Protein AF-A0A9D8RCG8-F1 (afdb_monomer)

Solvent-accessible surface area (backbone atoms only — not comparable to full-atom values): 20655 Å² total; per-residue (Å²): 135,90,80,89,81,90,75,88,80,82,80,80,81,81,79,78,79,80,82,71,80,77,78,66,37,70,49,38,40,58,39,26,41,32,54,79,56,78,91,51,49,81,43,24,84,42,78,61,48,33,46,49,72,78,44,52,81,87,59,43,69,47,73,40,45,25,66,42,74,89,75,51,66,63,62,44,39,48,34,66,44,56,35,73,70,34,47,52,42,65,54,75,44,49,64,43,61,54,85,90,42,67,46,70,34,39,24,28,8,42,63,65,80,39,73,36,68,35,36,40,37,76,42,57,56,70,73,73,64,54,66,46,44,54,73,43,67,44,82,45,82,52,59,66,71,20,34,32,49,47,48,37,45,68,31,98,85,68,51,79,41,73,49,46,26,45,55,46,81,61,50,42,73,50,47,68,68,35,52,29,80,72,38,29,31,21,75,35,79,78,29,89,62,70,24,7,40,37,17,29,14,33,71,26,51,73,58,16,45,75,71,68,37,42,39,39,40,3,31,46,29,27,25,40,58,40,73,87,26,54,88,80,39,60,44,65,15,42,39,48,33,42,51,34,63,66,58,69,41,36,41,37,29,33,31,31,28,42,56,16,91,57,21,23,41,55,83,69,46,75,45,87,96,51,76,41,42,53,36,47,38,33,37,34,27,44,33,41,48,102,84,70,48,82,46,80,35,27,68,83,32,60,92,70,44,89,48,55,38,28,38,20,55,50,90,75,68,72,72,35,95,55,83,39,80,50,64,26,53,48,49,68,64,85,78,61,63,72,43,24,64,66,46,46,22,24,38,25,47,42,40,28,14,21,62,47,20,92,67,31,21,35,14,57,60,5,33,29,37,43,23,57,32,37,59,44,58,62,83,80,82,89,125

Sequence (383 aa):
MKHYPLFVLLSVLLISSCIKDEPLNSECDILSAWVEGDAYAENFYDNAHMRIENISSADKEITFSIRSLMSLPKSIPVHFALTPGATIQPENGSAQDFTAGPVTYTVTSEDGTWKRQYTVSFKEATMPTFKFGFEHFKTIDGTNNNSYHEFFEVDQMGAEHNIWASGNPGAIIIKMNTAPEDQPTFSTPNGYEGRGVCLNTQSAGTLGELFGKPIAAGNLFMGRFILENVLTDALKTTEFGRPIDRVPVRVTGYYKYHPGETFTDKNMNVVPGRTDEASIYAVFYRNKDNNGKDVYLYGDDVLTSPYIVKKAVVASLPPTDEWTRFEMFFEGGEADQELVLAHGYNMTIVFSSSKDGASFEGAVGSVLYVDEVEVSFEDIDEN

Nearest PDB structures (foldseek):
  3hbz-assembly1_A  TM=7.361E-01  e=1.336E-38  Bacteroides thetaiotaomicron VPI-5482
  4jrl-assembly1_A-2  TM=7.462E-01  e=1.730E-34  Bacteroides ovatus ATCC 8483
  4het-assembly1_A  TM=7.405E-01  e=8.081E-34  Bacteroides thetaiotaomicron VPI-5482
  3s30-assembly1_A  TM=9.155E-01  e=2.718E-27  Phocaeicola vulgatus ATCC 8482
  4het-assembly2_B  TM=7.394E-01  e=3.606E-32  Bacteroides thetaiotaomicron VPI-5482

Structure (mmCIF, N/CA/C/O backbone):
data_AF-A0A9D8RCG8-F1
#
_entry.id   AF-A0A9D8RCG8-F1
#
loop_
_atom_site.group_PDB
_atom_site.id
_atom_site.type_symbol
_atom_site.label_atom_id
_atom_site.label_alt_id
_atom_site.label_comp_id
_atom_site.label_asym_id
_atom_site.label_entity_id
_atom_site.label_seq_id
_atom_site.pdbx_PDB_ins_code
_atom_site.Cartn_x
_atom_site.Cartn_y
_atom_site.Cartn_z
_atom_site.occupancy
_atom_site.B_iso_or_equiv
_atom_site.auth_seq_id
_atom_site.auth_comp_id
_atom_site.auth_asym_id
_atom_site.auth_atom_id
_atom_site.pdbx_PDB_model_num
ATOM 1 N N . MET A 1 1 ? 47.862 78.032 -54.025 1.00 45.91 1 MET A N 1
ATOM 2 C CA . MET A 1 1 ? 46.446 77.896 -54.443 1.00 45.91 1 MET A CA 1
ATOM 3 C C . MET A 1 1 ? 46.232 76.493 -54.979 1.00 45.91 1 MET A C 1
ATOM 5 O O . MET A 1 1 ? 47.114 76.022 -55.685 1.00 45.91 1 MET A O 1
ATOM 9 N N . LYS A 1 2 ? 45.034 75.938 -54.735 1.00 32.91 2 LYS A N 1
ATOM 10 C CA . LYS A 1 2 ? 44.483 74.659 -55.234 1.00 32.91 2 LYS A CA 1
ATOM 11 C C . LYS A 1 2 ? 44.895 73.418 -54.438 1.00 32.91 2 LYS A C 1
ATOM 13 O O . LYS A 1 2 ? 46.068 73.272 -54.142 1.00 32.91 2 LYS A O 1
ATOM 18 N N . HIS A 1 3 ? 44.048 72.440 -54.141 1.00 36.91 3 HIS A N 1
ATOM 19 C CA . HIS A 1 3 ? 42.601 72.285 -53.915 1.00 36.91 3 HIS A CA 1
ATOM 20 C C . HIS A 1 3 ? 42.525 70.875 -53.290 1.00 36.91 3 HIS A C 1
ATOM 22 O O . HIS A 1 3 ? 43.095 69.951 -53.864 1.00 36.91 3 HIS A O 1
ATOM 28 N N . TYR A 1 4 ? 41.894 70.694 -52.127 1.00 41.00 4 TYR A N 1
ATOM 29 C CA . TYR A 1 4 ? 41.615 69.354 -51.587 1.00 41.00 4 TYR A CA 1
ATOM 30 C C . TYR A 1 4 ? 40.399 68.752 -52.301 1.00 41.00 4 TY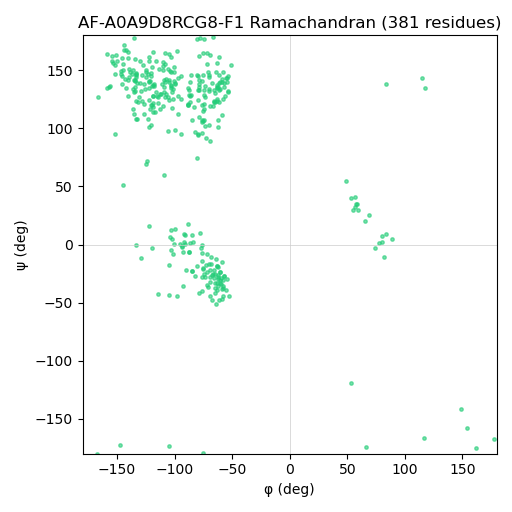R A C 1
ATOM 32 O O . TYR A 1 4 ? 39.385 69.447 -52.404 1.00 41.00 4 TYR A O 1
ATOM 40 N N . PRO A 1 5 ? 40.430 67.471 -52.703 1.00 48.56 5 PRO A N 1
ATOM 41 C CA . PRO A 1 5 ? 39.226 66.687 -52.876 1.00 48.56 5 PRO A CA 1
ATOM 42 C C . PRO A 1 5 ? 39.023 65.757 -51.674 1.00 48.56 5 PRO A C 1
ATOM 44 O O . PRO A 1 5 ? 39.882 64.965 -51.293 1.00 48.56 5 PRO A O 1
ATOM 47 N N . LEU A 1 6 ? 37.838 65.896 -51.095 1.00 48.19 6 LEU A N 1
ATOM 48 C CA . LEU A 1 6 ? 37.193 64.981 -50.171 1.00 48.19 6 LEU A CA 1
ATOM 49 C C . LEU A 1 6 ? 36.967 63.631 -50.877 1.00 48.19 6 LEU A C 1
ATOM 51 O O . LEU A 1 6 ? 36.278 63.588 -51.894 1.00 48.19 6 LEU A O 1
ATOM 55 N N . PHE A 1 7 ? 37.502 62.539 -50.333 1.00 46.28 7 PHE A N 1
ATOM 56 C CA . PHE A 1 7 ? 37.059 61.182 -50.660 1.00 46.28 7 PHE A CA 1
ATOM 57 C C . PHE A 1 7 ? 36.576 60.522 -49.369 1.00 46.28 7 PHE A C 1
ATOM 59 O O . PHE A 1 7 ? 37.367 60.143 -48.509 1.00 46.28 7 PHE A O 1
ATOM 66 N N . VAL A 1 8 ? 35.254 60.442 -49.218 1.00 49.50 8 VAL A N 1
ATOM 67 C CA . VAL A 1 8 ? 34.599 59.626 -48.194 1.00 49.50 8 VAL A CA 1
ATOM 68 C C . VAL A 1 8 ? 34.709 58.176 -48.657 1.00 49.50 8 VAL A C 1
ATOM 70 O O . VAL A 1 8 ? 34.061 57.783 -49.625 1.00 49.50 8 VAL A O 1
ATOM 73 N N . LEU A 1 9 ? 35.566 57.393 -48.002 1.00 47.06 9 LEU A N 1
ATOM 74 C CA . LEU A 1 9 ? 35.650 55.953 -48.214 1.00 47.06 9 LEU A CA 1
ATOM 75 C C . LEU A 1 9 ? 34.591 55.279 -47.329 1.00 47.06 9 LEU A C 1
ATOM 77 O O . LEU A 1 9 ? 34.718 55.246 -46.107 1.00 47.06 9 LEU A O 1
ATOM 81 N N . LEU A 1 10 ? 33.524 54.780 -47.948 1.00 51.34 10 LEU A N 1
ATOM 82 C CA . LEU A 1 10 ? 32.498 53.970 -47.298 1.00 51.34 10 LEU A CA 1
ATOM 83 C C . LEU A 1 10 ? 33.056 52.550 -47.090 1.00 51.34 10 LEU A C 1
ATOM 85 O O . LEU A 1 10 ? 33.035 51.728 -48.003 1.00 51.34 10 LEU A O 1
ATOM 89 N N . SER A 1 11 ? 33.596 52.263 -45.907 1.00 49.91 11 SER A N 1
ATOM 90 C CA . SER A 1 11 ? 34.029 50.917 -45.519 1.00 49.91 11 SER A CA 1
ATOM 91 C C . SER A 1 11 ? 32.830 50.100 -45.027 1.00 49.91 11 SER A C 1
ATOM 93 O O . SER A 1 11 ? 32.432 50.200 -43.867 1.00 49.91 11 SER A O 1
ATOM 95 N N . VAL A 1 12 ? 32.246 49.291 -45.911 1.00 52.66 12 VAL A N 1
ATOM 96 C CA . VAL A 1 12 ? 31.285 48.243 -45.542 1.00 52.66 12 VAL A CA 1
ATOM 97 C C . VAL A 1 12 ? 32.067 47.077 -44.925 1.00 52.66 12 VAL A C 1
ATOM 99 O O . VAL A 1 12 ? 32.767 46.350 -45.626 1.00 52.66 12 VAL A O 1
ATOM 102 N N . LEU A 1 13 ? 31.979 46.919 -43.603 1.00 49.88 13 LEU A N 1
ATOM 103 C CA . LEU A 1 13 ? 32.451 45.737 -42.876 1.00 49.88 13 LEU A CA 1
ATOM 104 C C . LEU A 1 13 ? 31.483 44.573 -43.138 1.00 49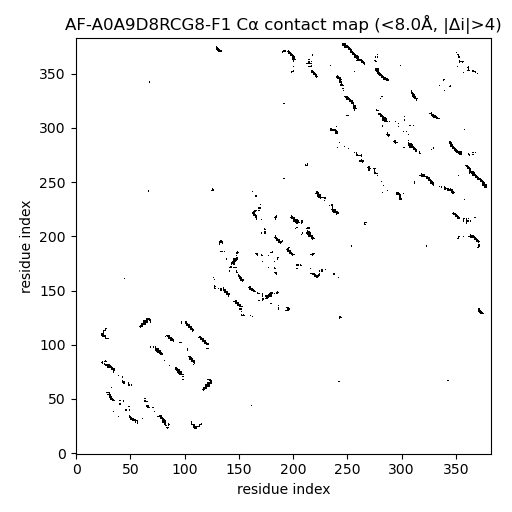.88 13 LEU A C 1
ATOM 106 O O . LEU A 1 13 ? 30.407 44.504 -42.549 1.00 49.88 13 LEU A O 1
ATOM 110 N N . LEU A 1 14 ? 31.867 43.657 -44.028 1.00 50.84 14 LEU A N 1
ATOM 111 C CA . LEU A 1 14 ? 31.244 42.340 -44.148 1.00 50.84 14 LEU A CA 1
ATOM 112 C C . LEU A 1 14 ? 31.811 41.438 -43.045 1.00 50.84 14 LEU A C 1
ATOM 114 O O . LEU A 1 14 ? 32.869 40.836 -43.201 1.00 50.84 14 LEU A O 1
ATOM 118 N N . ILE A 1 15 ? 31.114 41.359 -41.916 1.00 53.31 15 ILE A N 1
ATOM 119 C CA . ILE A 1 15 ? 31.302 40.286 -40.935 1.00 53.31 15 ILE A CA 1
ATOM 120 C C . ILE A 1 15 ? 30.550 39.058 -41.457 1.00 53.31 15 ILE A C 1
ATOM 122 O O . ILE A 1 15 ? 29.344 38.936 -41.260 1.00 53.31 15 ILE A O 1
ATOM 126 N N . SER A 1 16 ? 31.245 38.155 -42.159 1.00 53.69 16 SER A N 1
ATOM 127 C CA . SER A 1 16 ? 30.722 36.803 -42.371 1.00 53.69 16 SER A CA 1
ATOM 128 C C . SER A 1 16 ? 30.901 36.026 -41.070 1.00 53.69 16 SER A C 1
ATOM 130 O O . SER A 1 16 ? 32.016 35.651 -40.707 1.00 53.69 16 SER A O 1
ATOM 132 N N . SER A 1 17 ? 29.807 35.813 -40.347 1.00 48.09 17 SER A N 1
ATOM 133 C CA . SER A 1 17 ? 29.763 34.817 -39.281 1.00 48.09 17 SER A CA 1
ATOM 134 C C . SER A 1 17 ? 30.009 33.442 -39.911 1.00 48.09 17 SER A C 1
ATOM 136 O O . SER A 1 17 ? 29.155 32.934 -40.635 1.00 48.09 17 SER A O 1
ATOM 138 N N . CYS A 1 18 ? 31.190 32.861 -39.698 1.00 55.00 18 CYS A N 1
ATOM 139 C CA . CYS A 1 18 ? 31.411 31.443 -39.956 1.00 55.00 18 CYS A CA 1
ATOM 140 C C . CYS A 1 18 ? 30.688 30.664 -38.854 1.00 55.00 18 CYS A C 1
ATOM 142 O O . CYS A 1 18 ? 31.263 30.418 -37.795 1.00 55.00 18 CYS A O 1
ATOM 144 N N . ILE A 1 19 ? 29.430 30.294 -39.089 1.00 61.59 19 ILE A N 1
ATOM 145 C CA . ILE A 1 19 ? 28.787 29.231 -38.316 1.00 61.59 19 ILE A CA 1
ATOM 146 C C . ILE A 1 19 ? 29.485 27.943 -38.758 1.00 61.59 19 ILE A C 1
ATOM 148 O O . ILE A 1 19 ? 29.307 27.493 -39.886 1.00 61.59 19 ILE A O 1
ATOM 152 N N . LYS A 1 20 ? 30.388 27.428 -37.922 1.00 59.53 20 LYS A N 1
ATOM 153 C CA . LYS A 1 20 ? 30.924 26.077 -38.083 1.00 59.53 20 LYS A CA 1
ATOM 154 C C . LYS A 1 20 ? 29.868 25.141 -37.512 1.00 59.53 20 LYS A C 1
ATOM 156 O O . LYS A 1 20 ? 29.492 25.337 -36.359 1.00 59.53 20 LYS A O 1
ATOM 161 N N . ASP A 1 21 ? 29.406 24.181 -38.308 1.00 71.94 21 ASP A N 1
ATOM 162 C CA . ASP A 1 21 ? 28.474 23.161 -37.827 1.00 71.94 21 ASP A CA 1
ATOM 163 C C . ASP A 1 21 ? 29.064 22.491 -36.581 1.00 71.94 21 ASP A C 1
ATOM 165 O O . ASP A 1 21 ? 30.261 22.164 -36.540 1.00 71.94 21 ASP A O 1
ATOM 169 N N . GLU A 1 22 ? 28.246 22.366 -35.537 1.00 72.56 22 GLU A N 1
ATOM 170 C CA . GLU A 1 22 ? 28.642 21.652 -34.329 1.00 72.56 22 GLU A CA 1
ATOM 171 C C . GLU A 1 22 ? 28.992 20.199 -34.693 1.00 72.56 22 GLU A C 1
ATOM 173 O O . GLU A 1 22 ? 28.353 19.608 -35.568 1.00 72.56 22 GLU A O 1
ATOM 178 N N . PRO A 1 23 ? 30.053 19.624 -34.096 1.00 81.81 23 PRO A N 1
ATOM 179 C CA . PRO A 1 23 ? 30.393 18.230 -34.340 1.00 81.81 23 PRO A CA 1
ATOM 180 C C . PRO A 1 23 ? 29.238 17.328 -33.891 1.00 81.81 23 PRO A C 1
ATOM 182 O O . PRO A 1 23 ? 28.659 17.561 -32.833 1.00 81.81 23 PRO A O 1
ATOM 185 N N . LEU A 1 24 ? 28.945 16.297 -34.690 1.00 87.00 24 LEU A N 1
ATOM 186 C CA . LEU A 1 24 ? 27.936 15.290 -34.352 1.00 87.00 24 LEU A CA 1
ATOM 187 C C . LEU A 1 24 ? 28.253 14.654 -32.993 1.00 87.00 24 LEU A C 1
ATOM 189 O O . LEU A 1 24 ? 29.420 14.424 -32.658 1.00 87.00 24 LEU A O 1
ATOM 193 N N . ASN A 1 25 ? 27.210 14.365 -32.225 1.00 88.75 25 ASN A N 1
ATOM 194 C CA . ASN A 1 25 ? 27.316 13.823 -30.883 1.00 88.75 25 ASN A CA 1
ATOM 195 C C . ASN A 1 25 ? 27.928 12.407 -30.889 1.00 88.75 25 ASN A C 1
ATOM 197 O O . ASN A 1 25 ? 27.513 11.529 -31.648 1.00 88.75 25 ASN A O 1
ATOM 201 N N . SER A 1 26 ? 28.905 12.166 -30.011 1.00 92.31 26 SER A N 1
ATOM 202 C CA . SER A 1 26 ? 29.537 10.852 -29.835 1.00 92.31 26 SER A CA 1
ATOM 203 C C . SER A 1 26 ? 28.885 9.993 -28.744 1.00 92.31 26 SER A C 1
ATOM 205 O O . SER A 1 26 ? 29.266 8.837 -28.566 1.00 92.31 26 SER A O 1
ATOM 207 N N . GLU A 1 27 ? 27.932 10.536 -27.985 1.00 92.94 27 GLU A N 1
ATOM 208 C CA . GLU A 1 27 ? 27.209 9.802 -26.945 1.00 92.94 27 GLU A CA 1
ATOM 209 C C . GLU A 1 27 ? 26.162 8.849 -27.542 1.00 92.94 27 GLU A C 1
ATOM 211 O O . GLU A 1 27 ? 25.547 9.121 -28.576 1.00 92.94 27 GLU A O 1
ATOM 216 N N . CYS A 1 28 ? 25.956 7.708 -26.886 1.00 94.12 28 CYS A N 1
ATOM 217 C CA . CYS A 1 28 ? 25.055 6.641 -27.334 1.00 94.12 28 CYS A CA 1
ATOM 218 C C . CYS A 1 28 ? 24.385 5.964 -26.133 1.00 94.12 28 CYS A C 1
ATOM 220 O O . CYS A 1 28 ? 24.432 4.741 -25.981 1.00 94.12 28 CYS A O 1
ATOM 222 N N . ASP A 1 29 ? 23.804 6.778 -25.254 1.00 96.44 29 ASP A N 1
ATOM 223 C CA . ASP A 1 29 ? 23.206 6.330 -23.999 1.00 96.44 29 ASP A CA 1
ATOM 224 C C . ASP A 1 29 ? 21.675 6.293 -24.086 1.00 96.44 29 ASP A C 1
ATOM 226 O O . ASP A 1 29 ? 21.051 7.097 -24.785 1.00 96.44 29 ASP A O 1
ATOM 230 N N . ILE A 1 30 ? 21.069 5.357 -23.352 1.00 97.69 30 ILE A N 1
ATOM 231 C CA . ILE A 1 30 ? 19.641 5.391 -23.020 1.00 97.69 30 ILE A CA 1
ATOM 232 C C . ILE A 1 30 ? 19.498 6.222 -21.744 1.00 97.69 30 ILE A C 1
ATOM 234 O O . ILE A 1 30 ? 20.110 5.894 -20.735 1.00 97.69 30 ILE A O 1
ATOM 238 N N . LEU A 1 31 ? 18.696 7.284 -21.798 1.00 93.62 31 LEU A N 1
ATOM 239 C CA . LEU A 1 31 ? 18.440 8.205 -20.685 1.00 93.62 31 LEU A CA 1
ATOM 240 C C . LEU A 1 31 ? 17.205 7.790 -19.877 1.00 93.62 31 LEU A C 1
ATOM 242 O O . LEU A 1 31 ? 17.168 7.940 -18.656 1.00 93.62 31 LEU A O 1
ATOM 246 N N . SER A 1 32 ? 16.197 7.256 -20.564 1.00 94.69 32 SER A N 1
ATOM 247 C CA . SER A 1 32 ? 15.014 6.659 -19.951 1.00 94.69 32 SER A CA 1
ATOM 248 C C . SER A 1 32 ? 14.371 5.629 -20.866 1.00 94.69 32 SER A C 1
ATOM 250 O O . SER A 1 32 ? 14.586 5.638 -22.081 1.00 94.69 32 SER A O 1
ATOM 252 N N . ALA A 1 33 ? 13.596 4.726 -20.273 1.00 96.12 33 ALA A N 1
ATOM 253 C CA . ALA A 1 33 ? 12.869 3.674 -20.970 1.00 96.12 33 ALA A CA 1
ATOM 254 C C . ALA A 1 33 ? 11.436 3.587 -20.438 1.00 96.12 33 ALA A C 1
ATOM 256 O O . ALA A 1 33 ? 11.220 3.737 -19.238 1.00 96.12 33 ALA A O 1
ATOM 257 N N . TRP A 1 34 ? 10.448 3.342 -21.296 1.00 94.88 34 TRP A N 1
ATOM 258 C CA . TRP A 1 34 ? 9.067 3.143 -20.859 1.00 94.88 34 TRP A CA 1
ATOM 259 C C . TRP A 1 34 ? 8.278 2.210 -21.770 1.00 94.88 34 TRP A C 1
ATOM 261 O O . TRP A 1 34 ? 8.605 2.034 -22.941 1.00 94.88 34 TRP A O 1
ATOM 271 N N . VAL A 1 35 ? 7.213 1.634 -21.226 1.00 93.19 35 VAL A N 1
ATOM 272 C CA . VAL A 1 35 ? 6.148 0.978 -21.987 1.00 93.19 35 VAL A CA 1
ATOM 273 C C . VAL A 1 35 ? 4.959 1.934 -22.023 1.00 93.19 35 VAL A C 1
ATOM 275 O O . VAL A 1 35 ? 4.648 2.565 -21.017 1.00 93.19 35 VAL A O 1
ATOM 278 N N . GLU A 1 36 ? 4.317 2.092 -23.179 1.00 81.56 36 GLU A N 1
ATOM 279 C CA . GLU A 1 36 ? 3.187 3.011 -23.356 1.00 81.56 36 GLU A CA 1
ATOM 280 C C . GLU A 1 36 ? 1.934 2.263 -23.820 1.00 81.56 36 GLU A C 1
ATOM 282 O O . GLU A 1 36 ? 2.006 1.367 -24.662 1.00 81.56 36 GLU A O 1
ATOM 287 N N . GLY A 1 37 ? 0.780 2.662 -23.280 1.00 73.62 37 GLY A N 1
ATOM 288 C CA . GLY A 1 37 ? -0.539 2.175 -23.675 1.00 73.62 37 GLY A CA 1
ATOM 289 C C . GLY A 1 37 ? -1.284 1.457 -22.552 1.00 73.62 37 GLY A C 1
ATOM 290 O O . GLY A 1 37 ? -0.736 0.577 -21.888 1.00 73.62 37 GLY A O 1
ATOM 291 N N . ASP A 1 38 ? -2.567 1.793 -22.400 1.00 67.94 38 ASP A N 1
ATOM 292 C CA . ASP A 1 38 ? -3.462 1.251 -21.363 1.00 67.94 38 ASP A CA 1
ATOM 293 C C . ASP A 1 38 ? -3.522 -0.283 -21.371 1.00 67.94 38 ASP A C 1
ATOM 295 O O . ASP A 1 38 ? -3.670 -0.911 -20.327 1.00 67.94 38 ASP A O 1
ATOM 299 N N . ALA A 1 39 ? -3.325 -0.895 -22.544 1.00 74.56 39 ALA A N 1
ATOM 300 C CA . ALA A 1 39 ? -3.287 -2.345 -22.724 1.00 74.56 39 ALA A CA 1
ATOM 301 C C . ALA A 1 39 ? -2.152 -3.047 -21.955 1.00 74.56 39 ALA A C 1
ATOM 303 O O . ALA A 1 39 ? -2.228 -4.253 -21.755 1.00 74.56 39 ALA A O 1
ATOM 304 N N . TYR A 1 40 ? -1.106 -2.322 -21.547 1.00 80.56 40 TYR A N 1
ATOM 305 C CA . TYR A 1 40 ? 0.000 -2.878 -20.765 1.00 80.56 40 TYR A CA 1
ATOM 306 C C . TYR A 1 40 ? -0.064 -2.464 -19.297 1.00 80.56 40 TYR A C 1
ATOM 308 O O . TYR A 1 40 ? 0.562 -3.111 -18.465 1.00 80.56 40 TYR A O 1
ATOM 316 N N . ALA A 1 41 ? -0.819 -1.417 -18.949 1.00 69.31 41 ALA A N 1
ATOM 317 C CA . ALA A 1 41 ? -0.864 -0.870 -17.591 1.00 69.31 41 ALA A CA 1
ATOM 318 C C . ALA A 1 41 ? -1.301 -1.905 -16.541 1.00 69.31 41 ALA A C 1
ATOM 320 O O . ALA A 1 41 ? -0.835 -1.884 -15.401 1.00 69.31 41 ALA A O 1
ATOM 321 N N . GLU A 1 42 ? -2.132 -2.873 -16.931 1.00 67.00 42 GLU A N 1
ATOM 322 C CA . GLU A 1 42 ? -2.548 -3.978 -16.066 1.00 67.00 42 GLU A CA 1
ATOM 323 C C . GLU A 1 42 ? -1.395 -4.921 -15.673 1.00 67.00 42 GLU A C 1
ATOM 325 O O . GLU A 1 42 ? -1.402 -5.473 -14.564 1.00 67.00 42 GLU A O 1
ATOM 330 N N . ASN A 1 43 ? -0.365 -5.043 -16.521 1.00 75.56 43 ASN A N 1
ATOM 331 C CA . ASN A 1 43 ? 0.821 -5.862 -16.266 1.00 75.56 43 ASN A CA 1
ATOM 332 C C . ASN A 1 43 ? 1.788 -5.223 -15.262 1.00 75.56 43 ASN A C 1
ATOM 334 O O . ASN A 1 43 ? 2.589 -5.935 -14.659 1.00 75.56 43 ASN A O 1
ATOM 338 N N . PHE A 1 44 ? 1.717 -3.909 -15.054 1.00 71.19 44 PHE A N 1
ATOM 339 C CA . PHE A 1 44 ? 2.617 -3.151 -14.181 1.00 71.19 44 PHE A CA 1
ATOM 340 C C . PHE A 1 44 ? 1.922 -2.688 -12.915 1.00 71.19 44 PHE A C 1
ATOM 342 O O . PHE A 1 44 ? 0.705 -2.539 -12.916 1.00 71.19 44 PHE A O 1
ATOM 349 N N . TYR A 1 45 ? 2.686 -2.458 -11.839 1.00 59.69 45 TYR A N 1
ATOM 350 C CA . TYR A 1 45 ? 2.194 -2.065 -10.505 1.00 59.69 45 TYR A CA 1
ATOM 351 C C . TYR A 1 45 ? 1.472 -0.720 -10.432 1.00 59.69 45 TYR A C 1
ATOM 353 O O . TYR A 1 45 ? 0.514 -0.577 -9.671 1.00 59.69 45 TYR A O 1
ATOM 361 N N . ASP A 1 46 ? 1.909 0.214 -11.259 1.00 56.62 46 ASP A N 1
ATOM 362 C CA . ASP A 1 46 ? 1.342 1.531 -11.502 1.00 56.62 46 ASP A CA 1
ATOM 363 C C . ASP A 1 46 ? 2.018 2.101 -12.769 1.00 56.62 46 ASP A C 1
ATOM 365 O O . ASP A 1 46 ? 2.898 1.465 -13.363 1.00 56.62 46 ASP A O 1
ATOM 369 N N . ASN A 1 47 ? 1.635 3.315 -13.168 1.00 62.44 47 ASN A N 1
ATOM 370 C CA . ASN A 1 47 ? 2.240 3.995 -14.315 1.00 62.44 47 ASN A CA 1
ATOM 371 C C . ASN A 1 47 ? 3.718 4.361 -14.089 1.00 62.44 47 ASN A C 1
ATOM 373 O O . ASN A 1 47 ? 4.450 4.538 -15.061 1.00 62.44 47 ASN A O 1
ATOM 377 N N . ALA A 1 48 ? 4.178 4.470 -12.839 1.00 62.22 48 ALA A N 1
ATOM 378 C CA . ALA A 1 48 ? 5.585 4.717 -12.542 1.00 62.22 48 ALA A CA 1
ATOM 379 C C . ALA A 1 48 ? 6.434 3.473 -12.846 1.00 62.22 48 ALA A C 1
ATOM 381 O O . ALA A 1 48 ? 7.508 3.602 -13.411 1.00 62.22 48 ALA A O 1
ATOM 382 N N . HIS A 1 49 ? 5.931 2.260 -12.603 1.00 68.94 49 HIS A N 1
ATOM 383 C CA . HIS A 1 49 ? 6.636 1.019 -12.957 1.00 68.94 49 HIS A CA 1
ATOM 384 C C . HIS A 1 49 ? 6.703 0.774 -14.471 1.00 68.94 49 HIS A C 1
ATOM 386 O O . HIS A 1 49 ? 7.533 -0.009 -14.933 1.00 68.94 49 HIS A O 1
ATOM 392 N N . MET A 1 50 ? 5.868 1.462 -15.254 1.00 81.19 50 MET A N 1
ATOM 393 C CA . MET A 1 50 ? 5.957 1.458 -16.715 1.00 81.19 50 MET A CA 1
ATOM 394 C C . MET A 1 50 ? 7.102 2.327 -17.239 1.00 81.19 50 MET A C 1
ATOM 396 O O . MET A 1 50 ? 7.354 2.301 -18.441 1.00 81.19 50 MET A O 1
ATOM 400 N N . ARG A 1 51 ? 7.794 3.099 -16.387 1.00 87.62 51 ARG A N 1
ATOM 401 C CA . ARG A 1 51 ? 8.793 4.087 -16.803 1.00 87.62 51 ARG A CA 1
ATOM 402 C C . ARG A 1 51 ? 10.009 4.117 -15.875 1.00 87.62 51 ARG A C 1
ATOM 404 O O . ARG A 1 51 ? 9.899 4.311 -14.675 1.00 87.62 51 ARG A O 1
ATOM 411 N N . ILE A 1 52 ? 11.193 4.005 -16.460 1.00 83.75 52 ILE A N 1
ATOM 412 C CA . ILE A 1 52 ? 12.481 4.084 -15.770 1.00 83.75 52 ILE A CA 1
ATOM 413 C C . ILE A 1 52 ? 13.178 5.357 -16.244 1.00 83.75 52 ILE A C 1
ATOM 415 O O . ILE A 1 52 ? 13.486 5.489 -17.429 1.00 83.75 52 ILE A O 1
ATOM 419 N N . GLU A 1 53 ? 13.408 6.293 -15.328 1.00 86.00 53 GLU A N 1
ATOM 420 C CA . GLU A 1 53 ? 14.069 7.578 -15.589 1.00 86.00 53 GLU A CA 1
ATOM 421 C C . GLU A 1 53 ? 15.517 7.577 -15.094 1.00 86.00 53 GLU A C 1
ATOM 423 O O . GLU A 1 53 ? 15.881 6.796 -14.218 1.00 86.00 53 GLU A O 1
ATOM 428 N N . ASN A 1 54 ? 16.319 8.517 -15.603 1.00 82.56 54 ASN A N 1
ATOM 429 C CA . ASN A 1 54 ? 17.690 8.776 -15.147 1.00 82.56 54 ASN A CA 1
ATOM 430 C C . ASN A 1 54 ? 18.609 7.543 -15.208 1.00 82.56 54 ASN A C 1
ATOM 432 O O . ASN A 1 54 ? 19.408 7.312 -14.299 1.00 82.56 54 ASN A O 1
ATOM 436 N N . ILE A 1 55 ? 18.504 6.758 -16.283 1.00 87.94 55 ILE A N 1
ATOM 437 C CA . ILE A 1 55 ? 19.349 5.579 -16.493 1.00 87.94 55 ILE A CA 1
ATOM 438 C 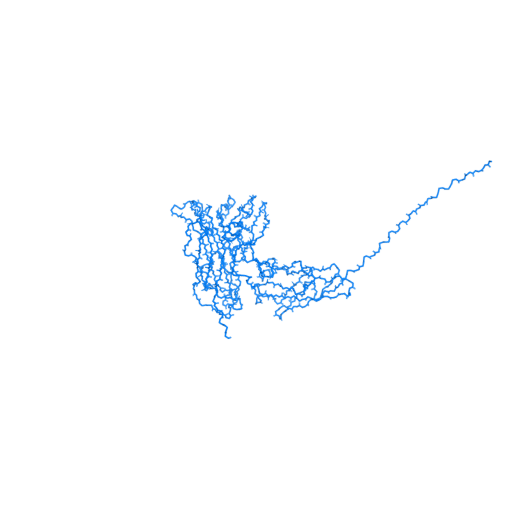C . ILE A 1 55 ? 20.808 6.034 -16.613 1.00 87.94 55 ILE A C 1
ATOM 440 O O . ILE A 1 55 ? 21.142 6.903 -17.424 1.00 87.94 55 ILE A O 1
ATOM 444 N N . SER A 1 56 ? 21.684 5.465 -15.782 1.00 83.38 56 SER A N 1
ATOM 445 C CA . SER A 1 56 ? 23.101 5.819 -15.786 1.00 83.38 56 SER A CA 1
ATOM 446 C C . SER A 1 56 ? 23.774 5.298 -17.050 1.00 83.38 56 SER A C 1
ATOM 448 O O . SER A 1 56 ? 23.503 4.193 -17.516 1.00 83.38 56 SER A O 1
ATOM 450 N N . SER A 1 57 ? 24.753 6.038 -17.568 1.00 82.12 57 SER A N 1
ATOM 451 C CA . SER A 1 57 ? 25.598 5.553 -18.664 1.00 82.12 57 SER A CA 1
ATOM 452 C C . SER A 1 57 ? 26.381 4.283 -18.278 1.00 82.12 57 SER A C 1
ATOM 454 O O . SER A 1 57 ? 26.740 3.479 -19.138 1.00 82.12 57 SER A O 1
ATOM 456 N N . ALA A 1 58 ? 26.617 4.037 -16.987 1.00 82.44 58 ALA A N 1
ATOM 457 C CA . ALA A 1 58 ? 27.245 2.798 -16.531 1.00 82.44 58 ALA A CA 1
ATOM 458 C C . ALA A 1 58 ? 26.324 1.567 -16.644 1.00 82.44 58 ALA A C 1
ATOM 460 O O . ALA A 1 58 ? 26.832 0.444 -16.744 1.00 82.44 58 ALA A O 1
ATOM 461 N N . ASP A 1 59 ? 25.004 1.767 -16.662 1.00 86.25 59 ASP A N 1
ATOM 462 C CA . ASP A 1 59 ? 24.025 0.687 -16.657 1.00 86.25 59 ASP A CA 1
ATOM 463 C C . ASP A 1 59 ? 23.883 0.094 -18.057 1.00 86.25 59 ASP A C 1
ATOM 465 O O . ASP A 1 59 ? 23.774 0.799 -19.059 1.00 86.25 59 ASP A O 1
ATOM 469 N N . LYS A 1 60 ? 23.902 -1.236 -18.137 1.00 90.50 60 LYS A N 1
ATOM 470 C CA . LYS A 1 60 ? 23.690 -1.986 -19.387 1.00 90.50 60 LYS A CA 1
ATOM 471 C C . LYS A 1 60 ? 22.491 -2.918 -19.310 1.00 90.50 60 LYS A C 1
ATOM 473 O O . LYS A 1 60 ? 22.164 -3.564 -20.299 1.00 90.50 60 LYS A O 1
ATOM 478 N N . GLU A 1 61 ? 21.846 -2.996 -18.154 1.00 93.00 61 GLU A N 1
ATOM 479 C CA . GLU A 1 61 ? 20.649 -3.794 -17.932 1.00 93.00 61 GLU A CA 1
ATOM 480 C C . GLU A 1 61 ? 19.508 -2.867 -17.534 1.00 93.00 61 GLU A C 1
ATOM 482 O O . GLU A 1 61 ? 19.640 -2.065 -16.616 1.00 93.00 61 GLU A O 1
ATOM 487 N N . ILE A 1 62 ? 18.389 -2.981 -18.239 1.00 92.75 62 ILE A N 1
ATOM 488 C CA . ILE A 1 62 ? 17.164 -2.231 -17.983 1.00 92.75 62 ILE A CA 1
ATOM 489 C C . ILE A 1 62 ? 16.097 -3.272 -17.671 1.00 92.75 62 ILE A C 1
ATOM 491 O O . ILE A 1 62 ? 15.758 -4.095 -18.520 1.00 92.75 62 ILE A O 1
ATOM 495 N N . THR A 1 63 ? 15.595 -3.281 -16.440 1.00 89.50 63 THR A N 1
ATOM 496 C CA . THR A 1 63 ? 14.636 -4.296 -15.993 1.00 89.50 63 THR A CA 1
ATOM 497 C C . THR A 1 63 ? 13.342 -3.637 -15.554 1.00 89.50 63 THR A C 1
ATOM 499 O O . THR A 1 63 ? 13.339 -2.842 -14.621 1.00 89.50 63 THR A O 1
ATOM 502 N N . PHE A 1 64 ? 12.246 -3.999 -16.213 1.00 87.50 64 PHE A N 1
ATOM 503 C CA . PHE A 1 64 ? 10.898 -3.601 -15.838 1.00 87.50 64 PHE A CA 1
ATOM 504 C C . PHE A 1 64 ? 10.311 -4.583 -14.822 1.00 87.50 64 PHE A C 1
ATOM 506 O O . PHE A 1 64 ? 10.289 -5.793 -15.060 1.00 87.50 64 PHE A O 1
ATOM 513 N N . SER A 1 65 ? 9.802 -4.057 -13.712 1.00 79.50 65 SER A N 1
ATOM 514 C CA . SER A 1 65 ? 9.128 -4.845 -12.679 1.00 79.50 65 SER A CA 1
ATOM 515 C C . SER A 1 65 ? 7.634 -4.969 -12.985 1.00 79.50 65 SER A C 1
ATOM 517 O O . SER A 1 65 ? 6.922 -3.967 -13.064 1.00 79.50 65 SER A O 1
ATOM 519 N N . ILE A 1 66 ? 7.147 -6.199 -13.144 1.00 78.56 66 ILE A N 1
ATOM 520 C CA . ILE A 1 66 ? 5.764 -6.514 -13.538 1.00 78.56 66 ILE A CA 1
ATOM 521 C C . ILE A 1 66 ? 5.057 -7.394 -12.512 1.00 78.56 66 ILE A C 1
ATOM 523 O O . ILE A 1 66 ? 5.696 -8.060 -11.703 1.00 78.56 66 ILE A O 1
ATOM 527 N N . ARG A 1 67 ? 3.721 -7.420 -12.568 1.00 67.38 67 ARG A N 1
ATOM 528 C CA . ARG A 1 67 ? 2.886 -8.263 -11.704 1.00 67.38 67 ARG A CA 1
ATOM 529 C C . ARG A 1 67 ? 3.161 -9.750 -11.888 1.00 67.38 67 ARG A C 1
ATOM 531 O O . ARG A 1 67 ? 3.227 -10.479 -10.909 1.00 67.38 67 ARG A O 1
ATOM 538 N N . SER A 1 68 ? 3.214 -10.195 -13.141 1.00 68.81 68 SER A N 1
ATOM 539 C CA . SER A 1 68 ? 3.448 -11.594 -13.474 1.00 68.81 68 SER A CA 1
ATOM 540 C C . SER A 1 68 ? 4.002 -11.741 -14.883 1.00 68.81 68 SER A C 1
ATOM 542 O O . SER A 1 68 ? 3.480 -11.153 -15.831 1.00 68.81 68 SER A O 1
ATOM 544 N N . LEU A 1 69 ? 5.019 -12.585 -15.031 1.00 73.00 69 LEU A N 1
ATOM 545 C CA . LEU A 1 69 ? 5.553 -13.002 -16.324 1.00 73.00 69 LEU A CA 1
ATOM 546 C C . LEU A 1 69 ? 4.546 -13.857 -17.104 1.00 73.00 69 LEU A C 1
ATOM 548 O O . LEU A 1 69 ? 4.578 -13.855 -18.331 1.00 73.00 69 LEU A O 1
ATOM 552 N N . MET A 1 70 ? 3.621 -14.549 -16.426 1.00 68.88 70 MET A N 1
ATOM 553 C CA . MET A 1 70 ? 2.615 -15.388 -17.090 1.00 68.88 70 MET A CA 1
ATOM 554 C C . MET A 1 70 ? 1.567 -14.585 -17.865 1.00 68.88 70 MET A C 1
ATOM 556 O O . MET A 1 70 ? 1.041 -15.078 -18.861 1.00 68.88 70 MET A O 1
ATOM 560 N N . SER A 1 71 ? 1.227 -13.377 -17.404 1.00 69.00 71 SER A N 1
ATOM 561 C CA . SER A 1 71 ? 0.271 -12.494 -18.087 1.00 69.00 71 SER A CA 1
ATOM 562 C C . SER A 1 71 ? 0.944 -11.494 -19.023 1.00 69.00 71 SER A C 1
ATOM 564 O O . SER A 1 71 ? 0.251 -10.715 -19.678 1.00 69.00 71 SER A O 1
ATOM 566 N N . LEU A 1 72 ? 2.278 -11.510 -19.105 1.00 79.44 72 LEU A N 1
ATOM 567 C CA . LEU A 1 72 ? 3.034 -10.590 -19.937 1.00 79.44 72 LEU A CA 1
ATOM 568 C C . LEU A 1 72 ? 2.679 -10.805 -21.422 1.00 79.44 72 LEU A C 1
ATOM 570 O O . LEU A 1 72 ? 2.832 -11.921 -21.933 1.00 79.44 72 LEU A O 1
ATOM 574 N N . PRO A 1 73 ? 2.221 -9.767 -22.147 1.00 84.12 73 PRO A N 1
ATOM 575 C CA . PRO A 1 73 ? 1.925 -9.897 -23.561 1.00 84.12 73 PRO A CA 1
ATOM 576 C C . PRO A 1 73 ? 3.159 -10.340 -24.340 1.00 84.12 73 PRO A C 1
ATOM 578 O O . PRO A 1 73 ? 4.275 -9.884 -24.104 1.00 84.12 73 PRO A O 1
ATOM 581 N N . LYS A 1 74 ? 2.947 -11.198 -25.340 1.00 86.62 74 LYS A N 1
ATOM 582 C CA . LYS A 1 74 ? 4.032 -11.709 -26.186 1.00 86.62 74 LYS A CA 1
ATOM 583 C C . LYS A 1 74 ? 4.734 -10.615 -27.003 1.00 86.62 74 LYS A C 1
ATOM 585 O O . LYS A 1 74 ? 5.808 -10.842 -27.534 1.00 86.62 74 LYS A O 1
ATOM 590 N N . SER A 1 75 ? 4.113 -9.456 -27.182 1.00 89.81 75 SER A N 1
ATOM 591 C CA . SER A 1 75 ? 4.648 -8.381 -28.012 1.00 89.81 75 SER A CA 1
ATOM 592 C C . SER A 1 75 ? 4.486 -7.067 -27.271 1.00 89.81 75 SER A C 1
ATOM 594 O O . SER A 1 75 ? 3.358 -6.636 -27.044 1.00 89.81 75 SER A O 1
ATOM 596 N N . ILE A 1 76 ? 5.606 -6.471 -26.861 1.00 93.00 76 ILE A N 1
ATOM 597 C CA . ILE A 1 76 ? 5.621 -5.262 -26.032 1.00 93.00 76 ILE A CA 1
ATOM 598 C C . ILE A 1 76 ? 6.495 -4.205 -26.703 1.00 93.00 76 ILE A C 1
ATOM 600 O O . ILE A 1 76 ? 7.682 -4.466 -26.932 1.00 93.00 76 ILE A O 1
ATOM 604 N N . PRO A 1 77 ? 5.945 -3.025 -27.032 1.00 94.62 77 PRO A N 1
ATOM 605 C CA . PRO A 1 77 ? 6.729 -1.888 -27.479 1.00 94.62 77 PRO A CA 1
ATOM 606 C C . PRO A 1 77 ? 7.426 -1.251 -26.275 1.00 94.62 77 PRO A C 1
ATOM 608 O O . PRO A 1 77 ? 6.780 -0.804 -25.328 1.00 94.62 77 PRO A O 1
ATOM 611 N N . VAL A 1 78 ? 8.758 -1.210 -26.318 1.00 96.00 78 VAL A N 1
ATOM 612 C CA . VAL A 1 78 ? 9.556 -0.446 -25.355 1.00 96.00 78 VAL A CA 1
ATOM 613 C C . VAL A 1 78 ? 10.086 0.793 -26.056 1.00 96.00 78 VAL A C 1
ATOM 615 O O . VAL A 1 78 ? 10.689 0.717 -27.130 1.00 96.00 78 VAL A O 1
ATOM 618 N N . HIS A 1 79 ? 9.832 1.936 -25.441 1.00 96.94 79 HIS A N 1
ATOM 619 C CA . HIS A 1 79 ? 10.237 3.244 -25.907 1.00 96.94 79 HIS A CA 1
ATOM 620 C C . HIS A 1 79 ? 11.427 3.750 -25.100 1.00 96.94 79 HIS A C 1
ATOM 622 O O . HIS A 1 79 ? 11.566 3.441 -23.918 1.00 96.94 79 HIS A O 1
ATOM 628 N N . PHE A 1 80 ? 12.276 4.547 -25.741 1.00 97.56 80 PHE A N 1
ATOM 629 C CA . PHE A 1 80 ? 13.509 5.054 -25.153 1.00 97.56 80 PHE A CA 1
ATOM 630 C C . PHE A 1 80 ? 13.693 6.540 -25.440 1.00 97.56 80 PHE A C 1
ATOM 632 O O . PHE A 1 80 ? 13.455 7.001 -26.560 1.00 97.56 80 PHE A O 1
ATOM 639 N N . ALA A 1 81 ? 14.197 7.273 -24.452 1.00 97.44 81 ALA A N 1
ATOM 640 C CA . ALA A 1 81 ? 14.837 8.560 -24.667 1.00 97.44 81 ALA A CA 1
ATOM 641 C C . ALA A 1 81 ? 16.338 8.302 -24.792 1.00 97.44 81 ALA A C 1
ATOM 643 O O . ALA A 1 81 ? 16.932 7.674 -23.917 1.00 97.44 81 ALA A O 1
ATOM 644 N N . LEU A 1 82 ? 16.942 8.751 -25.888 1.00 97.44 82 LEU A N 1
ATOM 645 C CA . LEU A 1 82 ? 18.363 8.556 -26.172 1.00 97.44 82 LEU A CA 1
ATOM 646 C C . LEU A 1 82 ? 19.117 9.875 -26.031 1.00 97.44 82 LEU A C 1
ATOM 648 O O . LEU A 1 82 ? 18.515 10.953 -26.059 1.00 97.44 82 LEU A O 1
ATOM 652 N N . THR A 1 83 ? 20.440 9.796 -25.957 1.00 96.00 83 THR A N 1
ATOM 653 C CA . THR A 1 83 ? 21.297 10.966 -26.173 1.00 96.00 83 THR A CA 1
ATOM 654 C C . THR A 1 83 ? 20.994 11.620 -27.532 1.00 96.00 83 THR A C 1
ATOM 656 O O . THR A 1 83 ? 20.687 10.912 -28.499 1.00 96.00 83 THR A O 1
ATOM 659 N N . PRO A 1 84 ? 21.042 12.965 -27.646 1.00 94.94 84 PRO A N 1
ATOM 660 C CA . PRO A 1 84 ? 20.661 13.661 -28.876 1.00 94.94 84 PRO A CA 1
ATOM 661 C C . PRO A 1 84 ? 21.409 13.135 -30.106 1.00 94.94 84 PRO A C 1
ATOM 663 O O . PRO A 1 84 ? 22.630 12.997 -30.067 1.00 94.94 84 PRO A O 1
ATOM 666 N N . GLY A 1 85 ? 20.664 12.838 -31.174 1.00 93.94 85 GLY A N 1
ATOM 667 C CA . GLY A 1 85 ? 21.196 12.349 -32.452 1.00 93.94 85 GLY A CA 1
ATOM 668 C C . GLY A 1 85 ? 21.502 10.844 -32.509 1.00 93.94 85 GLY A C 1
ATOM 669 O O . GLY A 1 85 ? 21.720 10.312 -33.596 1.00 93.94 85 GLY A O 1
ATOM 670 N N . ALA A 1 86 ? 21.475 10.132 -31.379 1.00 97.38 86 ALA A N 1
ATOM 671 C CA . ALA A 1 86 ? 21.688 8.689 -31.361 1.00 97.38 86 ALA A CA 1
ATOM 672 C C . ALA A 1 86 ? 20.495 7.910 -31.948 1.00 97.38 86 ALA A C 1
ATOM 674 O O . ALA A 1 86 ? 19.346 8.354 -31.942 1.00 97.38 86 ALA A O 1
ATOM 675 N N . THR A 1 87 ? 20.775 6.702 -32.431 1.00 97.94 87 THR A N 1
ATOM 676 C CA . THR A 1 87 ? 19.786 5.754 -32.973 1.00 97.94 87 THR A CA 1
ATOM 677 C C . THR A 1 87 ? 19.839 4.436 -32.209 1.00 97.94 87 THR A C 1
ATOM 679 O O . THR A 1 87 ? 20.854 4.131 -31.590 1.00 97.94 87 THR A O 1
ATOM 682 N N . ILE A 1 88 ? 18.772 3.633 -32.239 1.00 98.38 88 ILE A N 1
ATOM 683 C CA . ILE A 1 88 ? 18.694 2.354 -31.514 1.00 98.38 88 ILE A CA 1
ATOM 684 C C . ILE A 1 88 ? 18.140 1.233 -32.401 1.00 98.38 88 ILE A C 1
ATOM 686 O O . ILE A 1 88 ? 17.269 1.473 -33.237 1.00 98.38 88 ILE A O 1
ATOM 690 N N . GLN A 1 89 ? 18.664 0.017 -32.220 1.00 97.75 89 GLN A N 1
ATOM 691 C CA . GLN A 1 89 ? 18.195 -1.213 -32.867 1.00 97.75 89 GLN A CA 1
ATOM 692 C C . GLN A 1 89 ? 18.011 -2.332 -31.821 1.00 97.75 89 GLN A C 1
ATOM 694 O O . GLN A 1 89 ? 19.001 -2.641 -31.158 1.00 97.75 89 GLN A O 1
ATOM 699 N N . PRO A 1 90 ? 16.856 -3.020 -31.700 1.00 97.50 90 PRO A N 1
ATOM 700 C CA . PRO A 1 90 ? 15.597 -2.830 -32.431 1.00 97.50 90 PRO A CA 1
ATOM 701 C C . PRO A 1 90 ? 15.062 -1.395 -32.438 1.00 97.50 90 PRO A C 1
ATOM 703 O O . PRO A 1 90 ? 15.420 -0.605 -31.568 1.00 97.50 90 PRO A O 1
ATOM 706 N N . GLU A 1 91 ? 14.266 -1.060 -33.459 1.00 97.62 91 GLU A N 1
ATOM 707 C CA . GLU A 1 91 ? 13.725 0.292 -33.649 1.00 97.62 91 GLU A CA 1
ATOM 708 C C . GLU A 1 91 ? 12.975 0.746 -32.389 1.00 97.62 91 GLU A C 1
ATOM 710 O O . GLU A 1 91 ? 12.275 -0.044 -31.751 1.00 97.62 91 GLU A O 1
ATOM 715 N N . ASN A 1 92 ? 13.138 2.014 -32.015 1.00 97.31 92 ASN A N 1
ATOM 716 C CA . ASN A 1 92 ? 12.514 2.583 -30.823 1.00 97.31 92 ASN A CA 1
ATOM 717 C C . ASN A 1 92 ? 10.981 2.443 -30.888 1.00 97.31 92 ASN A C 1
ATOM 719 O O . ASN A 1 92 ? 10.368 2.873 -31.863 1.00 97.31 92 ASN A O 1
ATOM 723 N N . GLY A 1 93 ? 10.364 1.833 -29.872 1.00 95.06 93 GLY A N 1
ATOM 724 C CA . GLY A 1 93 ? 8.927 1.547 -29.856 1.00 95.06 93 GLY A CA 1
ATOM 725 C C . GLY A 1 93 ? 8.501 0.339 -30.699 1.00 95.06 93 GLY A C 1
ATOM 726 O O . GLY A 1 93 ? 7.313 0.026 -30.754 1.00 95.06 93 GLY A O 1
ATOM 727 N N . SER A 1 94 ? 9.428 -0.373 -31.350 1.00 95.19 94 SER A N 1
ATOM 728 C CA . SER A 1 94 ? 9.092 -1.630 -32.024 1.00 95.19 94 SER A CA 1
ATOM 729 C C . SER A 1 94 ? 8.778 -2.722 -31.003 1.00 95.19 94 SER A C 1
ATOM 731 O O . SER A 1 94 ? 9.503 -2.912 -30.026 1.00 95.19 94 SER A O 1
ATOM 733 N N . ALA A 1 95 ? 7.691 -3.457 -31.231 1.00 94.00 95 ALA A N 1
ATOM 734 C CA . ALA A 1 95 ? 7.243 -4.472 -30.293 1.00 94.00 95 ALA A CA 1
ATOM 735 C C . ALA A 1 95 ? 8.144 -5.716 -30.335 1.00 94.00 95 ALA A C 1
ATOM 737 O O . ALA A 1 95 ? 8.360 -6.298 -31.400 1.00 94.00 95 ALA A O 1
ATOM 738 N N . GLN A 1 96 ? 8.650 -6.127 -29.172 1.00 95.56 96 GLN A N 1
ATOM 739 C CA . GLN A 1 96 ? 9.538 -7.282 -29.021 1.00 95.56 96 GLN A CA 1
ATOM 740 C C . GLN A 1 96 ? 8.893 -8.374 -28.166 1.00 95.56 96 GLN A C 1
ATOM 742 O O . GLN A 1 96 ? 7.983 -8.104 -27.381 1.00 95.56 96 GLN A O 1
ATOM 747 N N . ASP A 1 97 ? 9.374 -9.606 -28.333 1.00 93.31 97 ASP A N 1
ATOM 748 C CA . ASP A 1 97 ? 8.956 -10.760 -27.535 1.00 93.31 97 ASP A CA 1
ATOM 749 C C . ASP A 1 97 ? 9.943 -11.014 -26.398 1.00 93.31 97 ASP A C 1
ATOM 751 O O . ASP A 1 97 ? 11.091 -11.391 -26.631 1.00 93.31 97 ASP A O 1
ATOM 755 N N . PHE A 1 98 ? 9.473 -10.801 -25.170 1.00 92.06 98 PHE A N 1
ATOM 756 C CA . PHE A 1 98 ? 10.245 -10.980 -23.940 1.00 92.06 98 PHE A CA 1
ATOM 757 C C . PHE A 1 98 ? 9.944 -12.308 -23.229 1.00 92.06 98 PHE A C 1
ATOM 759 O O . PHE A 1 98 ? 10.542 -12.606 -22.197 1.00 92.06 98 PHE A O 1
ATOM 766 N N . THR A 1 99 ? 9.048 -13.142 -23.773 1.00 83.94 99 THR A N 1
ATOM 767 C CA . THR A 1 99 ? 8.659 -14.421 -23.149 1.00 83.94 99 THR A CA 1
ATOM 768 C C . THR A 1 99 ? 9.784 -15.457 -23.177 1.00 83.94 99 THR A C 1
ATOM 770 O O . THR A 1 99 ? 9.813 -16.371 -22.358 1.00 83.94 99 THR A O 1
ATOM 773 N N . ALA A 1 100 ? 10.745 -15.296 -24.091 1.00 85.19 100 ALA A N 1
ATOM 774 C CA . ALA A 1 100 ? 11.940 -16.131 -24.195 1.00 85.19 100 ALA A CA 1
ATOM 775 C C . ALA A 1 100 ? 13.147 -15.582 -23.405 1.00 85.19 100 ALA A C 1
ATOM 777 O O . ALA A 1 100 ? 14.228 -16.172 -23.459 1.00 85.19 100 ALA A O 1
ATOM 778 N N . GLY A 1 101 ? 12.978 -14.466 -22.687 1.00 88.19 101 GLY A N 1
ATOM 779 C CA . GLY A 1 101 ? 14.029 -13.805 -21.920 1.00 88.19 101 GLY A CA 1
ATOM 780 C C . GLY A 1 101 ? 14.360 -12.390 -22.413 1.00 88.19 101 GLY A C 1
ATOM 781 O O . GLY A 1 101 ? 13.599 -11.794 -23.177 1.00 88.19 101 GLY A O 1
ATOM 782 N N . PRO A 1 102 ? 15.487 -11.823 -21.948 1.00 94.81 102 PRO A N 1
ATOM 783 C CA . PRO A 1 102 ? 15.865 -10.449 -22.256 1.00 94.81 102 PRO A CA 1
ATOM 784 C C . PRO A 1 102 ? 16.143 -10.192 -23.743 1.00 94.81 102 PRO A C 1
ATOM 786 O O . PRO A 1 102 ? 16.694 -11.043 -24.441 1.00 94.81 102 PRO A O 1
ATOM 789 N N . VAL A 1 103 ? 15.854 -8.974 -24.202 1.00 97.25 103 VAL A N 1
ATOM 790 C CA . VAL A 1 103 ? 16.119 -8.514 -25.572 1.00 97.25 103 VAL A CA 1
ATOM 791 C C . VAL A 1 103 ? 17.257 -7.499 -25.569 1.00 97.25 103 VAL A C 1
ATOM 793 O O . VAL A 1 103 ? 17.252 -6.539 -24.799 1.00 97.25 103 VAL A O 1
ATOM 796 N N . THR A 1 104 ? 18.240 -7.692 -26.447 1.00 98.00 104 THR A N 1
ATOM 797 C CA . THR A 1 104 ? 19.372 -6.769 -26.590 1.00 98.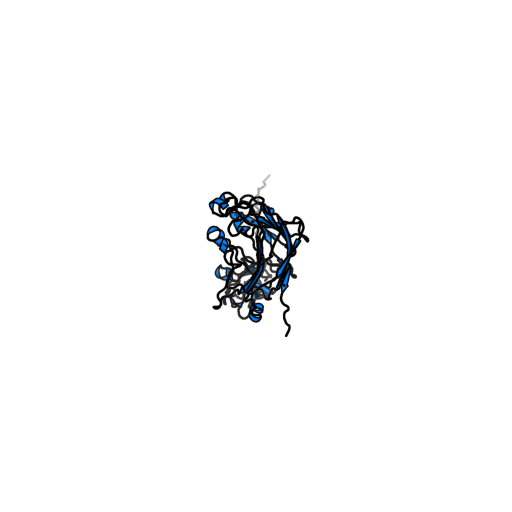00 104 THR A CA 1
ATOM 798 C C . THR A 1 104 ? 19.047 -5.639 -27.562 1.00 98.00 104 THR A C 1
ATOM 800 O O . THR A 1 104 ? 18.702 -5.883 -28.717 1.00 98.00 104 THR A O 1
ATOM 803 N N . TYR A 1 105 ? 19.255 -4.405 -27.113 1.00 98.19 105 TYR A N 1
ATOM 804 C CA . TYR A 1 105 ? 19.201 -3.190 -27.911 1.00 98.19 105 TYR A CA 1
ATOM 805 C C . TYR A 1 105 ? 20.608 -2.618 -28.095 1.00 98.19 105 TYR A C 1
ATOM 807 O O . TYR A 1 105 ? 21.432 -2.646 -27.185 1.00 98.19 105 TYR A O 1
ATOM 815 N N . THR A 1 106 ? 20.902 -2.090 -29.278 1.00 98.25 106 THR A N 1
ATOM 816 C CA . THR A 1 106 ? 22.170 -1.437 -29.611 1.00 98.25 106 THR A CA 1
ATOM 817 C C . THR A 1 106 ? 21.912 0.021 -29.947 1.00 98.25 106 THR A C 1
ATOM 819 O O . THR A 1 106 ? 21.291 0.307 -30.969 1.00 98.25 106 THR A O 1
ATOM 822 N N . VAL A 1 107 ? 22.417 0.929 -29.118 1.00 98.12 107 VAL A N 1
ATOM 823 C CA . VAL A 1 107 ? 22.421 2.368 -29.387 1.00 98.12 107 VAL A CA 1
ATOM 824 C C . VAL A 1 107 ? 23.677 2.711 -30.180 1.00 98.12 107 VAL A C 1
ATOM 826 O O . VAL A 1 107 ? 24.768 2.258 -29.837 1.00 98.12 107 VAL A O 1
ATOM 829 N N . THR A 1 108 ? 23.533 3.481 -31.251 1.00 98.00 108 THR A N 1
ATOM 830 C CA . THR A 1 108 ? 24.626 3.996 -32.082 1.00 98.00 108 THR A CA 1
ATOM 831 C C . THR A 1 108 ? 24.631 5.519 -31.987 1.00 98.00 108 THR A C 1
ATOM 833 O O . THR A 1 108 ? 23.571 6.128 -32.126 1.00 98.00 108 THR A O 1
ATOM 836 N N . SER A 1 109 ? 25.793 6.122 -31.734 1.00 96.94 109 SER A N 1
ATOM 837 C CA . SER A 1 109 ? 25.957 7.579 -31.639 1.00 96.94 109 SER A CA 1
ATOM 838 C C . SER A 1 109 ? 25.606 8.281 -32.951 1.00 96.94 109 SER A C 1
ATOM 840 O O . SER A 1 109 ? 25.589 7.655 -34.014 1.00 96.94 109 SER A O 1
ATOM 842 N N . GLU A 1 110 ? 25.345 9.586 -32.887 1.00 96.44 110 GLU A N 1
ATOM 843 C CA . GLU A 1 110 ? 24.998 10.396 -34.063 1.00 96.44 110 GLU A CA 1
ATOM 844 C C . GLU A 1 110 ? 26.099 10.359 -35.132 1.00 96.44 110 GLU A C 1
ATOM 846 O O . GLU A 1 110 ? 25.824 10.258 -36.327 1.00 96.44 110 GLU A O 1
ATOM 851 N N . ASP A 1 111 ? 27.363 10.369 -34.699 1.00 92.94 111 ASP A N 1
ATOM 852 C CA . ASP A 1 111 ? 28.525 10.249 -35.582 1.00 92.94 111 ASP A CA 1
ATOM 853 C C . ASP A 1 111 ? 28.727 8.831 -36.169 1.00 92.94 111 ASP A C 1
ATOM 855 O O . ASP A 1 111 ? 29.582 8.630 -37.033 1.00 92.94 111 ASP A O 1
ATOM 859 N N . GLY A 1 112 ? 27.955 7.838 -35.709 1.00 93.88 112 GLY A N 1
ATOM 860 C CA . GLY A 1 112 ? 28.026 6.441 -36.138 1.00 93.88 112 GLY A CA 1
ATOM 861 C C . GLY A 1 112 ? 29.232 5.652 -35.613 1.00 93.88 112 GLY A C 1
ATOM 862 O O . GLY A 1 112 ? 29.342 4.453 -35.893 1.00 93.88 112 GLY A O 1
ATOM 863 N N . THR A 1 113 ? 30.138 6.293 -34.871 1.00 95.31 113 THR A N 1
ATOM 864 C CA . THR A 1 113 ? 31.414 5.707 -34.435 1.00 95.31 113 THR A CA 1
ATOM 865 C C . THR A 1 113 ? 31.231 4.779 -33.242 1.00 95.31 113 THR A C 1
ATOM 867 O O . THR A 1 113 ? 31.843 3.709 -33.176 1.00 95.31 113 THR A O 1
ATOM 870 N N . TRP A 1 114 ? 30.393 5.181 -32.289 1.00 95.25 114 TRP A N 1
ATOM 871 C CA . TRP A 1 114 ? 30.247 4.513 -31.006 1.00 95.25 114 TRP A CA 1
ATOM 872 C C . TRP A 1 114 ? 28.963 3.710 -30.954 1.00 95.25 114 TRP A C 1
ATOM 874 O O . TRP A 1 114 ? 27.912 4.120 -31.445 1.00 95.25 114 TRP A O 1
ATOM 884 N N . LYS A 1 115 ? 29.065 2.528 -30.349 1.00 96.44 115 LYS A N 1
ATOM 885 C CA . LYS A 1 115 ? 27.934 1.635 -30.134 1.00 96.44 115 LYS A CA 1
ATOM 886 C C . LYS A 1 115 ? 27.930 1.137 -28.707 1.00 96.44 115 LYS A C 1
ATOM 888 O O . LYS A 1 115 ? 28.975 0.747 -28.182 1.00 96.44 115 LYS A O 1
ATOM 893 N N . ARG A 1 116 ? 26.744 1.081 -28.116 1.00 95.62 116 ARG A N 1
ATOM 894 C CA . ARG A 1 116 ? 26.518 0.518 -26.789 1.00 95.62 116 ARG A CA 1
ATOM 895 C C . ARG A 1 116 ? 25.376 -0.470 -26.825 1.00 95.62 116 ARG A C 1
ATOM 897 O O . ARG A 1 116 ? 24.370 -0.233 -27.482 1.00 95.62 116 ARG A O 1
ATOM 904 N N . GLN A 1 117 ? 25.551 -1.578 -26.118 1.00 97.38 117 GLN A N 1
ATOM 905 C CA . GLN A 1 117 ? 24.515 -2.587 -25.967 1.00 97.38 117 GLN A CA 1
ATOM 906 C C . GLN A 1 117 ? 23.876 -2.486 -24.590 1.00 97.38 117 GLN A C 1
ATOM 908 O O . GLN A 1 117 ? 24.582 -2.388 -23.586 1.00 97.38 117 GLN A O 1
ATOM 913 N N . TYR A 1 118 ? 22.552 -2.549 -24.595 1.00 97.62 118 TYR A N 1
ATOM 914 C CA . TYR A 1 118 ? 21.687 -2.634 -23.434 1.00 97.62 118 TYR A CA 1
ATOM 915 C C . TYR A 1 118 ? 20.871 -3.916 -23.528 1.00 97.62 118 TYR A C 1
ATOM 917 O O . TYR A 1 118 ? 20.460 -4.322 -24.614 1.00 97.62 118 TYR A O 1
ATOM 925 N N . THR A 1 119 ? 20.605 -4.539 -22.395 1.00 97.44 119 THR A N 1
ATOM 926 C CA . THR A 1 119 ? 19.724 -5.694 -22.284 1.00 97.44 119 THR A CA 1
ATOM 927 C C . THR A 1 119 ? 18.468 -5.259 -21.551 1.00 97.44 119 THR A C 1
ATOM 929 O O . THR A 1 119 ? 18.544 -4.816 -20.409 1.00 97.44 119 THR A O 1
ATOM 932 N N . VAL A 1 120 ? 17.317 -5.370 -22.209 1.00 97.00 120 VAL A N 1
ATOM 933 C CA . VAL A 1 120 ? 16.014 -5.024 -21.638 1.00 97.00 120 VAL A CA 1
ATOM 934 C C . VAL A 1 120 ? 15.302 -6.305 -21.233 1.00 97.00 120 VAL A C 1
ATOM 936 O O . VAL A 1 120 ? 15.229 -7.249 -22.021 1.00 97.00 120 VAL A O 1
ATOM 939 N N . SER A 1 121 ? 14.780 -6.359 -20.014 1.00 93.94 121 SER A N 1
ATOM 940 C CA . SER A 1 121 ? 14.068 -7.528 -19.502 1.00 93.94 121 SER A CA 1
ATOM 941 C C . SER A 1 121 ? 12.876 -7.144 -18.638 1.00 93.94 121 SER A C 1
ATOM 943 O O . SER A 1 121 ? 12.731 -5.993 -18.229 1.00 93.94 121 SER A O 1
ATOM 945 N N . PHE A 1 122 ? 12.042 -8.137 -18.356 1.00 88.94 122 PHE A N 1
ATOM 946 C CA . PHE A 1 122 ? 10.941 -8.041 -17.415 1.00 88.94 122 PHE A CA 1
ATOM 947 C C . PHE A 1 122 ? 11.179 -9.041 -16.293 1.00 88.94 122 PHE A C 1
ATOM 949 O O . PHE A 1 122 ? 11.604 -10.170 -16.553 1.00 88.94 122 PHE A O 1
ATOM 956 N N . LYS A 1 123 ? 10.917 -8.635 -15.055 1.00 81.06 123 LYS A N 1
ATOM 957 C CA . LYS A 1 123 ? 10.959 -9.518 -13.888 1.00 81.06 123 LYS A CA 1
ATOM 958 C C . LYS A 1 123 ? 9.717 -9.299 -13.046 1.00 81.06 123 LYS A C 1
ATOM 960 O O . LYS A 1 123 ? 9.204 -8.185 -12.970 1.00 81.06 123 LYS A O 1
ATOM 965 N N . GLU A 1 124 ? 9.230 -10.365 -12.426 1.00 75.50 124 GLU A N 1
ATOM 966 C CA . GLU A 1 124 ? 8.174 -10.237 -11.424 1.00 75.50 124 GLU A CA 1
ATOM 967 C C . GLU A 1 124 ? 8.717 -9.419 -10.251 1.00 75.50 124 GLU A C 1
ATOM 969 O O . GLU A 1 124 ? 9.863 -9.623 -9.838 1.00 75.50 124 GLU A O 1
ATOM 974 N N . ALA A 1 125 ? 7.943 -8.453 -9.747 1.00 66.50 125 ALA A N 1
ATOM 975 C CA . ALA A 1 125 ? 8.403 -7.714 -8.579 1.00 66.50 125 ALA A CA 1
ATOM 976 C C . ALA A 1 125 ? 8.390 -8.640 -7.365 1.00 66.50 125 ALA A C 1
ATOM 978 O O . ALA A 1 125 ? 7.347 -9.138 -6.939 1.00 66.50 125 ALA A O 1
ATOM 979 N N . THR A 1 126 ? 9.563 -8.833 -6.783 1.00 67.44 126 THR A N 1
ATOM 980 C CA . THR A 1 126 ? 9.700 -9.387 -5.444 1.00 67.44 126 THR A CA 1
ATOM 981 C C . THR A 1 126 ? 9.405 -8.293 -4.431 1.00 67.44 126 THR A C 1
ATOM 983 O O . THR A 1 126 ? 9.867 -7.163 -4.593 1.00 67.44 126 THR A O 1
ATOM 986 N N . MET A 1 127 ? 8.675 -8.622 -3.368 1.00 76.94 127 MET A N 1
ATOM 987 C CA . MET A 1 127 ? 8.487 -7.697 -2.251 1.00 76.94 127 MET A CA 1
ATOM 988 C C . MET A 1 127 ? 9.862 -7.270 -1.702 1.00 76.94 127 MET A C 1
ATOM 990 O O . MET A 1 127 ? 10.684 -8.141 -1.401 1.00 76.94 127 MET A O 1
ATOM 994 N N . PRO A 1 128 ? 10.137 -5.959 -1.572 1.00 74.25 128 PRO A N 1
ATOM 995 C CA . PRO A 1 128 ? 11.470 -5.455 -1.222 1.00 74.25 128 PRO A CA 1
ATOM 996 C C . PRO A 1 128 ? 11.864 -5.791 0.220 1.00 74.25 128 PRO A C 1
ATOM 998 O O . PRO A 1 128 ? 13.040 -5.921 0.552 1.00 74.25 128 PRO A O 1
ATOM 1001 N N . THR A 1 129 ? 10.863 -5.924 1.087 1.00 87.00 129 THR A N 1
ATOM 1002 C CA . THR A 1 129 ? 10.993 -6.223 2.507 1.00 87.00 129 THR A CA 1
ATOM 1003 C C . THR A 1 129 ? 9.673 -6.794 3.022 1.00 87.00 129 THR A C 1
ATOM 1005 O O . THR A 1 129 ? 8.623 -6.661 2.391 1.00 87.00 129 THR A O 1
ATOM 1008 N N . PHE A 1 130 ? 9.741 -7.408 4.198 1.00 91.88 130 PHE A N 1
ATOM 1009 C CA . PHE A 1 130 ? 8.587 -7.814 5.000 1.00 91.88 130 PHE A CA 1
ATOM 1010 C C . PHE A 1 130 ? 8.608 -7.197 6.398 1.00 91.88 130 PHE A C 1
ATOM 1012 O O . PHE A 1 130 ? 7.914 -7.668 7.294 1.00 91.88 130 PHE A O 1
ATOM 1019 N N . LYS A 1 131 ? 9.435 -6.163 6.562 1.00 95.75 131 LYS A N 1
ATOM 1020 C CA . LYS A 1 131 ? 9.555 -5.297 7.730 1.00 95.75 131 LYS A CA 1
ATOM 1021 C C . LYS A 1 131 ? 9.284 -3.877 7.261 1.00 95.75 131 LYS A C 1
ATOM 1023 O O . LYS A 1 131 ? 10.018 -3.381 6.407 1.00 95.75 131 LYS A O 1
ATOM 1028 N N . PHE A 1 132 ? 8.227 -3.280 7.781 1.00 97.50 132 PHE A N 1
ATOM 1029 C CA . PHE A 1 132 ? 7.659 -2.021 7.329 1.00 97.50 132 PHE A CA 1
ATOM 1030 C C . PHE A 1 132 ? 7.647 -1.037 8.504 1.00 97.50 132 PHE A C 1
ATOM 1032 O O . PHE A 1 132 ? 6.785 -1.128 9.378 1.00 97.50 132 PHE A O 1
ATOM 1039 N N . GLY A 1 133 ? 8.619 -0.123 8.518 1.00 97.50 133 GLY A N 1
ATOM 1040 C CA . GLY A 1 133 ? 8.710 0.981 9.491 1.00 97.50 133 GLY A CA 1
ATOM 1041 C C . GLY A 1 133 ? 8.096 2.294 8.985 1.00 97.50 133 GLY A C 1
ATOM 1042 O O . GLY A 1 133 ? 8.127 3.307 9.658 1.00 97.50 133 GLY A O 1
ATOM 1043 N N . PHE A 1 134 ? 7.548 2.323 7.762 1.00 98.12 134 PHE A N 1
ATOM 1044 C CA . PHE A 1 134 ? 6.845 3.496 7.204 1.00 98.12 134 PHE A CA 1
ATOM 1045 C C . PHE A 1 134 ? 7.667 4.803 7.165 1.00 98.12 134 PHE A C 1
ATOM 1047 O O . PHE A 1 134 ? 7.126 5.910 7.245 1.00 98.12 134 PHE A O 1
ATOM 1054 N N . GLU A 1 135 ? 8.980 4.674 6.986 1.00 97.88 135 GLU A N 1
ATOM 1055 C CA . GLU A 1 135 ? 9.925 5.796 6.994 1.00 97.88 135 GLU A CA 1
ATOM 1056 C C . GLU A 1 135 ? 9.898 6.636 5.715 1.00 97.88 135 GLU A C 1
ATOM 1058 O O . GLU A 1 135 ? 10.192 7.836 5.729 1.00 97.88 135 GLU A O 1
ATOM 1063 N N . HIS A 1 136 ? 9.530 6.013 4.597 1.00 96.75 136 HIS A N 1
ATOM 1064 C CA . HIS A 1 136 ? 9.643 6.611 3.277 1.00 96.75 136 HIS A CA 1
ATOM 1065 C C . HIS A 1 136 ? 8.267 6.972 2.719 1.00 96.75 136 HIS A C 1
ATOM 1067 O O . HIS A 1 136 ? 7.346 6.155 2.648 1.00 96.75 136 HIS A O 1
ATOM 1073 N N . PHE A 1 137 ? 8.129 8.231 2.315 1.00 97.19 137 PHE A N 1
ATOM 1074 C CA . PHE A 1 137 ? 6.927 8.747 1.681 1.00 97.19 137 PHE A CA 1
ATOM 1075 C C . PHE A 1 137 ? 7.274 9.909 0.750 1.00 97.19 137 PHE A C 1
ATOM 1077 O O . PHE A 1 137 ? 8.280 10.599 0.933 1.00 97.19 137 PHE A O 1
ATOM 1084 N N . LYS A 1 138 ? 6.428 10.134 -0.252 1.00 94.69 138 LYS A N 1
ATOM 1085 C CA . LYS A 1 138 ? 6.455 11.318 -1.113 1.00 94.69 138 LYS A CA 1
ATOM 1086 C C . LYS A 1 138 ? 5.254 12.193 -0.814 1.00 94.69 138 LYS A C 1
ATOM 1088 O O . LYS A 1 138 ? 4.187 11.696 -0.458 1.00 94.69 138 LYS A O 1
ATOM 1093 N N . THR A 1 139 ? 5.416 13.495 -1.001 1.00 95.81 139 THR A N 1
ATOM 1094 C CA . THR A 1 139 ? 4.284 14.416 -1.091 1.00 95.81 139 THR A CA 1
ATOM 1095 C C . THR A 1 139 ? 3.842 14.483 -2.545 1.00 95.81 139 THR A C 1
ATOM 1097 O O . THR A 1 139 ? 4.634 14.837 -3.416 1.00 95.81 139 THR A O 1
ATOM 1100 N N . ILE A 1 140 ? 2.587 14.127 -2.797 1.00 89.19 140 ILE A N 1
ATOM 1101 C CA . ILE A 1 140 ? 1.964 14.177 -4.115 1.00 89.19 140 ILE A CA 1
ATOM 1102 C C . ILE A 1 140 ? 1.024 15.375 -4.161 1.00 89.19 140 ILE A C 1
ATOM 1104 O O . ILE A 1 140 ? 0.120 15.500 -3.329 1.00 89.19 140 ILE A O 1
ATOM 1108 N N . ASP A 1 141 ? 1.234 16.250 -5.139 1.00 89.31 141 ASP A N 1
ATOM 1109 C CA . ASP A 1 141 ? 0.350 17.382 -5.387 1.00 89.31 141 ASP A CA 1
ATOM 1110 C C . ASP A 1 141 ? -0.948 16.909 -6.050 1.00 89.31 141 ASP A C 1
ATOM 1112 O O . ASP A 1 141 ? -0.951 16.188 -7.049 1.00 89.31 141 ASP A O 1
ATOM 1116 N N . GLY A 1 142 ? -2.069 17.326 -5.474 1.00 81.06 142 GLY A N 1
ATOM 1117 C CA . GLY A 1 142 ? -3.413 17.050 -5.952 1.00 81.06 142 GLY A CA 1
ATOM 1118 C C . GLY A 1 142 ? -4.071 18.260 -6.614 1.00 81.06 142 GLY A C 1
ATOM 1119 O O . GLY A 1 142 ? -3.487 19.326 -6.811 1.00 81.06 142 GLY A O 1
ATOM 1120 N N . THR A 1 143 ? -5.353 18.117 -6.943 1.00 76.56 143 THR A N 1
ATOM 1121 C CA . THR A 1 143 ? -6.182 19.233 -7.419 1.00 76.56 143 THR A CA 1
ATOM 1122 C C . THR A 1 143 ? -6.591 20.165 -6.272 1.00 76.56 143 THR A C 1
ATOM 1124 O O . THR A 1 143 ? -6.549 19.778 -5.109 1.00 76.56 143 THR A O 1
ATOM 1127 N N . ASN A 1 144 ? -7.069 21.375 -6.586 1.00 79.50 144 ASN A N 1
ATOM 1128 C CA . ASN A 1 144 ? -7.644 22.319 -5.608 1.00 79.50 144 ASN A CA 1
ATOM 1129 C C . ASN A 1 144 ? -6.699 22.725 -4.462 1.00 79.50 144 ASN A C 1
ATOM 1131 O O . ASN A 1 144 ? -7.155 22.948 -3.339 1.00 79.50 144 ASN A O 1
ATOM 1135 N N . ASN A 1 145 ? -5.399 22.846 -4.758 1.00 83.62 145 ASN A N 1
ATOM 1136 C CA . ASN A 1 145 ? -4.368 23.206 -3.779 1.00 83.62 145 ASN A CA 1
ATOM 1137 C C . ASN A 1 145 ? -4.320 22.232 -2.584 1.00 83.62 145 ASN A C 1
ATOM 1139 O O . ASN A 1 145 ? -4.088 22.639 -1.447 1.00 83.62 145 ASN A O 1
ATOM 1143 N N . ASN A 1 146 ? -4.591 20.954 -2.858 1.00 88.38 146 ASN A N 1
ATOM 1144 C CA . ASN A 1 146 ? -4.406 19.854 -1.924 1.00 88.38 146 ASN A CA 1
ATOM 1145 C C . ASN A 1 146 ? -3.105 19.125 -2.249 1.00 88.38 146 ASN A C 1
ATOM 1147 O O . ASN A 1 146 ? -2.713 19.052 -3.410 1.00 88.38 146 ASN A O 1
ATOM 1151 N N . SER A 1 147 ? -2.505 18.497 -1.251 1.00 92.50 147 SER A N 1
ATOM 1152 C CA . SER A 1 147 ? -1.481 17.472 -1.444 1.00 92.50 147 SER A CA 1
ATOM 1153 C C . SER A 1 147 ? -1.673 16.352 -0.425 1.00 92.50 147 SER A C 1
ATOM 1155 O O . SER A 1 147 ? -2.463 16.485 0.515 1.00 92.50 147 SER A O 1
ATOM 1157 N N . TYR A 1 148 ? -1.022 15.212 -0.647 1.00 94.62 148 TYR A N 1
ATOM 1158 C CA . TYR A 1 148 ? -1.124 14.045 0.227 1.00 94.62 148 TYR A CA 1
ATOM 1159 C C . TYR A 1 148 ? 0.188 13.267 0.308 1.00 94.62 148 TYR A C 1
ATOM 1161 O O . TYR A 1 148 ? 1.055 13.405 -0.551 1.00 94.62 148 TYR A O 1
ATOM 1169 N N . HIS A 1 149 ? 0.332 12.444 1.347 1.00 97.19 149 HIS A N 1
ATOM 1170 C CA . HIS A 1 149 ? 1.463 11.529 1.473 1.00 97.19 149 HIS A CA 1
ATOM 1171 C C . HIS A 1 149 ? 1.180 10.189 0.786 1.00 97.19 149 HIS A C 1
ATOM 1173 O O . HIS A 1 149 ? 0.115 9.597 0.981 1.00 97.19 149 HIS A O 1
ATOM 1179 N N . GLU A 1 150 ? 2.154 9.708 0.021 1.00 95.25 150 GLU A N 1
ATOM 1180 C CA . GLU A 1 150 ? 2.181 8.378 -0.587 1.00 95.25 150 GLU A CA 1
ATOM 1181 C C . GLU A 1 150 ? 3.393 7.610 -0.056 1.00 95.25 150 GLU A C 1
ATOM 1183 O O . GLU A 1 150 ? 4.526 8.062 -0.208 1.00 95.25 150 GLU A O 1
ATOM 1188 N N . PHE A 1 151 ? 3.148 6.486 0.618 1.00 96.94 151 PHE A N 1
ATOM 1189 C CA . PHE A 1 151 ? 4.192 5.674 1.244 1.00 96.94 151 PHE A CA 1
ATOM 1190 C C . PHE A 1 151 ? 4.797 4.687 0.249 1.00 96.94 151 PHE A C 1
ATOM 1192 O O . PHE A 1 151 ? 4.093 4.126 -0.591 1.00 96.94 151 PHE A O 1
ATOM 1199 N N . PHE A 1 152 ? 6.090 4.426 0.394 1.00 91.94 152 PHE A N 1
ATOM 1200 C CA . PHE A 1 152 ? 6.818 3.448 -0.406 1.00 91.94 152 PHE A CA 1
ATOM 1201 C C . PHE A 1 152 ? 7.873 2.747 0.450 1.00 91.94 152 PHE A C 1
ATOM 1203 O O . PHE A 1 152 ? 8.162 3.174 1.563 1.00 91.94 152 PHE A O 1
ATOM 1210 N N . GLU A 1 153 ? 8.441 1.664 -0.067 1.00 90.25 153 GLU A N 1
ATOM 1211 C CA . GLU A 1 153 ? 9.584 0.992 0.551 1.00 90.25 153 GLU A CA 1
ATOM 1212 C C . GLU A 1 153 ? 10.840 1.188 -0.288 1.00 90.25 153 GLU A C 1
ATOM 1214 O O . GLU A 1 153 ? 10.761 1.369 -1.502 1.00 90.25 153 GLU A O 1
ATOM 1219 N N . VAL A 1 154 ? 12.002 1.127 0.355 1.00 81.62 154 VAL A N 1
ATOM 1220 C CA . VAL A 1 154 ? 13.302 1.195 -0.317 1.00 81.62 154 VAL A CA 1
ATOM 1221 C C . VAL A 1 154 ? 14.021 -0.130 -0.117 1.00 81.62 154 VAL A C 1
ATOM 1223 O O . VAL A 1 154 ? 14.143 -0.605 1.013 1.00 81.62 154 VAL A O 1
ATOM 1226 N N . ASP A 1 155 ? 14.479 -0.748 -1.203 1.00 76.25 155 ASP A N 1
ATOM 1227 C CA . ASP A 1 155 ? 15.240 -1.994 -1.117 1.00 76.25 155 ASP A CA 1
ATOM 1228 C C . ASP A 1 155 ? 16.720 -1.765 -0.758 1.00 76.25 155 ASP A C 1
ATOM 1230 O O . ASP A 1 155 ? 17.210 -0.642 -0.632 1.00 76.25 155 ASP A O 1
ATOM 1234 N N . GLN A 1 156 ? 17.472 -2.857 -0.602 1.00 72.19 156 GLN A N 1
ATOM 1235 C CA . GLN A 1 156 ? 18.896 -2.806 -0.245 1.00 72.19 156 GLN A CA 1
ATOM 1236 C C . GLN A 1 156 ? 19.777 -2.118 -1.302 1.00 72.19 156 GLN A C 1
ATOM 1238 O O . GLN A 1 156 ? 20.907 -1.735 -0.999 1.00 72.19 156 GLN A O 1
ATOM 1243 N N . MET A 1 157 ? 19.285 -1.985 -2.536 1.00 69.50 157 MET A N 1
ATOM 1244 C CA . MET A 1 157 ? 19.964 -1.307 -3.639 1.00 69.50 157 MET A CA 1
ATOM 1245 C C . MET A 1 157 ? 19.553 0.168 -3.751 1.00 69.50 157 MET A C 1
ATOM 1247 O O . MET A 1 157 ? 20.104 0.887 -4.584 1.00 69.50 157 MET A O 1
ATOM 1251 N N . GLY A 1 158 ? 18.635 0.636 -2.900 1.00 69.62 158 GLY A N 1
ATOM 1252 C CA . GLY A 1 158 ? 18.132 2.004 -2.905 1.00 69.62 158 GLY A CA 1
ATOM 1253 C C . GLY A 1 158 ? 16.998 2.245 -3.901 1.00 69.62 158 GLY A C 1
ATOM 1254 O O . GLY A 1 158 ? 16.642 3.403 -4.112 1.00 69.62 158 GLY A O 1
ATOM 1255 N N . ALA A 1 159 ? 16.441 1.201 -4.524 1.00 70.56 159 ALA A N 1
ATOM 1256 C CA . ALA A 1 159 ? 15.304 1.362 -5.422 1.00 70.56 159 ALA A CA 1
ATOM 1257 C C . ALA A 1 159 ? 14.005 1.520 -4.624 1.00 70.56 159 ALA A C 1
ATOM 1259 O O . ALA A 1 159 ? 13.810 0.872 -3.596 1.00 70.56 159 ALA A O 1
ATOM 1260 N N . GLU A 1 160 ? 13.123 2.390 -5.109 1.00 81.19 160 GLU A N 1
ATOM 1261 C CA . GLU A 1 160 ? 11.821 2.658 -4.503 1.00 81.19 160 GLU A CA 1
ATOM 1262 C C . GLU A 1 160 ? 10.765 1.669 -5.013 1.00 81.19 160 GLU A C 1
ATOM 1264 O O . GLU A 1 160 ? 10.703 1.359 -6.203 1.00 81.19 160 GLU A O 1
ATOM 1269 N N . HIS A 1 161 ? 9.894 1.218 -4.115 1.00 78.44 161 HIS A N 1
ATOM 1270 C CA . HIS A 1 161 ? 8.843 0.241 -4.380 1.00 78.44 161 HIS A CA 1
ATOM 1271 C C . HIS A 1 161 ? 7.513 0.731 -3.800 1.00 78.44 161 HIS A C 1
ATOM 1273 O O . HIS A 1 161 ? 7.296 0.709 -2.585 1.00 78.44 161 HIS A O 1
ATOM 1279 N N . ASN A 1 162 ? 6.585 1.138 -4.669 1.00 81.81 162 ASN A N 1
ATOM 1280 C CA . ASN A 1 162 ? 5.257 1.615 -4.264 1.00 81.81 162 ASN A CA 1
ATOM 1281 C C . ASN A 1 162 ? 4.322 0.434 -3.972 1.00 81.81 162 ASN A C 1
ATOM 1283 O O . ASN A 1 162 ? 3.448 0.080 -4.767 1.00 81.81 162 ASN A O 1
ATOM 1287 N N . ILE A 1 163 ? 4.512 -0.237 -2.840 1.00 87.62 163 ILE A N 1
ATOM 1288 C CA . ILE A 1 163 ? 3.657 -1.372 -2.458 1.00 87.62 163 ILE A CA 1
ATOM 1289 C C . ILE A 1 163 ? 2.376 -0.935 -1.738 1.00 87.62 163 ILE A C 1
ATOM 1291 O O . ILE A 1 163 ? 1.396 -1.684 -1.759 1.00 87.62 163 ILE A O 1
ATOM 1295 N N . TRP A 1 164 ? 2.387 0.261 -1.145 1.00 94.94 164 TRP A N 1
ATOM 1296 C CA . TRP A 1 164 ? 1.308 0.817 -0.338 1.00 94.94 164 TRP A CA 1
ATOM 1297 C C . TRP A 1 164 ? 0.379 1.715 -1.154 1.00 94.94 164 TRP A C 1
ATOM 1299 O O . TRP A 1 164 ? 0.804 2.464 -2.027 1.00 94.94 164 TRP A O 1
ATOM 1309 N N . ALA A 1 165 ? -0.902 1.675 -0.812 1.00 94.00 165 ALA A N 1
ATOM 1310 C CA . ALA A 1 165 ? -1.935 2.569 -1.301 1.00 94.00 165 ALA A CA 1
ATOM 1311 C C . ALA A 1 165 ? -2.806 3.049 -0.131 1.00 94.00 165 ALA A C 1
ATOM 1313 O O . ALA A 1 165 ? -2.847 2.438 0.938 1.00 94.00 165 ALA A O 1
ATOM 1314 N N . SER A 1 166 ? -3.508 4.159 -0.341 1.00 95.69 166 SER A N 1
ATOM 1315 C CA . SER A 1 166 ? -4.466 4.735 0.607 1.00 95.69 166 SER A CA 1
ATOM 1316 C C . SER A 1 166 ? -5.650 5.339 -0.143 1.00 95.69 166 SER A C 1
ATOM 1318 O O . SER A 1 166 ? -5.630 5.472 -1.366 1.00 95.69 166 SER A O 1
ATOM 1320 N N . GLY A 1 167 ? -6.680 5.747 0.594 1.00 91.75 167 GLY A N 1
ATOM 1321 C CA . GLY A 1 167 ? -7.824 6.497 0.083 1.00 91.75 167 GLY A CA 1
ATOM 1322 C C . GLY A 1 167 ? -7.544 7.978 -0.187 1.00 91.75 167 GLY A C 1
ATOM 1323 O O . GLY A 1 167 ? -8.448 8.687 -0.635 1.00 91.75 167 GLY A O 1
ATOM 1324 N N . ASN A 1 168 ? -6.322 8.464 0.065 1.00 93.06 168 ASN A N 1
ATOM 1325 C CA . ASN A 1 168 ? -5.960 9.872 -0.115 1.00 93.06 168 ASN A CA 1
ATOM 1326 C C . ASN A 1 168 ? -6.288 10.424 -1.513 1.00 93.06 168 ASN A C 1
ATOM 1328 O O . ASN A 1 168 ? -6.886 11.502 -1.568 1.00 93.06 168 ASN A O 1
ATOM 1332 N N . PRO A 1 169 ? -6.003 9.718 -2.631 1.00 88.75 169 PRO A N 1
ATOM 1333 C CA . PRO A 1 169 ? -6.324 10.235 -3.960 1.00 88.75 169 PRO A CA 1
ATOM 1334 C C . PRO A 1 169 ? -7.830 10.485 -4.155 1.00 88.75 169 PRO A C 1
ATOM 1336 O O . PRO A 1 169 ? -8.219 11.411 -4.860 1.00 88.75 169 PRO A O 1
ATOM 1339 N N . GLY A 1 170 ? -8.693 9.705 -3.493 1.00 84.88 170 GLY A N 1
ATOM 1340 C CA . GLY A 1 170 ? -10.137 9.947 -3.470 1.00 84.88 170 GLY A CA 1
ATOM 1341 C C . GLY A 1 170 ? -10.540 11.096 -2.540 1.00 84.88 170 GLY A C 1
ATOM 1342 O O . GLY A 1 170 ? -11.395 11.910 -2.891 1.00 84.88 170 GLY A O 1
ATOM 1343 N N . ALA A 1 171 ? -9.909 11.202 -1.367 1.00 85.81 171 ALA A N 1
ATOM 1344 C CA . ALA A 1 171 ? -10.217 12.234 -0.376 1.00 85.81 171 ALA A CA 1
ATOM 1345 C C . ALA A 1 171 ? -9.936 13.656 -0.892 1.00 85.81 171 ALA A C 1
ATOM 1347 O O . ALA A 1 171 ? -10.733 14.567 -0.660 1.00 85.81 171 ALA A O 1
ATOM 1348 N N . ILE A 1 172 ? -8.852 13.852 -1.649 1.00 85.31 172 ILE A N 1
ATOM 1349 C CA . ILE A 1 172 ? -8.490 15.172 -2.188 1.00 85.31 172 ILE A CA 1
ATOM 1350 C C . ILE A 1 172 ? -9.452 15.689 -3.270 1.00 85.31 172 ILE A C 1
ATOM 1352 O O . ILE A 1 172 ? -9.442 16.884 -3.559 1.00 85.31 172 ILE A O 1
ATOM 1356 N N . ILE A 1 173 ? -10.289 14.831 -3.867 1.00 80.94 173 ILE A N 1
ATOM 1357 C CA . ILE A 1 173 ? -11.291 15.243 -4.868 1.00 80.94 173 ILE A CA 1
ATOM 1358 C C . ILE A 1 173 ? -12.437 16.008 -4.195 1.00 80.94 173 ILE A C 1
ATOM 1360 O O . ILE A 1 173 ? -12.990 16.946 -4.768 1.00 80.94 173 ILE A O 1
ATOM 1364 N N . ILE A 1 174 ? -12.790 15.613 -2.970 1.00 76.06 174 ILE A N 1
ATOM 1365 C CA . ILE A 1 174 ? -13.941 16.148 -2.227 1.00 76.06 174 ILE A CA 1
ATOM 1366 C C . ILE A 1 174 ? -13.548 17.180 -1.159 1.00 76.06 174 ILE A C 1
ATOM 1368 O O . ILE A 1 174 ? -14.422 17.845 -0.601 1.00 76.06 174 ILE A O 1
ATOM 1372 N N . LYS A 1 175 ? -12.245 17.357 -0.910 1.00 77.00 175 LYS A N 1
ATOM 1373 C CA . LYS A 1 175 ? -11.669 18.358 0.004 1.00 77.00 175 LYS A CA 1
ATOM 1374 C C . LYS A 1 175 ? -11.028 19.527 -0.751 1.00 77.00 175 LYS A C 1
ATOM 1376 O O . LYS A 1 175 ? -10.762 19.440 -1.946 1.00 77.00 175 LYS A O 1
ATOM 1381 N N . MET A 1 176 ? -10.774 20.641 -0.063 1.00 74.94 176 MET A N 1
ATOM 1382 C CA . MET A 1 176 ? -10.144 21.838 -0.641 1.00 74.94 176 MET A CA 1
ATOM 1383 C C . MET A 1 176 ? -9.152 22.472 0.339 1.00 74.94 176 MET A C 1
ATOM 1385 O O . MET A 1 176 ? -9.472 22.592 1.520 1.00 74.94 176 MET A O 1
ATOM 1389 N N . ASN A 1 177 ? -8.019 22.967 -0.175 1.00 79.56 177 ASN A N 1
ATOM 1390 C CA . ASN A 1 177 ? -6.965 23.664 0.574 1.00 79.56 177 ASN A CA 1
ATOM 1391 C C . ASN A 1 177 ? -6.430 22.903 1.801 1.00 79.56 177 ASN A C 1
ATOM 1393 O O . ASN A 1 177 ? -6.206 23.503 2.851 1.00 79.56 177 ASN A O 1
ATOM 1397 N N . THR A 1 178 ? -6.254 21.590 1.684 1.00 83.38 178 THR A N 1
ATOM 1398 C CA . THR A 1 178 ? -5.756 20.733 2.773 1.00 83.38 178 THR A CA 1
ATOM 1399 C C . THR A 1 178 ? -4.282 20.388 2.590 1.00 83.38 178 THR A C 1
ATOM 1401 O O . THR A 1 178 ? -3.888 19.971 1.497 1.00 83.38 178 THR A O 1
ATOM 1404 N N . ALA A 1 179 ? -3.497 20.516 3.663 1.00 91.00 179 ALA A N 1
ATOM 1405 C CA . ALA A 1 179 ? -2.106 20.071 3.716 1.00 91.00 179 ALA A CA 1
ATOM 1406 C C . ALA A 1 179 ? -2.024 18.527 3.697 1.00 91.00 179 ALA A C 1
ATOM 1408 O O . ALA A 1 179 ? -3.033 17.861 3.966 1.00 91.00 179 ALA A O 1
ATOM 1409 N N . PRO A 1 180 ? -0.861 17.920 3.397 1.00 92.44 180 PRO A N 1
ATOM 1410 C CA . PRO A 1 180 ? -0.753 16.465 3.344 1.00 92.44 180 PRO A CA 1
ATOM 1411 C C . PRO A 1 180 ? -0.945 15.800 4.716 1.00 92.44 180 PRO A C 1
ATOM 1413 O O . PRO A 1 180 ? -1.403 14.662 4.774 1.00 92.44 180 PRO A O 1
ATOM 1416 N N . GLU A 1 181 ? -0.682 16.507 5.818 1.00 94.06 181 GLU A N 1
ATOM 1417 C CA . GLU A 1 181 ? -0.953 16.066 7.194 1.00 94.06 181 GLU A CA 1
ATOM 1418 C C . GLU A 1 181 ? -2.437 16.158 7.591 1.00 94.06 181 GLU A C 1
ATOM 1420 O O . GLU A 1 181 ? -2.847 15.556 8.581 1.00 94.06 181 GLU A O 1
ATOM 1425 N N . ASP A 1 182 ? -3.254 16.874 6.814 1.00 91.38 182 ASP A N 1
ATOM 1426 C CA . ASP A 1 182 ? -4.702 16.983 7.028 1.00 91.38 182 ASP A CA 1
ATOM 1427 C C . ASP A 1 182 ? -5.488 15.900 6.267 1.00 91.38 182 ASP A C 1
ATOM 1429 O O . ASP A 1 182 ? -6.724 15.858 6.320 1.00 91.38 182 ASP A O 1
ATOM 1433 N N . GLN A 1 183 ? -4.798 15.021 5.536 1.00 94.00 183 GLN A N 1
ATOM 1434 C CA . GLN A 1 183 ? -5.421 13.912 4.815 1.00 94.00 183 GLN A CA 1
ATOM 1435 C C . GLN A 1 183 ? -5.755 12.741 5.744 1.00 94.00 183 GLN A C 1
ATOM 1437 O O . GLN A 1 183 ? -5.206 12.651 6.842 1.00 94.00 183 GLN A O 1
ATOM 1442 N N . PRO A 1 184 ? -6.636 11.813 5.325 1.00 95.88 184 PRO A N 1
ATOM 1443 C CA . PRO A 1 184 ? -6.965 10.652 6.146 1.00 95.88 184 PRO A CA 1
ATOM 1444 C C . PRO A 1 184 ? -5.758 9.760 6.444 1.00 95.88 184 PRO A C 1
ATOM 1446 O O . PRO A 1 184 ? -5.779 9.005 7.409 1.00 95.88 184 PRO A O 1
ATOM 1449 N N . THR A 1 185 ? -4.713 9.786 5.616 1.00 98.25 185 THR A N 1
ATOM 1450 C CA . THR A 1 185 ? -3.505 8.970 5.794 1.00 98.25 185 THR A CA 1
ATOM 1451 C C . THR A 1 185 ? -2.261 9.817 5.606 1.00 98.25 185 THR A C 1
ATOM 1453 O O . THR A 1 185 ? -2.083 10.440 4.563 1.00 98.25 185 THR A O 1
ATOM 1456 N N . PHE A 1 186 ? -1.386 9.857 6.604 1.00 98.38 186 PHE A N 1
ATOM 1457 C CA . PHE A 1 186 ? -0.198 10.702 6.548 1.00 98.38 186 PHE A CA 1
ATOM 1458 C C . PHE A 1 186 ? 0.945 10.158 7.398 1.00 98.38 186 PHE A C 1
ATOM 1460 O O . PHE A 1 186 ? 0.738 9.414 8.355 1.00 98.38 186 PHE A O 1
ATOM 1467 N N . SER A 1 187 ? 2.173 10.538 7.043 1.00 98.44 187 SER A N 1
ATOM 1468 C CA . SER A 1 187 ? 3.356 10.216 7.837 1.00 98.44 187 SER A CA 1
ATOM 1469 C C . SER A 1 187 ? 3.413 11.060 9.108 1.00 98.44 187 SER A C 1
ATOM 1471 O O . SER A 1 187 ? 3.209 12.273 9.069 1.00 98.44 187 SER A O 1
ATOM 1473 N N . THR A 1 188 ? 3.740 10.426 10.232 1.00 97.50 188 THR A N 1
ATOM 1474 C CA . THR A 1 188 ? 4.003 11.090 11.513 1.00 97.50 188 THR A CA 1
ATOM 1475 C C . THR A 1 188 ? 5.485 10.968 11.873 1.00 97.50 188 THR A C 1
ATOM 1477 O O . THR A 1 188 ? 6.052 9.893 11.709 1.00 97.50 188 THR A O 1
ATOM 1480 N N . PRO A 1 189 ? 6.141 12.025 12.390 1.00 97.75 189 PRO A N 1
ATOM 1481 C CA . PRO A 1 189 ? 7.517 11.937 12.885 1.00 97.75 189 PRO A CA 1
ATOM 1482 C C . PRO A 1 189 ? 7.633 11.273 14.266 1.00 97.75 189 PRO A C 1
ATOM 1484 O O . PRO A 1 189 ? 8.732 11.173 14.794 1.00 97.75 189 PRO A O 1
ATOM 1487 N N . ASN A 1 190 ? 6.508 10.903 14.883 1.00 96.44 190 ASN A N 1
ATOM 1488 C CA . ASN A 1 190 ? 6.454 10.332 16.226 1.00 96.44 190 ASN A CA 1
ATOM 1489 C C . ASN A 1 190 ? 6.084 8.844 16.148 1.00 96.44 190 ASN A C 1
ATOM 1491 O O . ASN A 1 190 ? 5.033 8.455 16.664 1.00 96.44 190 ASN A O 1
ATOM 1495 N N . GLY A 1 191 ? 6.906 8.052 15.453 1.00 98.06 191 GLY A N 1
ATOM 1496 C CA . GLY A 1 191 ? 6.786 6.594 15.389 1.00 98.06 191 GLY A CA 1
ATOM 1497 C C . GLY A 1 191 ? 7.058 5.911 16.734 1.00 98.06 191 GLY A C 1
ATOM 1498 O O . GLY A 1 191 ? 7.334 6.557 17.754 1.00 98.06 191 GLY A O 1
ATOM 1499 N N . TYR A 1 192 ? 6.936 4.590 16.752 1.00 98.44 192 TYR A N 1
ATOM 1500 C CA . TYR A 1 192 ? 7.545 3.739 17.768 1.00 98.44 192 TYR A CA 1
ATOM 1501 C C . TYR A 1 192 ? 9.069 3.779 17.615 1.00 98.44 192 TYR A C 1
ATOM 1503 O O . TYR A 1 192 ? 9.771 4.063 18.589 1.00 98.44 192 TYR A O 1
ATOM 1511 N N . GLU A 1 193 ? 9.554 3.615 16.384 1.00 98.00 193 GLU A N 1
ATOM 1512 C CA . GLU A 1 193 ? 10.915 3.940 15.964 1.00 98.00 193 GLU A CA 1
ATOM 1513 C C . GLU A 1 193 ? 10.830 4.944 14.811 1.00 98.00 193 GLU A C 1
ATOM 1515 O O . GLU A 1 193 ? 9.993 4.803 13.941 1.00 98.00 193 GLU A O 1
ATOM 1520 N N . GLY A 1 194 ? 11.633 6.013 14.833 1.00 98.31 194 GLY A N 1
ATOM 1521 C CA . GLY A 1 194 ? 11.628 7.000 13.746 1.00 98.31 194 GLY A CA 1
ATOM 1522 C C . GLY A 1 194 ? 10.239 7.569 13.416 1.00 98.31 194 GLY A C 1
ATOM 1523 O O . GLY A 1 194 ? 9.620 8.252 14.245 1.00 98.31 194 GLY A O 1
ATOM 1524 N N . ARG A 1 195 ? 9.792 7.364 12.177 1.00 98.31 195 ARG A N 1
ATOM 1525 C CA . ARG A 1 195 ? 8.483 7.799 11.678 1.00 98.31 195 ARG A CA 1
ATOM 1526 C C . ARG A 1 195 ? 7.488 6.644 11.728 1.00 98.31 195 ARG A C 1
ATOM 1528 O O . ARG A 1 195 ? 7.839 5.501 11.895 1.00 98.31 195 ARG A O 1
ATOM 1535 N N . GLY A 1 196 ? 6.212 6.961 11.565 1.00 98.44 196 GLY A N 1
ATOM 1536 C CA . GLY A 1 196 ? 5.173 5.950 11.400 1.00 98.44 196 GLY A CA 1
ATOM 1537 C C . GLY A 1 196 ? 4.062 6.454 10.494 1.00 98.44 196 GLY A C 1
ATOM 1538 O O . GLY A 1 196 ? 4.132 7.563 9.942 1.00 98.44 196 GLY A O 1
ATOM 1539 N N . VAL A 1 197 ? 2.985 5.679 10.392 1.00 98.75 197 VAL A N 1
ATOM 1540 C CA . VAL A 1 197 ? 1.763 6.111 9.708 1.00 98.75 197 VAL A CA 1
ATOM 1541 C C . VAL A 1 197 ? 0.682 6.505 10.712 1.00 98.75 197 VAL A C 1
ATOM 1543 O O . VAL A 1 197 ? 0.463 5.841 11.724 1.00 98.75 197 VAL A O 1
ATOM 1546 N N . CYS A 1 198 ? -0.004 7.607 10.419 1.00 98.75 198 CYS A N 1
ATOM 1547 C CA . CYS A 1 198 ? -1.212 8.049 11.097 1.00 98.75 198 CYS A CA 1
ATOM 1548 C C . CYS A 1 198 ? -2.406 7.930 10.147 1.00 98.75 198 CYS A C 1
ATOM 1550 O O . CYS A 1 198 ? -2.367 8.419 9.014 1.00 98.75 198 CYS A O 1
ATOM 1552 N N . LEU A 1 199 ? -3.467 7.293 10.629 1.00 98.81 199 LEU A N 1
ATOM 1553 C CA . LEU A 1 199 ? -4.724 7.076 9.932 1.00 98.81 199 LEU A CA 1
ATOM 1554 C C . LEU A 1 199 ? -5.827 7.763 10.725 1.00 98.81 199 LEU A C 1
ATOM 1556 O O . LEU A 1 199 ? -6.025 7.450 11.894 1.00 98.81 199 LEU A O 1
ATOM 1560 N N . ASN A 1 200 ? -6.538 8.696 10.106 1.00 98.12 200 ASN A N 1
ATOM 1561 C CA . ASN A 1 200 ? -7.549 9.509 10.765 1.00 98.12 200 ASN A CA 1
ATOM 1562 C C . ASN A 1 200 ? -8.864 9.462 9.986 1.00 98.12 200 ASN A C 1
ATOM 1564 O O . ASN A 1 200 ? -8.912 9.814 8.806 1.00 98.12 200 ASN A O 1
ATOM 1568 N N . THR A 1 201 ? -9.940 9.064 10.657 1.00 97.56 201 THR A N 1
ATOM 1569 C CA . THR A 1 201 ? -11.289 9.129 10.101 1.00 97.56 201 THR A CA 1
ATOM 1570 C C . THR A 1 201 ? -11.773 10.566 10.099 1.00 97.56 201 THR A C 1
ATOM 1572 O O . THR A 1 201 ? -11.964 11.192 11.138 1.00 97.56 201 THR A O 1
ATOM 1575 N N . GLN A 1 202 ? -12.014 11.100 8.912 1.00 94.19 202 GLN A N 1
ATOM 1576 C CA . GLN A 1 202 ? -12.316 12.511 8.723 1.00 94.19 202 GLN A CA 1
ATOM 1577 C C . GLN A 1 202 ? -13.688 12.699 8.089 1.00 94.19 202 GLN A C 1
ATOM 1579 O O . GLN A 1 202 ? -14.163 11.859 7.326 1.00 94.19 202 GLN A O 1
ATOM 1584 N N . SER A 1 203 ? -14.314 13.845 8.360 1.00 89.88 203 SER A N 1
ATOM 1585 C CA . SER A 1 203 ? -15.472 14.269 7.575 1.00 89.88 203 SER A CA 1
ATOM 1586 C C . SER A 1 203 ? -15.047 14.497 6.123 1.00 89.88 203 SER A C 1
ATOM 1588 O O . SER A 1 203 ? -14.004 15.097 5.842 1.00 89.88 203 SER A O 1
ATOM 1590 N N . ALA A 1 204 ? -15.880 14.034 5.201 1.00 83.38 204 ALA A N 1
ATOM 1591 C CA . ALA A 1 204 ? -15.733 14.280 3.775 1.00 83.38 204 ALA A CA 1
ATOM 1592 C C . ALA A 1 204 ? -16.346 15.629 3.334 1.00 83.38 204 ALA A C 1
ATOM 1594 O O . ALA A 1 204 ? -16.339 15.967 2.149 1.00 83.38 204 ALA A O 1
ATOM 1595 N N . GLY A 1 205 ? -16.881 16.402 4.287 1.00 81.12 205 GLY A N 1
ATOM 1596 C CA . GLY A 1 205 ? -17.519 17.692 4.057 1.00 81.12 205 GLY A CA 1
ATOM 1597 C C . GLY A 1 205 ? -18.816 17.607 3.249 1.00 81.12 205 GLY A C 1
ATOM 1598 O O . GLY A 1 205 ? -19.310 16.536 2.899 1.00 81.12 205 GLY A O 1
ATOM 1599 N N . THR A 1 206 ? -19.365 18.776 2.915 1.00 77.25 206 THR A N 1
ATOM 1600 C CA . THR A 1 206 ? -20.664 18.901 2.231 1.00 77.25 206 THR A CA 1
ATOM 1601 C C . THR A 1 206 ? -20.690 18.217 0.862 1.00 77.25 206 THR A C 1
ATOM 1603 O O . THR A 1 206 ? -21.726 17.696 0.456 1.00 77.25 206 THR A O 1
ATOM 1606 N N . LEU A 1 207 ? -19.561 18.196 0.142 1.00 75.94 207 LEU A N 1
ATOM 1607 C CA . LEU A 1 207 ? -19.465 17.486 -1.136 1.00 75.94 207 LEU A CA 1
ATOM 1608 C C . LEU A 1 207 ? -19.524 15.970 -0.934 1.00 75.94 207 LEU A C 1
ATOM 1610 O O . LEU A 1 207 ? -20.269 15.302 -1.645 1.00 75.94 207 LEU A O 1
ATOM 1614 N N . GLY A 1 208 ? -18.804 15.429 0.053 1.00 77.88 208 GLY A N 1
ATOM 1615 C CA . GLY A 1 208 ? -18.874 14.008 0.391 1.00 77.88 208 GLY A CA 1
ATOM 1616 C C . GLY A 1 208 ? -20.286 13.568 0.773 1.00 77.88 208 GLY A C 1
ATOM 1617 O O . GLY A 1 208 ? -20.797 12.596 0.219 1.00 77.88 208 GLY A O 1
ATOM 1618 N N . GLU A 1 209 ? -20.959 14.327 1.640 1.00 79.81 209 GLU A N 1
ATOM 1619 C CA . GLU A 1 209 ? -22.359 14.077 2.014 1.00 79.81 209 GLU A CA 1
ATOM 1620 C C . GLU A 1 209 ? -23.297 14.082 0.799 1.00 79.81 209 GLU A C 1
ATOM 1622 O O . GLU A 1 209 ? -24.118 13.175 0.652 1.00 79.81 209 GLU A O 1
ATOM 1627 N N . LEU A 1 210 ? -23.138 15.047 -0.116 1.00 76.06 210 LEU A N 1
ATOM 1628 C CA . LEU A 1 210 ? -23.935 15.131 -1.344 1.00 76.06 210 LEU A CA 1
ATOM 1629 C C . LEU A 1 210 ? -23.777 13.888 -2.237 1.00 76.06 210 LEU A C 1
ATOM 1631 O O . LEU A 1 210 ? -24.737 13.476 -2.888 1.00 76.06 210 LEU A O 1
ATOM 1635 N N . PHE A 1 211 ? -22.590 13.278 -2.250 1.00 76.00 211 PHE A N 1
ATOM 1636 C CA . PHE A 1 211 ? -22.299 12.047 -2.993 1.00 76.00 211 PHE A CA 1
ATOM 1637 C C . PHE A 1 211 ? -22.514 10.761 -2.172 1.00 76.00 211 PHE A C 1
ATOM 1639 O O . PHE A 1 211 ? -22.151 9.676 -2.631 1.00 76.00 211 PHE A O 1
ATOM 1646 N N . GLY A 1 212 ? -23.101 10.854 -0.972 1.00 79.94 212 GLY A N 1
ATOM 1647 C CA . GLY A 1 212 ? -23.363 9.701 -0.104 1.00 79.94 212 GLY A CA 1
ATOM 1648 C C . GLY A 1 212 ? -22.100 9.051 0.474 1.00 79.94 212 GLY A C 1
ATOM 1649 O O . GLY A 1 212 ? -22.109 7.859 0.767 1.00 79.94 212 GLY A O 1
ATOM 1650 N N . LYS A 1 213 ? -21.011 9.817 0.605 1.00 83.75 213 LYS A N 1
ATOM 1651 C CA . LYS A 1 213 ? -19.720 9.416 1.188 1.00 83.75 213 LYS A CA 1
ATOM 1652 C C . LYS A 1 213 ? -19.353 10.390 2.314 1.00 83.75 213 LYS A C 1
ATOM 1654 O O . LYS A 1 213 ? -18.474 11.224 2.123 1.00 83.75 213 LYS A O 1
ATOM 1659 N N . PRO A 1 214 ? -20.069 10.379 3.448 1.00 87.44 214 PRO A N 1
ATOM 1660 C CA . PRO A 1 214 ? -19.998 11.463 4.430 1.00 87.44 214 PRO A CA 1
ATOM 1661 C C . PRO A 1 214 ? -18.721 11.467 5.288 1.00 87.44 214 PRO A C 1
ATOM 1663 O O . PRO A 1 214 ? -18.330 12.511 5.818 1.00 87.44 214 PRO A O 1
ATOM 1666 N N . ILE A 1 215 ? -18.043 10.324 5.396 1.00 91.44 215 ILE A N 1
ATOM 1667 C CA . ILE A 1 215 ? -16.759 10.183 6.085 1.00 91.44 215 ILE A CA 1
ATOM 1668 C C . ILE A 1 215 ? -15.733 9.507 5.175 1.00 91.44 215 ILE A C 1
ATOM 1670 O O . ILE A 1 215 ? -16.087 8.745 4.275 1.00 91.44 215 ILE A O 1
ATOM 1674 N N . ALA A 1 216 ? -14.459 9.773 5.438 1.00 91.81 216 ALA A N 1
ATOM 1675 C CA . ALA A 1 216 ? -13.321 9.090 4.845 1.00 91.81 216 ALA A CA 1
ATOM 1676 C C . ALA A 1 216 ? -12.472 8.506 5.977 1.00 91.81 216 ALA A C 1
ATOM 1678 O O . ALA A 1 216 ? -11.828 9.254 6.713 1.00 91.81 216 ALA A O 1
ATOM 1679 N N . ALA A 1 217 ? -12.497 7.183 6.138 1.00 95.31 217 ALA A N 1
ATOM 1680 C CA . ALA A 1 217 ? -11.610 6.504 7.074 1.00 95.31 217 ALA A CA 1
ATOM 1681 C C . ALA A 1 217 ? -10.159 6.611 6.590 1.00 95.31 217 ALA A C 1
ATOM 1683 O O . ALA A 1 217 ? -9.886 6.439 5.400 1.00 95.31 217 ALA A O 1
ATOM 1684 N N . GLY A 1 218 ? -9.230 6.857 7.512 1.00 97.62 218 GLY A N 1
ATOM 1685 C CA . GLY A 1 218 ? -7.813 6.700 7.229 1.00 97.62 218 GLY A CA 1
ATOM 1686 C C . GLY A 1 218 ? -7.517 5.233 6.964 1.00 97.62 218 GLY A C 1
ATOM 1687 O O . GLY A 1 218 ? -7.951 4.365 7.729 1.00 97.62 218 GLY A O 1
ATOM 1688 N N . ASN A 1 219 ? -6.814 4.939 5.874 1.00 97.81 219 ASN A N 1
ATOM 1689 C CA . ASN A 1 219 ? -6.415 3.583 5.546 1.00 97.81 219 ASN A CA 1
ATOM 1690 C C . ASN A 1 219 ? -5.062 3.529 4.838 1.00 97.81 219 ASN A C 1
ATOM 1692 O O . ASN A 1 219 ? -4.706 4.386 4.037 1.00 97.81 219 ASN A O 1
ATOM 1696 N N . LEU A 1 220 ? -4.322 2.464 5.109 1.00 98.69 220 LEU A N 1
ATOM 1697 C CA . LEU A 1 220 ? -3.128 2.116 4.357 1.00 98.69 220 LEU A CA 1
ATOM 1698 C C . LEU A 1 220 ? -3.200 0.626 4.058 1.00 98.69 220 LEU A C 1
ATOM 1700 O O . LEU A 1 220 ? -3.523 -0.173 4.940 1.00 98.69 220 LEU A O 1
ATOM 1704 N N . PHE A 1 221 ? -2.963 0.251 2.808 1.00 98.12 221 PHE A N 1
ATOM 1705 C CA . PHE A 1 221 ? -3.069 -1.136 2.387 1.00 98.12 221 PHE A CA 1
ATOM 1706 C C . PHE A 1 221 ? -2.073 -1.493 1.297 1.00 98.12 221 PHE A C 1
ATOM 1708 O O . PHE A 1 221 ? -1.731 -0.661 0.461 1.00 98.12 221 PHE A O 1
ATOM 1715 N N . MET A 1 222 ? -1.632 -2.749 1.274 1.00 95.81 222 MET A N 1
ATOM 1716 C CA . MET A 1 222 ? -0.847 -3.252 0.149 1.00 95.81 222 MET A CA 1
ATOM 1717 C C . MET A 1 222 ? -1.762 -3.489 -1.052 1.00 95.81 222 MET A C 1
ATOM 1719 O O . MET A 1 222 ? -2.705 -4.284 -0.981 1.00 95.81 222 MET A O 1
ATOM 1723 N N . GLY A 1 223 ? -1.493 -2.822 -2.169 1.00 91.56 223 GLY A N 1
ATOM 1724 C CA . GLY A 1 223 ? -2.363 -2.897 -3.340 1.00 91.56 223 GLY A CA 1
ATOM 1725 C C . GLY A 1 223 ? -2.368 -1.609 -4.146 1.00 91.56 223 GLY A C 1
ATOM 1726 O O . GLY A 1 223 ? -1.320 -1.002 -4.344 1.00 91.56 223 GLY A O 1
ATOM 1727 N N . ARG A 1 224 ? -3.537 -1.219 -4.659 1.00 86.56 224 ARG A N 1
ATOM 1728 C CA . ARG A 1 224 ? -3.716 -0.025 -5.493 1.00 86.56 224 ARG A CA 1
ATOM 1729 C C . ARG A 1 224 ? -4.983 0.726 -5.158 1.00 86.56 224 ARG A C 1
ATOM 1731 O O . ARG A 1 224 ? -6.006 0.138 -4.812 1.00 86.56 224 ARG A O 1
ATOM 1738 N N . PHE A 1 225 ? -4.923 2.027 -5.398 1.00 84.50 225 PHE A N 1
ATOM 1739 C CA . PHE A 1 225 ? -6.101 2.869 -5.445 1.00 84.50 225 PHE A CA 1
ATOM 1740 C C . PHE A 1 225 ? -6.483 3.172 -6.903 1.00 84.50 225 PHE A C 1
ATOM 1742 O O . PHE A 1 225 ? -5.710 3.779 -7.640 1.00 84.50 225 PHE A O 1
ATOM 1749 N N . ILE A 1 226 ? -7.670 2.741 -7.329 1.00 79.62 226 ILE A N 1
ATOM 1750 C CA . ILE A 1 226 ? -8.202 2.911 -8.686 1.00 79.62 226 ILE A CA 1
ATOM 1751 C C . ILE A 1 226 ? -9.071 4.171 -8.721 1.00 79.62 226 ILE A C 1
ATOM 1753 O O . ILE A 1 226 ? -10.260 4.143 -8.396 1.00 79.62 226 ILE A O 1
ATOM 1757 N N . LEU A 1 227 ? -8.466 5.287 -9.131 1.00 74.31 227 LEU A N 1
ATOM 1758 C CA . LEU A 1 227 ? -9.114 6.603 -9.190 1.00 74.31 227 LEU A CA 1
ATOM 1759 C C . LEU A 1 227 ? -10.368 6.634 -10.078 1.00 74.31 227 LEU A C 1
ATOM 1761 O O . LEU A 1 227 ? -11.344 7.303 -9.740 1.00 74.31 227 LEU A O 1
ATOM 1765 N N . GLU A 1 228 ? -10.370 5.888 -11.183 1.00 73.44 228 GLU A N 1
ATOM 1766 C CA . GLU A 1 228 ? -11.477 5.854 -12.150 1.00 73.44 228 GLU A CA 1
ATOM 1767 C C . GLU A 1 228 ? -12.803 5.392 -11.527 1.00 73.44 228 GLU A C 1
ATOM 1769 O O . GLU A 1 228 ? -13.877 5.833 -11.940 1.00 73.44 228 GLU A O 1
ATOM 1774 N N . ASN A 1 229 ? -12.731 4.565 -10.480 1.00 70.56 229 ASN A N 1
ATOM 1775 C CA . ASN A 1 229 ? -13.901 3.998 -9.816 1.00 70.56 229 ASN A CA 1
ATOM 1776 C C . ASN A 1 229 ? -14.466 4.893 -8.699 1.00 70.56 229 ASN A C 1
ATOM 1778 O O . ASN A 1 229 ? -15.535 4.604 -8.167 1.00 70.56 229 ASN A O 1
ATOM 1782 N N . VAL A 1 230 ? -13.802 5.999 -8.335 1.00 73.06 230 VAL A N 1
ATOM 1783 C CA . VAL A 1 230 ? -14.166 6.813 -7.153 1.00 73.06 230 VAL A CA 1
ATOM 1784 C C . VAL A 1 230 ? -15.599 7.342 -7.207 1.00 73.06 230 VAL A C 1
ATOM 1786 O O . VAL A 1 230 ? -16.288 7.385 -6.181 1.00 73.06 230 VAL A O 1
ATOM 1789 N N . LEU A 1 231 ? -16.064 7.721 -8.398 1.00 68.75 231 LEU A N 1
ATOM 1790 C CA . LEU A 1 231 ? -17.400 8.285 -8.601 1.00 68.75 231 LEU A CA 1
ATOM 1791 C C . LEU A 1 231 ? -18.468 7.225 -8.909 1.00 68.75 231 LEU A C 1
ATOM 1793 O O . LEU A 1 231 ? -19.652 7.495 -8.717 1.00 68.75 231 LEU A O 1
ATOM 1797 N N . THR A 1 232 ? -18.073 6.044 -9.388 1.00 71.88 232 THR A N 1
ATOM 1798 C CA . THR A 1 232 ? -18.981 5.009 -9.907 1.00 71.88 232 THR A CA 1
ATOM 1799 C C . THR A 1 232 ? -19.166 3.843 -8.938 1.00 71.88 232 THR A C 1
ATOM 1801 O O . THR A 1 232 ? -20.301 3.422 -8.724 1.00 71.88 232 THR A O 1
ATOM 1804 N N . ASP A 1 233 ? -18.092 3.356 -8.312 1.00 79.00 233 ASP A N 1
ATOM 1805 C CA . ASP A 1 233 ? -18.109 2.258 -7.343 1.00 79.00 233 ASP A CA 1
ATOM 1806 C C . ASP A 1 233 ? -16.950 2.392 -6.338 1.00 79.00 233 ASP A C 1
ATOM 1808 O O . ASP A 1 233 ? -15.825 1.944 -6.567 1.00 79.00 233 ASP A O 1
ATOM 1812 N N . ALA A 1 234 ? -17.232 3.008 -5.185 1.00 76.38 234 ALA A N 1
ATOM 1813 C CA . ALA A 1 234 ? -16.205 3.274 -4.178 1.00 76.38 234 ALA A CA 1
ATOM 1814 C C . ALA A 1 234 ? -15.561 2.007 -3.603 1.00 76.38 234 ALA A C 1
ATOM 1816 O O . ALA A 1 234 ? -14.387 2.054 -3.249 1.00 76.38 234 ALA A O 1
ATOM 1817 N N . LEU A 1 235 ? -16.270 0.877 -3.529 1.00 81.56 235 LEU A N 1
ATOM 1818 C CA . LEU A 1 235 ? -15.687 -0.354 -2.985 1.00 81.56 235 LEU A CA 1
ATOM 1819 C C . LEU A 1 235 ? -14.698 -0.985 -3.975 1.00 81.56 235 LEU A C 1
ATOM 1821 O O . LEU A 1 235 ? -13.737 -1.623 -3.549 1.00 81.56 235 LEU A O 1
ATOM 1825 N N . LYS A 1 236 ? -14.853 -0.716 -5.278 1.00 83.81 236 LYS A N 1
ATOM 1826 C CA . LYS A 1 236 ? -13.895 -1.094 -6.331 1.00 83.81 236 LYS A CA 1
ATOM 1827 C C . LYS A 1 236 ? -12.751 -0.095 -6.528 1.00 83.81 236 LYS A C 1
ATOM 1829 O O . LYS A 1 236 ? -11.974 -0.244 -7.470 1.00 83.81 236 LYS A O 1
ATOM 1834 N N . THR A 1 237 ? -12.612 0.909 -5.659 1.00 83.00 237 THR A N 1
ATOM 1835 C CA . THR A 1 237 ? -11.447 1.813 -5.680 1.00 83.00 237 THR A CA 1
ATOM 1836 C C . THR A 1 237 ? -10.243 1.228 -4.961 1.00 83.00 237 THR A C 1
ATOM 1838 O O . THR A 1 237 ? -9.118 1.554 -5.308 1.00 83.00 237 THR A O 1
ATOM 1841 N N . THR A 1 238 ? -10.446 0.354 -3.978 1.00 86.62 238 THR A N 1
ATOM 1842 C CA . THR A 1 238 ? -9.354 -0.276 -3.229 1.00 86.62 238 THR A CA 1
ATOM 1843 C C . THR A 1 238 ? -9.117 -1.675 -3.775 1.00 86.62 238 THR A C 1
ATOM 1845 O O . THR A 1 238 ? -9.848 -2.591 -3.421 1.00 86.62 238 THR A O 1
ATOM 1848 N N . GLU A 1 239 ? -8.127 -1.843 -4.648 1.00 90.06 239 GLU A N 1
ATOM 1849 C CA . GLU A 1 239 ? -7.676 -3.162 -5.101 1.00 90.06 239 GLU A CA 1
ATOM 1850 C C . GLU A 1 239 ? -6.610 -3.672 -4.135 1.00 90.06 239 GLU A C 1
ATOM 1852 O O . GLU A 1 239 ? -5.566 -3.042 -3.962 1.00 90.06 239 GLU A O 1
ATOM 1857 N N . PHE A 1 240 ? -6.848 -4.815 -3.506 1.00 94.44 240 PHE A N 1
ATOM 1858 C CA . PHE A 1 240 ? -5.961 -5.355 -2.489 1.00 94.44 240 PHE A CA 1
ATOM 1859 C C . PHE A 1 240 ? -5.048 -6.445 -3.030 1.00 94.44 240 PHE A C 1
ATOM 1861 O O . PHE A 1 240 ? -5.487 -7.379 -3.701 1.00 94.44 240 PHE A O 1
ATOM 1868 N N . GLY A 1 241 ? -3.789 -6.397 -2.612 1.00 92.88 241 GLY A N 1
ATOM 1869 C CA . GLY A 1 241 ? -2.840 -7.485 -2.772 1.00 92.88 241 GLY A CA 1
ATOM 1870 C C . GLY A 1 241 ? -1.676 -7.164 -3.696 1.00 92.88 241 GLY A C 1
ATOM 1871 O O . GLY A 1 241 ? -1.817 -6.511 -4.733 1.00 92.88 241 GLY A O 1
ATOM 1872 N N . ARG A 1 242 ? -0.512 -7.685 -3.319 1.00 88.69 242 ARG A N 1
ATOM 1873 C CA . ARG A 1 242 ? 0.686 -7.774 -4.154 1.00 88.69 242 ARG A CA 1
ATOM 1874 C C . ARG A 1 242 ? 1.119 -9.247 -4.244 1.00 88.69 242 ARG A C 1
ATOM 1876 O O . ARG A 1 242 ? 0.896 -9.978 -3.275 1.00 88.69 242 ARG A O 1
ATOM 1883 N N . PRO A 1 243 ? 1.690 -9.696 -5.376 1.00 87.06 243 PRO A N 1
ATOM 1884 C CA . PRO A 1 243 ? 2.218 -11.050 -5.515 1.00 87.06 243 PRO A CA 1
ATOM 1885 C C . PRO A 1 243 ? 3.220 -11.397 -4.418 1.00 87.06 243 PRO A C 1
ATOM 1887 O O . PRO A 1 243 ? 3.986 -10.541 -3.974 1.00 87.06 243 PRO A O 1
ATOM 1890 N N . ILE A 1 244 ? 3.210 -12.656 -3.989 1.00 89.38 244 ILE A N 1
ATOM 1891 C CA . ILE A 1 244 ? 4.071 -13.162 -2.921 1.00 89.38 244 ILE A CA 1
ATOM 1892 C C . ILE A 1 244 ? 4.587 -14.560 -3.271 1.00 89.38 244 ILE A C 1
ATOM 1894 O O . ILE A 1 244 ? 3.864 -15.354 -3.867 1.00 89.38 244 ILE A O 1
ATOM 1898 N N . ASP A 1 245 ? 5.830 -14.841 -2.886 1.00 87.25 245 ASP A N 1
ATOM 1899 C CA . ASP A 1 245 ? 6.570 -16.078 -3.179 1.00 87.25 245 ASP A CA 1
ATOM 1900 C C . ASP A 1 245 ? 6.665 -17.031 -1.977 1.00 87.25 245 ASP A C 1
ATOM 1902 O O . ASP A 1 245 ? 7.378 -18.032 -2.022 1.00 87.25 245 ASP A O 1
ATOM 1906 N N . ARG A 1 246 ? 5.978 -16.706 -0.876 1.00 91.62 246 ARG A N 1
ATOM 1907 C CA . ARG A 1 246 ? 6.053 -17.403 0.413 1.00 91.62 246 ARG A CA 1
ATOM 1908 C C . ARG A 1 246 ? 4.703 -17.431 1.117 1.00 91.62 246 ARG A C 1
ATOM 1910 O O . ARG A 1 246 ? 3.902 -16.502 0.997 1.00 91.62 246 ARG A O 1
ATOM 1917 N N . VAL A 1 247 ? 4.471 -18.478 1.906 1.00 96.00 247 VAL A N 1
ATOM 1918 C CA . VAL A 1 247 ? 3.245 -18.629 2.700 1.00 96.00 247 VAL A CA 1
ATOM 1919 C C . VAL A 1 247 ? 3.375 -17.850 4.012 1.00 96.00 247 VAL A C 1
ATOM 1921 O O . VAL A 1 247 ? 4.271 -18.152 4.803 1.00 96.00 247 VAL A O 1
ATOM 1924 N N . PRO A 1 248 ? 2.523 -16.843 4.276 1.00 97.25 248 PRO A N 1
ATOM 1925 C CA . PRO A 1 248 ? 2.623 -16.052 5.493 1.00 97.25 248 PRO A CA 1
ATOM 1926 C C . PRO A 1 248 ? 2.006 -16.784 6.693 1.00 97.25 248 PRO A C 1
ATOM 1928 O O . PRO A 1 248 ? 0.987 -17.466 6.582 1.00 97.25 248 PRO A O 1
ATOM 1931 N N . VAL A 1 249 ? 2.615 -16.595 7.864 1.00 97.69 249 VAL A N 1
ATOM 1932 C CA . VAL A 1 249 ? 2.245 -17.262 9.125 1.00 97.69 249 VAL A CA 1
ATOM 1933 C C . VAL A 1 249 ? 1.725 -16.269 10.152 1.00 97.69 249 VAL A C 1
ATOM 1935 O O . VAL A 1 249 ? 0.736 -16.534 10.836 1.00 97.69 249 VAL A O 1
ATOM 1938 N N . ARG A 1 250 ? 2.376 -15.112 10.280 1.00 98.12 250 ARG A N 1
ATOM 1939 C CA . ARG A 1 250 ? 2.076 -14.144 11.339 1.00 98.12 250 ARG A CA 1
ATOM 1940 C C . ARG A 1 250 ? 2.403 -12.734 10.883 1.00 98.12 250 ARG A C 1
ATOM 1942 O O . ARG A 1 250 ? 3.384 -12.531 10.176 1.00 98.12 250 ARG A O 1
ATOM 1949 N N . VAL A 1 251 ? 1.612 -11.778 11.357 1.00 98.75 251 VAL A N 1
ATOM 1950 C CA . VAL A 1 251 ? 1.931 -10.350 11.299 1.00 98.75 251 VAL A CA 1
ATOM 1951 C C . VAL A 1 251 ? 2.030 -9.807 12.717 1.00 98.75 251 VAL A C 1
ATOM 1953 O O . VAL A 1 251 ? 1.194 -10.121 13.568 1.00 98.75 251 VAL A O 1
ATOM 1956 N N . THR A 1 252 ? 3.047 -8.996 12.975 1.00 98.81 252 THR A N 1
ATOM 1957 C CA . THR A 1 252 ? 3.243 -8.289 14.245 1.00 98.81 252 THR A CA 1
ATOM 1958 C C . THR A 1 252 ? 3.501 -6.818 13.983 1.00 98.81 252 THR A C 1
ATOM 1960 O O . THR A 1 252 ? 3.944 -6.480 12.895 1.00 98.81 252 THR A O 1
ATOM 1963 N N . GLY A 1 253 ? 3.268 -5.962 14.969 1.00 98.75 253 GLY A N 1
ATOM 1964 C CA . GLY A 1 253 ? 3.662 -4.555 14.909 1.00 98.75 253 GLY A CA 1
ATOM 1965 C C . GLY A 1 253 ? 3.209 -3.795 16.142 1.00 98.75 253 GLY A C 1
ATOM 1966 O O . GLY A 1 253 ? 2.791 -4.414 17.126 1.00 98.75 253 GLY A O 1
ATOM 1967 N N . TYR A 1 254 ? 3.268 -2.469 16.092 1.00 98.88 254 TYR A N 1
ATOM 1968 C CA . TYR A 1 254 ? 2.831 -1.594 17.176 1.00 98.88 254 TYR A CA 1
ATOM 1969 C C . TYR A 1 254 ? 1.718 -0.659 16.717 1.00 98.88 254 TYR A C 1
ATOM 1971 O O . TYR A 1 254 ? 1.668 -0.244 15.560 1.00 98.88 254 TYR A O 1
ATOM 1979 N N . TYR A 1 255 ? 0.812 -0.328 17.636 1.00 98.88 255 TYR A N 1
ATOM 1980 C CA . TYR A 1 255 ? -0.255 0.631 17.379 1.00 98.88 255 TYR A CA 1
ATOM 1981 C C . TYR A 1 255 ? -0.532 1.549 18.572 1.00 98.88 255 TYR A C 1
ATOM 1983 O O . TYR A 1 255 ? -0.218 1.223 19.720 1.00 98.88 255 TYR A O 1
ATOM 1991 N N . LYS A 1 256 ? -1.177 2.678 18.278 1.00 98.81 256 LYS A N 1
ATOM 1992 C CA . LYS A 1 256 ? -1.964 3.484 19.223 1.00 98.81 256 LYS A CA 1
ATOM 1993 C C . LYS A 1 256 ? -3.331 3.726 18.612 1.00 98.81 256 LYS A C 1
ATOM 1995 O O . LYS A 1 256 ? -3.421 3.872 17.394 1.00 98.81 256 LYS A O 1
ATOM 2000 N N . TYR A 1 257 ? -4.378 3.776 19.426 1.00 98.81 257 TYR A N 1
ATOM 2001 C CA . TYR A 1 257 ? -5.723 3.999 18.907 1.00 98.81 257 TYR A CA 1
ATOM 2002 C C . TYR A 1 257 ? -6.554 4.890 19.822 1.00 98.81 257 TYR A C 1
ATOM 2004 O O . TYR A 1 257 ? -6.620 4.673 21.033 1.00 98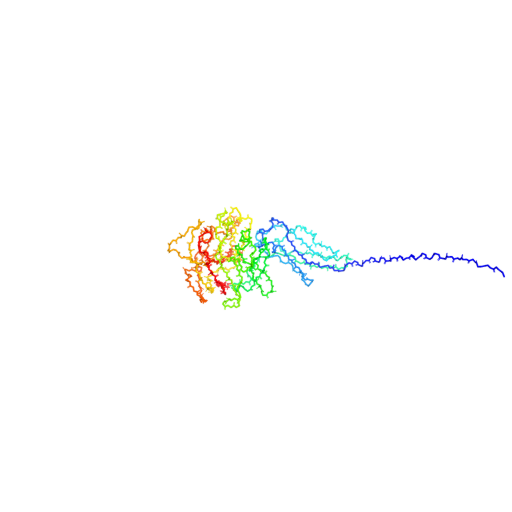.81 257 TYR A O 1
ATOM 2012 N N . HIS A 1 25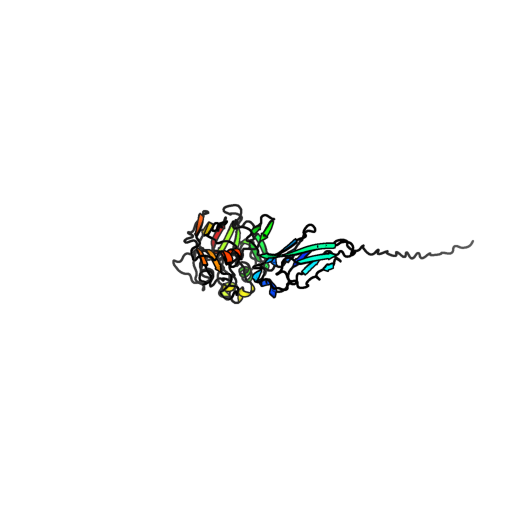8 ? -7.241 5.848 19.209 1.00 98.56 258 HIS A N 1
ATOM 2013 C CA . HIS A 1 258 ? -8.141 6.788 19.863 1.00 98.56 258 HIS A CA 1
ATOM 2014 C C . HIS A 1 258 ? -9.435 6.858 19.063 1.00 98.56 258 HIS A C 1
ATOM 2016 O O . HIS A 1 258 ? -9.420 7.420 17.972 1.00 98.56 258 HIS A O 1
ATOM 2022 N N . PRO A 1 259 ? -10.552 6.300 19.551 1.00 98.31 259 PRO A N 1
ATOM 2023 C CA . PRO A 1 259 ? -11.818 6.407 18.844 1.00 98.31 259 PRO A CA 1
ATOM 2024 C C . PRO A 1 259 ? -12.345 7.842 18.906 1.00 98.31 259 PRO A C 1
ATOM 2026 O O . PRO A 1 259 ? -12.230 8.516 19.933 1.00 98.31 259 PRO A O 1
ATOM 2029 N N . GLY A 1 260 ? -12.974 8.289 17.821 1.00 98.06 260 GLY A N 1
ATOM 2030 C CA . GLY A 1 260 ? -13.704 9.549 17.793 1.00 98.06 260 GLY A CA 1
ATOM 2031 C C . GLY A 1 260 ? -14.893 9.531 18.757 1.00 98.06 260 GLY A C 1
ATOM 2032 O O . GLY A 1 260 ? -15.429 8.477 19.108 1.00 98.06 260 GLY A O 1
ATOM 2033 N N . GLU A 1 261 ? -15.330 10.715 19.185 1.00 97.12 261 GLU A N 1
ATOM 2034 C CA . GLU A 1 261 ? -16.326 10.844 20.258 1.00 97.12 261 GLU A CA 1
ATOM 2035 C C . GLU A 1 261 ? -17.701 10.272 19.891 1.00 97.12 261 GLU A C 1
ATOM 2037 O O . GLU A 1 261 ? -18.395 9.717 20.742 1.00 97.12 261 GLU A O 1
ATOM 2042 N N . THR A 1 262 ? -18.124 10.446 18.635 1.00 97.62 262 THR A N 1
ATOM 2043 C CA . THR A 1 262 ? -19.490 10.142 18.194 1.00 97.62 262 THR A CA 1
ATOM 2044 C C . THR A 1 262 ? -19.476 9.217 16.991 1.00 97.62 262 THR A C 1
ATOM 2046 O O . THR A 1 262 ? -19.099 9.624 15.895 1.00 97.62 262 THR A O 1
ATOM 2049 N N . PHE A 1 263 ? -19.948 7.987 17.190 1.00 98.31 263 PHE A N 1
ATOM 2050 C CA . PHE A 1 263 ? -20.174 7.047 16.101 1.00 98.31 263 PHE A CA 1
ATOM 2051 C C . PHE A 1 263 ? -21.426 7.424 15.301 1.00 98.31 263 PHE A C 1
ATOM 2053 O O . PHE A 1 263 ? -22.502 7.628 15.880 1.00 98.31 263 PHE A O 1
ATOM 2060 N N . THR A 1 264 ? -21.311 7.434 13.973 1.00 97.31 264 THR A N 1
ATOM 2061 C CA . THR A 1 264 ? -22.421 7.667 13.045 1.00 97.31 264 THR A CA 1
ATOM 2062 C C . THR A 1 264 ? -22.590 6.545 12.026 1.00 97.31 264 THR A C 1
ATOM 2064 O O . THR A 1 264 ? -21.618 5.921 11.602 1.00 97.31 264 THR A O 1
ATOM 2067 N N . ASP A 1 265 ? -23.836 6.307 11.611 1.00 94.88 265 ASP A N 1
ATOM 2068 C CA . ASP A 1 265 ? -24.146 5.468 10.451 1.00 94.88 265 ASP A CA 1
ATOM 2069 C C . ASP A 1 265 ? -23.834 6.189 9.121 1.00 94.88 265 ASP A C 1
ATOM 2071 O O . ASP A 1 265 ? -23.504 7.377 9.093 1.00 94.88 265 ASP A O 1
ATOM 2075 N N . LYS A 1 266 ? -24.016 5.490 7.995 1.00 90.75 266 LYS A N 1
ATOM 2076 C CA . LYS A 1 266 ? -23.798 6.028 6.639 1.00 90.75 266 LYS A CA 1
ATOM 2077 C C . LYS A 1 266 ? -24.638 7.258 6.269 1.00 90.75 266 LYS A C 1
ATOM 2079 O O . LYS A 1 266 ? -24.381 7.885 5.246 1.00 90.75 266 LYS A O 1
ATOM 2084 N N . ASN A 1 267 ? -25.686 7.560 7.036 1.00 91.19 267 ASN A N 1
ATOM 2085 C CA . ASN A 1 267 ? -26.554 8.719 6.837 1.00 91.19 267 ASN A CA 1
ATOM 2086 C C . ASN A 1 267 ? -26.246 9.834 7.851 1.00 91.19 267 ASN A C 1
ATOM 2088 O O . ASN A 1 267 ? -27.045 10.759 7.985 1.00 91.19 267 ASN A O 1
ATOM 2092 N N . MET A 1 268 ? -25.123 9.739 8.571 1.00 91.56 268 MET A N 1
ATOM 2093 C CA . MET A 1 268 ? -24.705 10.664 9.627 1.00 91.56 268 MET A CA 1
ATOM 2094 C C . MET A 1 268 ? -25.622 10.683 10.859 1.00 91.56 268 MET A C 1
ATOM 2096 O O . MET A 1 268 ? -25.572 11.619 11.660 1.00 91.56 268 MET A O 1
ATOM 2100 N N . ASN A 1 269 ? -26.435 9.641 11.069 1.00 95.44 269 ASN A N 1
ATOM 2101 C CA . ASN A 1 269 ? -27.189 9.511 12.312 1.00 95.44 269 ASN A CA 1
ATOM 2102 C C . ASN A 1 269 ? -26.283 8.964 13.411 1.00 95.44 269 ASN A C 1
ATOM 2104 O O . ASN A 1 269 ? -25.618 7.946 13.224 1.00 95.44 269 ASN A O 1
ATOM 2108 N N . VAL A 1 270 ? -26.319 9.592 14.585 1.00 97.81 270 VAL A N 1
ATOM 2109 C CA . VAL A 1 270 ? -25.638 9.076 15.777 1.00 97.81 270 VAL A CA 1
ATOM 2110 C C . VAL A 1 270 ? -26.195 7.700 16.136 1.00 97.81 270 VAL A C 1
ATOM 2112 O O . VAL A 1 270 ? -27.413 7.527 16.200 1.00 97.81 270 VAL A O 1
ATOM 2115 N N . VAL A 1 271 ? -25.309 6.744 16.423 1.00 97.69 271 VAL A N 1
ATOM 2116 C CA . VAL A 1 271 ? -25.666 5.401 16.904 1.00 97.69 271 VAL A CA 1
ATOM 2117 C C . VAL A 1 271 ? -25.331 5.306 18.399 1.00 97.69 271 VAL A C 1
ATOM 2119 O O . VAL A 1 271 ? -24.173 5.077 18.755 1.00 97.69 271 VAL A O 1
ATOM 2122 N N . PRO A 1 272 ? -26.305 5.501 19.311 1.00 96.12 272 PRO A N 1
ATOM 2123 C CA . PRO A 1 272 ? -26.025 5.557 20.741 1.00 96.12 272 PRO A CA 1
ATOM 2124 C C . PRO A 1 272 ? -25.442 4.244 21.271 1.00 96.12 272 PRO A C 1
ATOM 2126 O O . PRO A 1 272 ? -25.958 3.165 20.984 1.00 96.12 272 PRO A O 1
ATOM 2129 N N . GLY A 1 273 ? -24.396 4.343 22.093 1.00 95.25 273 GLY A N 1
ATOM 2130 C CA . GLY A 1 273 ? -23.765 3.189 22.742 1.00 95.25 273 GLY A CA 1
ATOM 2131 C C . GLY A 1 273 ? -22.794 2.398 21.863 1.00 95.25 273 GLY A C 1
ATOM 2132 O O . GLY A 1 273 ? -22.246 1.407 22.340 1.00 95.25 273 GLY A O 1
ATOM 2133 N N . ARG A 1 274 ? -22.555 2.826 20.616 1.00 97.06 274 ARG A N 1
ATOM 2134 C CA . ARG A 1 274 ? -21.502 2.275 19.756 1.00 97.06 274 ARG A CA 1
ATOM 2135 C C . ARG A 1 274 ? -20.265 3.167 19.831 1.00 97.06 274 ARG A C 1
ATOM 2137 O O . ARG A 1 274 ? -20.361 4.376 19.643 1.00 97.06 274 ARG A O 1
ATOM 2144 N N . THR A 1 275 ? -19.120 2.559 20.110 1.00 97.31 275 THR A N 1
ATOM 2145 C CA . THR A 1 275 ? -17.798 3.191 20.024 1.00 97.31 275 THR A CA 1
ATOM 2146 C C . THR A 1 275 ? -17.116 2.674 18.769 1.00 97.31 275 THR A C 1
ATOM 2148 O O . THR A 1 275 ? -17.287 1.508 18.421 1.00 97.31 275 THR A O 1
ATOM 2151 N N . ASP A 1 276 ? -16.389 3.543 18.075 1.00 98.19 276 ASP A N 1
ATOM 2152 C CA . ASP A 1 276 ? -15.672 3.148 16.868 1.00 98.19 276 ASP A CA 1
ATOM 2153 C C . ASP A 1 276 ? -14.471 2.252 17.193 1.00 98.19 276 ASP A C 1
ATOM 2155 O O . ASP A 1 276 ? -13.815 2.408 18.225 1.00 98.19 276 ASP A O 1
ATOM 2159 N N . GLU A 1 277 ? -14.141 1.342 16.287 1.00 97.75 277 GLU A N 1
ATOM 2160 C CA . GLU A 1 277 ? -13.015 0.415 16.411 1.00 97.75 277 GLU A CA 1
ATOM 2161 C C . GLU A 1 277 ? -12.080 0.594 15.216 1.00 97.75 277 GLU A C 1
ATOM 2163 O O . GLU A 1 277 ? -12.542 0.698 14.084 1.00 97.75 277 GLU A O 1
ATOM 2168 N N . ALA A 1 278 ? -10.768 0.549 15.439 1.00 98.38 278 ALA A N 1
ATOM 2169 C CA . ALA A 1 278 ? -9.809 0.366 14.357 1.00 98.38 278 ALA A CA 1
ATOM 2170 C C . ALA A 1 278 ? -9.859 -1.072 13.818 1.00 98.38 278 ALA A C 1
ATOM 2172 O O . ALA A 1 278 ? -10.363 -1.994 14.465 1.00 98.38 278 ALA A O 1
ATOM 2173 N N . SER A 1 279 ? -9.279 -1.286 12.638 1.00 98.19 279 SER A N 1
ATOM 2174 C CA . SER A 1 279 ? -9.091 -2.622 12.077 1.00 98.19 279 SER A CA 1
ATOM 2175 C C . SER A 1 279 ? -7.688 -2.797 11.512 1.00 98.19 279 SER A C 1
ATOM 2177 O O . SER A 1 279 ? -7.180 -1.930 10.803 1.00 98.19 279 SER A O 1
ATOM 2179 N N . ILE A 1 280 ? -7.076 -3.941 11.824 1.00 98.75 280 ILE A N 1
ATOM 2180 C CA . ILE A 1 280 ? -5.819 -4.403 11.238 1.00 98.75 280 ILE 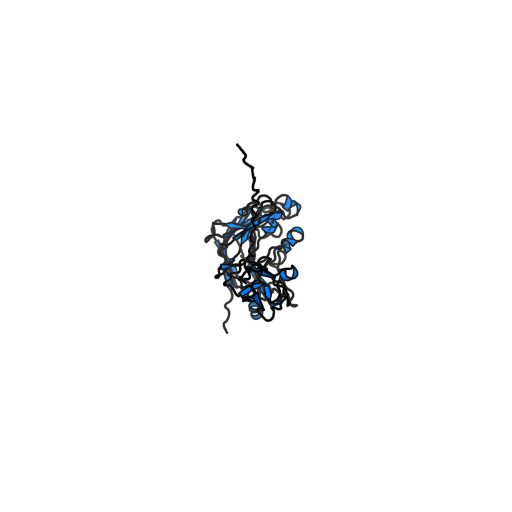A CA 1
ATOM 2181 C C . ILE A 1 280 ? -6.017 -5.859 10.828 1.00 98.75 280 ILE A C 1
ATOM 2183 O O . ILE A 1 280 ? -6.384 -6.700 11.655 1.00 98.75 280 ILE A O 1
ATOM 2187 N N . TYR A 1 281 ? -5.796 -6.154 9.552 1.00 98.69 281 TYR A N 1
ATOM 2188 C CA . TYR A 1 281 ? -5.931 -7.503 9.016 1.00 98.69 281 TYR A CA 1
ATOM 2189 C C . TYR A 1 281 ? -5.000 -7.745 7.833 1.00 98.69 281 TYR A C 1
ATOM 2191 O O . TYR A 1 281 ? -4.482 -6.817 7.219 1.00 98.69 281 TYR A O 1
ATOM 2199 N N . ALA A 1 282 ? -4.792 -9.014 7.508 1.00 98.69 282 ALA A N 1
ATOM 2200 C CA . ALA A 1 282 ? -4.052 -9.447 6.341 1.00 98.69 282 ALA A CA 1
ATOM 2201 C C . ALA A 1 282 ? -4.747 -10.635 5.675 1.00 98.69 282 ALA A C 1
ATOM 2203 O O . ALA A 1 282 ? -5.400 -11.450 6.331 1.00 98.69 282 ALA A O 1
ATOM 2204 N N . VAL A 1 283 ? -4.623 -10.724 4.354 1.00 98.62 283 VAL A N 1
ATOM 2205 C CA . VAL A 1 283 ? -5.292 -11.742 3.538 1.00 98.62 283 VAL A CA 1
ATOM 2206 C C . VAL A 1 283 ? -4.310 -12.290 2.522 1.00 98.62 283 VAL A C 1
ATOM 2208 O O . VAL A 1 283 ? -3.611 -11.533 1.855 1.00 98.62 283 VAL A O 1
ATOM 2211 N N . PHE A 1 284 ? -4.281 -13.613 2.412 1.00 98.50 284 PHE A N 1
ATOM 2212 C CA . PHE A 1 284 ? -3.478 -14.372 1.468 1.00 98.50 284 PHE A CA 1
ATOM 2213 C C . PHE A 1 284 ? -4.413 -15.193 0.578 1.00 98.50 284 PHE A C 1
ATOM 2215 O O . PHE A 1 284 ? -5.208 -16.001 1.075 1.00 98.50 284 PHE A O 1
ATOM 2222 N N . TYR A 1 285 ? -4.365 -14.955 -0.732 1.00 98.12 285 TYR A N 1
ATOM 2223 C CA . TYR A 1 285 ? -5.391 -15.427 -1.659 1.00 98.12 285 TYR A CA 1
ATOM 2224 C C . TYR A 1 285 ? -4.824 -15.816 -3.027 1.00 98.12 285 TYR A C 1
ATOM 2226 O O . TYR A 1 285 ? -3.775 -15.333 -3.450 1.00 98.12 285 TYR A O 1
ATOM 2234 N N . ARG A 1 286 ? -5.541 -16.702 -3.725 1.00 96.69 286 ARG A N 1
ATOM 2235 C CA . ARG A 1 286 ? -5.254 -17.096 -5.111 1.00 96.69 286 ARG A CA 1
ATOM 2236 C C . ARG A 1 286 ? -5.457 -15.912 -6.048 1.00 96.69 286 ARG A C 1
ATOM 2238 O O . ARG A 1 286 ? -6.567 -15.396 -6.130 1.00 96.69 286 ARG A O 1
ATOM 2245 N N . ASN A 1 287 ? -4.431 -15.530 -6.801 1.00 92.88 287 ASN A N 1
ATOM 2246 C CA . ASN A 1 287 ? -4.544 -14.415 -7.748 1.00 92.88 287 ASN A CA 1
ATOM 2247 C C . ASN A 1 287 ? -5.072 -14.824 -9.129 1.00 92.88 287 ASN A C 1
ATOM 2249 O O . ASN A 1 287 ? -5.225 -13.973 -10.002 1.00 92.88 287 ASN A O 1
ATOM 2253 N N . LYS A 1 288 ? -5.387 -16.108 -9.317 1.00 87.69 288 LYS A N 1
ATOM 2254 C CA . LYS A 1 288 ? -6.076 -16.636 -10.491 1.00 87.69 288 LYS A CA 1
ATOM 2255 C C . LYS A 1 288 ? -7.197 -17.586 -10.091 1.00 87.69 288 LYS A C 1
ATOM 2257 O O . LYS A 1 288 ? -7.083 -18.319 -9.107 1.00 87.69 288 LYS A O 1
ATOM 2262 N N . ASP A 1 289 ? -8.267 -17.587 -10.877 1.00 88.44 289 ASP A N 1
ATOM 2263 C CA . ASP A 1 289 ? -9.334 -18.573 -10.765 1.00 88.44 289 ASP A CA 1
ATOM 2264 C C . ASP A 1 289 ? -8.944 -19.914 -11.412 1.00 88.44 289 ASP A C 1
ATOM 2266 O O . ASP A 1 289 ? -7.878 -20.068 -12.013 1.00 88.44 289 ASP A O 1
ATOM 2270 N N . ASN A 1 290 ? -9.836 -20.904 -11.323 1.00 87.12 290 ASN A N 1
ATOM 2271 C CA . ASN A 1 290 ? -9.606 -22.240 -11.887 1.00 87.12 290 ASN A CA 1
ATOM 2272 C C . ASN A 1 290 ? -9.478 -22.260 -13.424 1.00 87.12 290 ASN A C 1
ATOM 2274 O O . ASN A 1 290 ? -9.085 -23.281 -13.982 1.00 87.12 290 ASN A O 1
ATOM 2278 N N . ASN A 1 291 ? -9.821 -21.167 -14.111 1.00 86.44 291 ASN A N 1
ATOM 2279 C CA . ASN A 1 291 ? -9.680 -21.011 -15.559 1.00 86.44 291 ASN A CA 1
ATOM 2280 C C . ASN A 1 291 ? -8.451 -20.161 -15.934 1.00 86.44 291 ASN A C 1
ATOM 2282 O O . ASN A 1 291 ? -8.259 -19.858 -17.111 1.00 86.44 291 ASN A O 1
ATOM 2286 N N . GLY A 1 292 ? -7.630 -19.763 -14.955 1.00 78.38 292 GLY A N 1
ATOM 2287 C CA . GLY A 1 292 ? -6.435 -18.944 -15.155 1.00 78.38 292 GLY A CA 1
ATOM 2288 C C . GLY A 1 292 ? -6.703 -17.443 -15.301 1.00 78.38 292 GLY A C 1
ATOM 2289 O O . GLY A 1 292 ? -5.767 -16.694 -15.604 1.00 78.38 292 GLY A O 1
ATOM 2290 N N . LYS A 1 293 ? -7.946 -16.989 -15.086 1.00 80.94 293 LYS A N 1
ATOM 2291 C CA . LYS A 1 293 ? -8.301 -15.567 -15.114 1.00 80.94 293 LYS A CA 1
ATOM 2292 C C . LYS A 1 293 ? -7.836 -14.891 -13.831 1.00 80.94 293 LYS A C 1
ATOM 2294 O O . LYS A 1 293 ? -7.988 -15.464 -12.757 1.00 80.94 293 LYS A O 1
ATOM 2299 N N . ASP A 1 294 ? -7.330 -13.668 -13.948 1.00 81.62 294 ASP A N 1
ATOM 2300 C CA . ASP A 1 294 ? -6.884 -12.888 -12.796 1.00 81.62 294 ASP A CA 1
ATOM 2301 C C . ASP A 1 294 ? -8.020 -12.616 -11.801 1.00 81.62 294 ASP A C 1
ATOM 2303 O O . ASP A 1 294 ? -9.169 -12.335 -12.166 1.00 81.62 294 ASP A O 1
ATOM 2307 N N . VAL A 1 295 ? -7.663 -12.717 -10.526 1.00 88.75 295 VAL A N 1
ATOM 2308 C CA . VAL A 1 295 ? -8.506 -12.472 -9.363 1.00 88.75 295 VAL A CA 1
ATOM 2309 C C . VAL A 1 295 ? -7.890 -11.326 -8.576 1.00 88.75 295 VAL A C 1
ATOM 2311 O O . VAL A 1 295 ? -6.723 -11.374 -8.186 1.00 88.75 295 VAL A O 1
ATOM 2314 N N . TYR A 1 296 ? -8.718 -10.328 -8.295 1.00 88.56 296 TYR A N 1
ATOM 2315 C CA . TYR A 1 296 ? -8.397 -9.198 -7.437 1.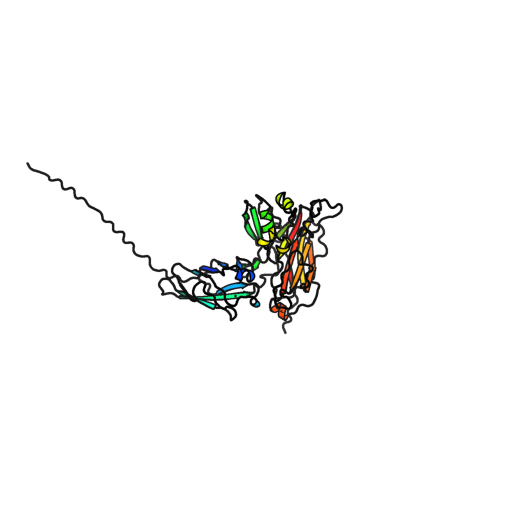00 88.56 296 TYR A CA 1
ATOM 2316 C C . TYR A 1 296 ? -9.449 -9.104 -6.341 1.00 88.56 296 TYR A C 1
ATOM 2318 O O . TYR A 1 296 ? -10.623 -9.389 -6.588 1.00 88.56 296 TYR A O 1
ATOM 2326 N N . LEU A 1 297 ? -9.021 -8.712 -5.144 1.00 94.25 297 LEU A N 1
ATOM 2327 C CA . LEU A 1 297 ? -9.921 -8.448 -4.027 1.00 94.25 297 LEU A CA 1
ATOM 2328 C C . LEU A 1 297 ? -10.145 -6.949 -3.875 1.00 94.25 297 LEU A C 1
ATOM 2330 O O . LEU A 1 297 ? -9.243 -6.152 -4.132 1.00 94.25 297 LEU A O 1
ATOM 2334 N N . TYR A 1 298 ? -11.333 -6.583 -3.418 1.00 91.62 298 TYR A N 1
ATOM 2335 C CA . TYR A 1 298 ? -11.798 -5.212 -3.286 1.00 91.62 298 TYR A CA 1
ATOM 2336 C C . TYR A 1 298 ? -12.487 -4.968 -1.938 1.00 91.62 298 TYR A C 1
ATOM 2338 O O . TYR A 1 298 ? -12.616 -5.872 -1.112 1.00 91.62 298 TYR A O 1
ATOM 2346 N N . GLY A 1 299 ? -12.917 -3.728 -1.679 1.00 87.94 299 GLY A N 1
ATOM 2347 C CA . GLY A 1 299 ? -13.512 -3.323 -0.398 1.00 87.94 299 GLY A CA 1
ATOM 2348 C C . GLY A 1 299 ? -14.741 -4.137 0.015 1.00 87.94 299 GLY A C 1
ATOM 2349 O O . GLY A 1 299 ? -15.013 -4.276 1.204 1.00 87.94 299 GLY A O 1
ATOM 2350 N N . ASP A 1 300 ? -15.469 -4.692 -0.952 1.00 87.81 300 ASP A N 1
ATOM 2351 C CA . ASP A 1 300 ? -16.676 -5.492 -0.753 1.00 87.81 300 ASP A CA 1
ATOM 2352 C C . ASP A 1 300 ? -16.408 -6.978 -0.457 1.00 87.81 300 ASP A C 1
ATOM 2354 O O . ASP A 1 300 ? -17.267 -7.634 0.136 1.00 87.81 300 ASP A O 1
ATOM 2358 N N . ASP A 1 301 ? -15.246 -7.518 -0.844 1.00 93.62 301 ASP A N 1
ATOM 2359 C CA . ASP A 1 301 ? -14.980 -8.962 -0.785 1.00 93.62 301 ASP A CA 1
ATOM 2360 C C . ASP A 1 301 ? -13.629 -9.376 -0.173 1.00 93.62 301 ASP A C 1
ATOM 2362 O O . ASP A 1 301 ? -13.380 -10.572 -0.008 1.00 93.62 301 ASP A O 1
ATOM 2366 N N . VAL A 1 302 ? -12.777 -8.435 0.250 1.00 95.44 302 VAL A N 1
ATOM 2367 C CA . VAL A 1 302 ? -11.421 -8.740 0.750 1.00 95.44 302 VAL A CA 1
ATOM 2368 C C . VAL A 1 302 ? -11.382 -9.706 1.935 1.00 95.44 302 VAL A C 1
ATOM 2370 O O . VAL A 1 302 ? -10.420 -10.451 2.075 1.00 95.44 302 VAL A O 1
ATOM 2373 N N . LEU A 1 303 ? -12.432 -9.763 2.759 1.00 95.50 303 LEU A N 1
ATOM 2374 C CA . LEU A 1 303 ? -12.531 -10.691 3.896 1.00 95.50 303 LEU A CA 1
ATOM 2375 C C . LEU A 1 303 ? -13.449 -11.900 3.652 1.00 95.50 303 LEU A C 1
ATOM 2377 O O . LEU A 1 303 ? -13.557 -12.768 4.525 1.00 95.50 303 LEU A O 1
ATOM 2381 N N . THR A 1 304 ? -14.134 -11.960 2.509 1.00 96.25 304 THR A N 1
ATOM 2382 C CA . THR A 1 304 ? -15.214 -12.930 2.242 1.00 96.25 304 THR A CA 1
ATOM 2383 C C . THR A 1 304 ? -15.054 -13.697 0.932 1.00 96.25 304 THR A C 1
ATOM 2385 O O . THR A 1 304 ? -15.758 -14.687 0.727 1.00 96.25 304 THR A O 1
ATOM 2388 N N . SER A 1 305 ? -14.138 -13.276 0.059 1.00 97.25 305 SER A N 1
ATOM 2389 C CA . SER A 1 305 ? -13.912 -13.892 -1.242 1.00 97.25 305 SER A CA 1
ATOM 2390 C C . SER A 1 305 ? -13.581 -15.386 -1.128 1.00 97.25 305 SER A C 1
ATOM 2392 O O . SER A 1 305 ? -12.791 -15.787 -0.268 1.00 97.25 305 SER A O 1
ATOM 2394 N N . PRO A 1 306 ? -14.127 -16.233 -2.022 1.00 96.62 306 PRO A N 1
ATOM 2395 C CA . PRO A 1 306 ? -13.851 -17.669 -2.019 1.00 96.62 306 PRO A CA 1
ATOM 2396 C C . PRO A 1 306 ? -12.406 -18.012 -2.413 1.00 96.62 306 PRO A C 1
ATOM 2398 O O . PRO A 1 306 ? -11.999 -19.161 -2.272 1.00 96.62 306 PRO A O 1
ATOM 2401 N N . TYR A 1 307 ? -11.638 -17.042 -2.918 1.00 97.50 307 TYR A N 1
ATOM 2402 C CA . TYR A 1 307 ? -10.234 -17.224 -3.295 1.00 97.50 307 TYR A CA 1
ATOM 2403 C C . TYR A 1 307 ? -9.259 -16.996 -2.134 1.00 97.50 307 TYR A C 1
ATOM 2405 O O . TYR A 1 307 ? -8.059 -17.239 -2.287 1.00 97.50 307 TYR A O 1
ATOM 2413 N N . ILE A 1 308 ? -9.759 -16.546 -0.979 1.00 98.50 308 ILE A N 1
ATOM 2414 C CA . ILE A 1 308 ? -8.975 -16.415 0.249 1.00 98.50 308 ILE A CA 1
ATOM 2415 C C . ILE A 1 308 ? -8.562 -17.806 0.717 1.00 98.50 308 ILE A C 1
ATOM 2417 O O . ILE A 1 308 ? -9.405 -18.667 0.966 1.00 98.50 308 ILE A O 1
ATOM 2421 N N . VAL A 1 309 ? -7.257 -18.006 0.876 1.00 98.38 309 VAL A N 1
ATOM 2422 C CA . VAL A 1 309 ? -6.699 -19.255 1.403 1.00 98.38 309 VAL A CA 1
ATOM 2423 C C . VAL A 1 309 ? -6.395 -19.116 2.883 1.00 98.38 309 VAL A C 1
ATOM 2425 O O . VAL A 1 309 ? -6.770 -19.996 3.654 1.00 98.38 309 VAL A O 1
ATOM 2428 N N . LYS A 1 310 ? -5.787 -18.000 3.301 1.00 98.56 310 LYS A N 1
ATOM 2429 C CA . LYS A 1 310 ? -5.550 -17.687 4.715 1.00 98.56 310 LYS A CA 1
ATOM 2430 C C . LYS A 1 310 ? -5.887 -16.228 5.015 1.00 98.56 310 LYS A C 1
ATOM 2432 O O . LYS A 1 310 ? -5.719 -15.354 4.165 1.00 98.56 310 LYS A O 1
ATOM 2437 N N . LYS A 1 311 ? -6.318 -15.957 6.245 1.00 98.44 311 LYS A N 1
ATOM 2438 C CA . LYS A 1 311 ? -6.550 -14.603 6.761 1.00 98.44 311 LYS A CA 1
ATOM 2439 C C . LYS A 1 311 ? -6.017 -14.461 8.179 1.00 98.44 311 LYS A C 1
ATOM 2441 O O . LYS A 1 311 ? -6.093 -15.401 8.962 1.00 98.44 311 LYS A O 1
ATOM 2446 N N . ALA A 1 312 ? -5.539 -13.276 8.512 1.00 98.50 312 ALA A N 1
ATOM 2447 C CA . ALA A 1 312 ? -5.164 -12.886 9.860 1.00 98.50 312 ALA A CA 1
ATOM 2448 C C . ALA A 1 312 ? -5.923 -11.605 10.207 1.00 98.50 312 ALA A C 1
ATOM 2450 O O . ALA A 1 312 ? -5.990 -10.690 9.391 1.00 98.50 312 ALA A O 1
ATOM 2451 N N . VAL A 1 313 ? -6.527 -11.535 11.388 1.00 98.19 313 VAL A N 1
ATOM 2452 C CA . VAL A 1 313 ? -7.247 -10.342 11.852 1.00 98.19 313 VAL A CA 1
ATOM 2453 C C . VAL A 1 313 ? -6.847 -10.101 13.296 1.00 98.19 313 VAL A C 1
ATOM 2455 O O . VAL A 1 313 ? -6.890 -11.030 14.104 1.00 98.19 313 VAL A O 1
ATOM 2458 N N . VAL A 1 314 ? -6.469 -8.870 13.641 1.00 98.00 314 VAL A N 1
ATOM 2459 C CA . VAL A 1 314 ? -6.250 -8.521 15.046 1.00 98.00 314 VAL A CA 1
ATOM 2460 C C . VAL A 1 314 ? -7.595 -8.584 15.769 1.00 98.00 314 VAL A C 1
ATOM 2462 O O . VAL A 1 314 ? -8.534 -7.872 15.423 1.00 98.00 314 VAL A O 1
ATOM 2465 N N . ALA A 1 315 ? -7.696 -9.461 16.768 1.00 92.94 315 ALA A N 1
ATOM 2466 C CA . ALA A 1 315 ? -8.964 -9.753 17.436 1.00 92.94 315 ALA A CA 1
ATOM 2467 C C . ALA A 1 315 ? -9.544 -8.552 18.202 1.00 92.94 315 ALA A C 1
ATOM 2469 O O . ALA A 1 315 ? -10.761 -8.429 18.319 1.00 92.94 315 ALA A O 1
ATOM 2470 N N . SER A 1 316 ? -8.681 -7.695 18.754 1.00 92.56 316 SER A N 1
ATOM 2471 C CA . SER A 1 316 ? -9.080 -6.503 19.502 1.00 92.56 316 SER A CA 1
ATOM 2472 C C . SER A 1 316 ? -7.970 -5.453 19.495 1.00 92.56 316 SER A C 1
ATOM 2474 O O . SER A 1 316 ? -6.803 -5.782 19.711 1.00 92.56 316 SER A O 1
ATOM 2476 N N . LEU A 1 317 ? -8.354 -4.195 19.273 1.00 97.00 317 LEU A N 1
ATOM 2477 C CA . LEU A 1 317 ? -7.492 -3.010 19.292 1.00 97.00 317 LEU A CA 1
ATOM 2478 C C . LEU A 1 317 ? -8.061 -2.001 20.303 1.00 97.00 317 LEU A C 1
ATOM 2480 O O . LEU A 1 317 ? -8.689 -1.018 19.903 1.00 97.00 317 LEU A O 1
ATOM 2484 N N . PRO A 1 318 ? -7.954 -2.266 21.620 1.00 97.31 318 PRO A N 1
ATOM 2485 C CA . PRO A 1 318 ? -8.456 -1.345 22.631 1.00 97.31 318 PRO A CA 1
ATOM 2486 C C . PRO A 1 318 ? -7.807 0.046 22.506 1.00 97.31 318 PRO A C 1
ATOM 2488 O O . PRO A 1 318 ? -6.634 0.143 22.139 1.00 97.31 318 PRO A O 1
ATOM 2491 N N . PRO A 1 319 ?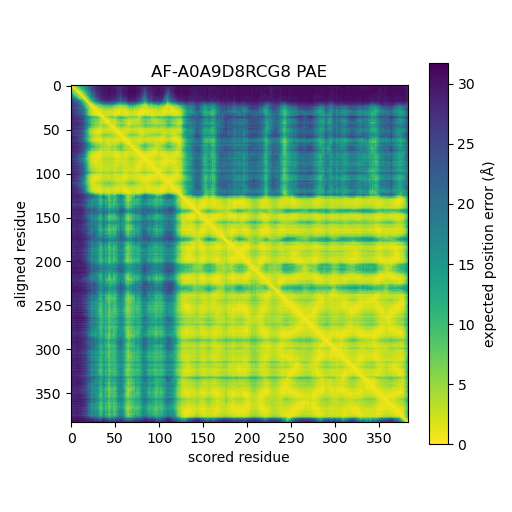 -8.533 1.124 22.853 1.00 98.25 319 PRO A N 1
ATOM 2492 C CA . PRO A 1 319 ? -7.957 2.461 22.878 1.00 98.25 319 PRO A CA 1
ATOM 2493 C C . PRO A 1 319 ? -6.737 2.542 23.801 1.00 98.25 319 PRO A C 1
ATOM 2495 O O . PRO A 1 319 ? -6.765 2.022 24.920 1.00 98.25 319 PRO A O 1
ATOM 2498 N N . THR A 1 320 ? -5.675 3.195 23.337 1.00 98.25 320 THR A N 1
ATOM 2499 C CA . THR A 1 320 ? -4.411 3.326 24.070 1.00 98.25 320 THR A CA 1
ATOM 2500 C C . THR A 1 320 ? -3.585 4.508 23.564 1.00 98.25 320 THR A C 1
ATOM 2502 O O . THR A 1 320 ? -3.402 4.684 22.358 1.00 98.25 320 THR A O 1
ATOM 2505 N N . ASP A 1 321 ? -3.048 5.291 24.505 1.00 96.94 321 ASP A N 1
ATOM 2506 C CA . ASP A 1 321 ? -2.069 6.362 24.265 1.00 96.94 321 ASP A CA 1
ATOM 2507 C C . ASP A 1 321 ? -0.632 5.835 24.099 1.00 96.94 321 ASP A C 1
ATOM 2509 O O . ASP A 1 321 ? 0.244 6.526 23.564 1.00 96.94 321 ASP A O 1
ATOM 2513 N N . GLU A 1 322 ? -0.381 4.607 24.557 1.00 98.00 322 GLU A N 1
ATOM 2514 C CA . GLU A 1 322 ? 0.932 3.967 24.570 1.00 98.00 322 GLU A CA 1
ATOM 2515 C C . GLU A 1 322 ? 1.078 2.989 23.408 1.00 98.00 322 GLU A C 1
ATOM 2517 O O . GLU A 1 322 ? 0.142 2.248 23.084 1.00 98.00 322 GLU A O 1
ATOM 2522 N N . TRP A 1 323 ? 2.273 2.962 22.807 1.00 98.62 323 TRP A N 1
ATOM 2523 C CA . TRP A 1 323 ? 2.592 2.034 21.726 1.00 98.62 323 TRP A CA 1
ATOM 2524 C C . TRP A 1 323 ? 2.423 0.601 22.222 1.00 98.62 323 TRP A C 1
ATOM 2526 O O . TRP A 1 323 ? 3.166 0.120 23.077 1.00 98.62 323 TRP A O 1
ATOM 2536 N N . THR A 1 324 ? 1.412 -0.072 21.690 1.00 98.69 324 THR A N 1
ATOM 2537 C CA . THR A 1 324 ? 1.001 -1.400 22.126 1.00 98.69 324 THR A CA 1
ATOM 2538 C C . THR A 1 324 ? 1.285 -2.388 21.017 1.00 98.69 324 THR A C 1
ATOM 2540 O O . THR A 1 324 ? 0.901 -2.173 19.870 1.00 98.69 324 THR A O 1
ATOM 2543 N N . ARG A 1 325 ? 1.965 -3.485 21.349 1.00 98.56 325 ARG A N 1
ATOM 2544 C CA . ARG A 1 325 ? 2.252 -4.534 20.375 1.00 98.56 325 ARG A CA 1
ATOM 2545 C C . ARG A 1 325 ? 0.966 -5.278 20.016 1.00 98.56 325 ARG A C 1
ATOM 2547 O O . ARG A 1 325 ? 0.244 -5.716 20.910 1.00 98.56 325 ARG A O 1
ATOM 2554 N N . PHE A 1 326 ? 0.722 -5.479 18.728 1.00 98.62 326 PHE A N 1
ATOM 2555 C CA . PHE A 1 326 ? -0.292 -6.399 18.228 1.00 98.62 326 PHE A CA 1
ATOM 2556 C C . PHE A 1 326 ? 0.360 -7.613 17.562 1.00 98.62 326 PHE A C 1
ATOM 2558 O O . PHE A 1 326 ? 1.504 -7.576 17.101 1.00 98.62 326 PHE A O 1
ATOM 2565 N N . GLU A 1 327 ? -0.396 -8.703 17.502 1.00 98.19 327 GLU A N 1
ATOM 2566 C CA . GLU A 1 327 ? -0.057 -9.875 16.709 1.00 98.19 327 GLU A CA 1
ATOM 2567 C C . GLU A 1 327 ? -1.322 -10.526 16.158 1.00 98.19 327 GLU A C 1
ATOM 2569 O O . GLU A 1 327 ? -2.374 -10.523 16.801 1.00 98.19 327 GLU A O 1
ATOM 2574 N N . MET A 1 328 ? -1.214 -11.075 14.954 1.00 98.31 328 MET A N 1
ATOM 2575 C CA . MET A 1 328 ? -2.260 -11.866 14.321 1.00 98.31 328 MET A CA 1
ATOM 2576 C C . MET A 1 328 ? -1.632 -13.017 13.540 1.00 98.31 328 MET A C 1
ATOM 2578 O O . MET A 1 328 ? -0.575 -12.862 12.926 1.00 98.31 328 MET A O 1
ATOM 2582 N N . PHE A 1 329 ? -2.285 -14.173 13.571 1.00 98.38 329 PHE A N 1
ATOM 2583 C CA . PHE A 1 329 ? -1.836 -15.384 12.895 1.00 98.38 329 PHE A CA 1
ATOM 2584 C C . PHE A 1 329 ? -2.724 -15.661 11.689 1.00 98.38 329 PHE A C 1
ATOM 2586 O O . PHE A 1 329 ? -3.932 -15.428 11.734 1.00 98.38 329 PHE A O 1
ATOM 2593 N N . PHE A 1 330 ? -2.116 -16.141 10.609 1.00 98.44 330 PHE A N 1
ATOM 2594 C CA . PHE A 1 330 ? -2.846 -16.548 9.421 1.00 98.44 330 PHE A CA 1
ATOM 2595 C C . PHE A 1 330 ? -3.540 -17.887 9.670 1.00 98.44 330 PHE A C 1
ATOM 2597 O O . PHE A 1 330 ? -2.901 -18.926 9.822 1.00 98.44 330 PHE A O 1
ATOM 2604 N N . GLU A 1 331 ? -4.867 -17.857 9.663 1.00 97.44 331 GLU A N 1
ATOM 2605 C CA . GLU A 1 331 ? -5.731 -19.026 9.765 1.00 97.44 331 GLU A CA 1
ATOM 2606 C C . GLU A 1 331 ? -6.393 -19.302 8.414 1.00 97.44 331 GLU A C 1
ATOM 2608 O O . GLU A 1 331 ? -6.820 -18.382 7.709 1.00 97.44 331 GLU A O 1
ATOM 2613 N N . GLY A 1 332 ? -6.494 -20.576 8.039 1.00 95.75 332 GLY A N 1
ATOM 2614 C CA . GLY A 1 332 ? -7.126 -20.981 6.789 1.00 95.75 332 GLY A CA 1
ATOM 2615 C C . GLY A 1 332 ? -6.605 -22.308 6.252 1.00 95.75 332 GLY A C 1
ATOM 2616 O O . GLY A 1 332 ? -6.089 -23.133 7.004 1.00 95.75 332 GLY A O 1
ATOM 2617 N N . GLY A 1 333 ? -6.776 -22.506 4.947 1.00 92.62 333 GLY A N 1
ATOM 2618 C CA . GLY A 1 333 ? -6.373 -23.715 4.238 1.00 92.62 333 GLY A CA 1
ATOM 2619 C C . GLY A 1 333 ? -4.867 -23.822 3.994 1.00 92.62 333 GLY A C 1
ATOM 2620 O O . GLY A 1 333 ? -4.071 -22.960 4.382 1.00 92.62 333 GLY A O 1
ATOM 2621 N N . GLU A 1 334 ? -4.490 -24.910 3.329 1.00 93.25 334 GLU A N 1
ATOM 2622 C CA . GLU A 1 334 ? -3.136 -25.136 2.826 1.00 93.25 334 GLU A CA 1
ATOM 2623 C C . GLU A 1 334 ? -2.915 -24.379 1.511 1.00 93.25 334 GLU A C 1
ATOM 2625 O O . GLU A 1 334 ? -3.836 -24.211 0.704 1.00 93.25 334 GLU A O 1
ATOM 2630 N N . ALA A 1 335 ? -1.688 -23.902 1.312 1.00 94.56 335 ALA A N 1
ATOM 2631 C CA . ALA A 1 335 ? -1.262 -23.274 0.072 1.00 94.56 335 ALA A CA 1
ATOM 2632 C C . ALA A 1 335 ? -0.539 -24.299 -0.809 1.00 94.56 335 ALA A C 1
ATOM 2634 O O . ALA A 1 335 ? 0.204 -25.144 -0.314 1.00 94.56 335 ALA A O 1
ATOM 2635 N N . ASP A 1 336 ? -0.741 -24.206 -2.119 1.00 94.12 336 ASP A N 1
ATOM 2636 C CA . ASP A 1 336 ? 0.024 -24.975 -3.093 1.00 94.12 336 ASP A CA 1
ATOM 2637 C C . ASP A 1 336 ? 1.408 -24.332 -3.242 1.00 94.12 336 ASP A C 1
ATOM 2639 O O . ASP A 1 336 ? 1.521 -23.242 -3.803 1.00 94.12 336 ASP A O 1
ATOM 2643 N N . GLN A 1 337 ? 2.440 -24.988 -2.707 1.00 90.75 337 GLN A N 1
ATOM 2644 C CA . GLN A 1 337 ? 3.799 -24.440 -2.638 1.00 90.75 337 GLN A CA 1
ATOM 2645 C C . GLN A 1 337 ? 4.406 -24.171 -4.022 1.00 90.75 337 GLN A C 1
ATOM 2647 O O . GLN A 1 337 ? 5.086 -23.162 -4.198 1.00 90.75 337 GLN A O 1
ATOM 2652 N N . GLU A 1 338 ? 4.129 -25.009 -5.027 1.00 87.62 338 GLU A N 1
ATOM 2653 C CA . GLU A 1 338 ? 4.620 -24.769 -6.391 1.00 87.62 338 GLU A CA 1
ATOM 2654 C C . GLU A 1 338 ? 4.004 -23.491 -6.962 1.00 87.62 338 GLU A C 1
ATOM 2656 O O . GLU A 1 338 ? 4.693 -22.664 -7.561 1.00 87.62 338 GLU A O 1
ATOM 2661 N N . LEU A 1 339 ? 2.708 -23.287 -6.721 1.00 89.56 339 LEU A N 1
ATOM 2662 C CA . LEU A 1 339 ? 2.024 -22.077 -7.161 1.00 89.56 339 LEU A CA 1
ATOM 2663 C C . LEU A 1 339 ? 2.398 -20.850 -6.329 1.00 89.56 339 LEU A C 1
ATOM 2665 O O . LEU A 1 339 ? 2.364 -19.750 -6.865 1.00 89.56 339 LEU A O 1
ATOM 2669 N N . VAL A 1 340 ? 2.780 -21.005 -5.063 1.00 90.00 340 VAL A N 1
ATOM 2670 C CA . VAL A 1 340 ? 3.354 -19.917 -4.258 1.00 90.00 340 VAL A CA 1
ATOM 2671 C C . VAL A 1 340 ? 4.681 -19.455 -4.853 1.00 90.00 340 VAL A C 1
ATOM 2673 O O . VAL A 1 340 ? 4.820 -18.274 -5.152 1.00 90.00 340 VAL A O 1
ATOM 2676 N N . LEU A 1 341 ? 5.607 -20.379 -5.124 1.00 83.69 341 LEU A N 1
ATOM 2677 C CA . LEU A 1 341 ? 6.902 -20.066 -5.742 1.00 83.69 341 LEU A CA 1
ATOM 2678 C C . LEU A 1 341 ? 6.763 -19.476 -7.155 1.00 83.69 341 LEU A C 1
ATOM 2680 O O . LEU A 1 341 ? 7.619 -18.716 -7.595 1.00 83.69 341 LEU A O 1
ATOM 2684 N N . ALA A 1 342 ? 5.676 -19.800 -7.856 1.00 78.38 342 ALA A N 1
ATOM 2685 C CA . ALA A 1 342 ? 5.325 -19.226 -9.153 1.00 78.38 342 ALA A CA 1
ATOM 2686 C C . ALA A 1 342 ? 4.477 -17.939 -9.055 1.00 78.38 342 ALA A C 1
ATOM 2688 O O . ALA A 1 342 ? 3.799 -17.584 -10.022 1.00 78.38 342 ALA A O 1
ATOM 2689 N N . HIS A 1 343 ? 4.446 -17.273 -7.893 1.00 82.06 343 HIS A N 1
ATOM 2690 C CA . HIS A 1 343 ? 3.693 -16.036 -7.657 1.00 82.06 343 HIS A CA 1
ATOM 2691 C C . HIS A 1 343 ? 2.190 -16.138 -7.997 1.00 82.06 343 HIS A C 1
ATOM 2693 O O . HIS A 1 343 ? 1.544 -15.151 -8.340 1.00 82.06 343 HIS A O 1
ATOM 2699 N N . GLY A 1 344 ? 1.592 -17.325 -7.871 1.00 88.88 344 GLY A N 1
ATOM 2700 C CA . GLY A 1 344 ? 0.161 -17.610 -8.068 1.00 88.88 344 GLY A CA 1
ATOM 2701 C C . GLY A 1 344 ? -0.735 -17.194 -6.892 1.00 88.88 344 GLY A C 1
ATOM 2702 O O . GLY A 1 344 ? -1.915 -17.561 -6.820 1.00 88.88 344 GLY A O 1
ATOM 2703 N N . TYR A 1 345 ? -0.167 -16.452 -5.943 1.00 93.88 345 TYR A N 1
ATOM 2704 C CA . TYR A 1 345 ? -0.838 -15.926 -4.768 1.00 93.88 345 TYR A CA 1
ATOM 2705 C C . TYR A 1 345 ? -0.489 -14.458 -4.568 1.00 93.88 345 TYR A C 1
ATOM 2707 O O . TYR A 1 345 ? 0.626 -14.017 -4.841 1.00 93.88 345 TYR A O 1
ATOM 2715 N N . ASN A 1 346 ? -1.451 -13.718 -4.030 1.00 94.75 346 ASN A N 1
ATOM 2716 C CA . ASN A 1 346 ? -1.256 -12.360 -3.555 1.00 94.75 346 ASN A CA 1
ATOM 2717 C C . ASN A 1 346 ? -1.431 -12.309 -2.032 1.00 94.75 346 ASN A C 1
ATOM 2719 O O . ASN A 1 346 ? -2.231 -13.053 -1.456 1.00 94.75 346 ASN A O 1
ATOM 2723 N N . MET A 1 347 ? -0.733 -11.372 -1.394 1.00 96.50 347 MET A N 1
ATOM 2724 C CA . MET A 1 347 ? -0.931 -10.997 0.002 1.00 96.50 347 MET A CA 1
ATOM 2725 C C . MET A 1 347 ? -1.260 -9.509 0.108 1.00 96.50 347 MET A C 1
ATOM 2727 O O . MET A 1 347 ? -0.675 -8.684 -0.593 1.00 96.50 347 MET A O 1
ATOM 2731 N N . THR A 1 348 ? -2.178 -9.162 1.006 1.00 97.69 348 THR A N 1
ATOM 2732 C CA . THR A 1 348 ? -2.401 -7.784 1.453 1.00 97.69 348 THR A CA 1
ATOM 2733 C C . THR A 1 348 ? -2.301 -7.682 2.970 1.00 97.69 348 THR A C 1
ATOM 2735 O O . THR A 1 348 ? -2.655 -8.629 3.673 1.00 97.69 348 THR A O 1
ATOM 2738 N N . ILE A 1 349 ? -1.871 -6.521 3.461 1.00 98.50 349 ILE A N 1
ATOM 2739 C CA . ILE A 1 349 ? -2.088 -6.063 4.836 1.00 98.50 349 ILE A CA 1
ATOM 2740 C C . ILE A 1 349 ? -2.877 -4.765 4.738 1.00 98.50 349 ILE A C 1
ATOM 2742 O O . ILE A 1 349 ? -2.571 -3.933 3.883 1.00 98.50 349 ILE A O 1
ATOM 2746 N N . VAL A 1 350 ? -3.884 -4.606 5.589 1.00 98.62 350 VAL A N 1
ATOM 2747 C CA . VAL A 1 350 ? -4.772 -3.448 5.621 1.00 98.62 350 VAL A CA 1
ATOM 2748 C C . VAL A 1 350 ? -4.857 -2.913 7.042 1.00 98.62 350 VAL A C 1
ATOM 2750 O O . VAL A 1 350 ? -5.105 -3.659 7.991 1.00 98.62 350 VAL A O 1
ATOM 2753 N N . PHE A 1 351 ? -4.705 -1.601 7.158 1.00 98.75 351 PHE A N 1
ATOM 2754 C CA . PHE A 1 351 ? -4.907 -0.834 8.377 1.00 98.75 351 PHE A CA 1
ATOM 2755 C C . PHE A 1 351 ? -6.029 0.172 8.135 1.00 98.75 351 PHE A C 1
ATOM 2757 O O . PHE A 1 351 ? -6.062 0.815 7.083 1.00 98.75 351 PHE A O 1
ATOM 2764 N N . SER A 1 352 ? -6.941 0.333 9.093 1.00 98.44 352 SER A N 1
ATOM 2765 C CA . SER A 1 352 ? -7.981 1.355 9.021 1.00 98.44 352 SER A CA 1
ATOM 2766 C C . SER A 1 352 ? -8.340 1.926 10.387 1.00 98.44 352 SER A C 1
ATOM 2768 O O . SER A 1 352 ? -8.481 1.186 11.361 1.00 98.44 352 SER A O 1
ATOM 2770 N N . SER A 1 353 ? -8.527 3.246 10.444 1.00 98.62 353 SER A N 1
ATOM 2771 C CA . SER A 1 353 ? -8.942 3.967 11.652 1.00 98.62 353 SER A CA 1
ATOM 2772 C C . SER A 1 353 ? -10.411 3.758 12.033 1.00 98.62 353 SER A C 1
ATOM 2774 O O . SER A 1 353 ? -10.760 4.009 13.180 1.00 98.62 353 SER A O 1
ATOM 2776 N N . SER A 1 354 ? -11.250 3.277 11.107 1.00 98.00 354 SER A N 1
ATOM 2777 C CA . SER A 1 354 ? -12.638 2.873 11.375 1.00 98.00 354 SER A CA 1
ATOM 2778 C C . SER A 1 354 ? -12.939 1.557 10.668 1.00 98.00 354 SER A C 1
ATOM 2780 O O . SER A 1 354 ? -12.951 1.482 9.439 1.00 98.00 354 SER A O 1
ATOM 2782 N N . LYS A 1 355 ? -13.230 0.517 11.445 1.00 95.69 355 LYS A N 1
ATOM 2783 C CA . LYS A 1 355 ? -13.484 -0.859 11.002 1.00 95.69 355 LYS A CA 1
ATOM 2784 C C . LYS A 1 355 ? -14.594 -0.958 9.960 1.00 95.69 355 LYS A C 1
ATOM 2786 O O . LYS A 1 355 ? -14.452 -1.697 8.991 1.00 95.69 355 LYS A O 1
ATOM 2791 N N . ASP A 1 356 ? -15.652 -0.170 10.132 1.00 94.31 356 ASP A N 1
ATOM 2792 C CA . ASP A 1 356 ? -16.807 -0.128 9.230 1.00 94.31 356 ASP A CA 1
ATOM 2793 C C . ASP A 1 356 ? -16.752 1.067 8.255 1.00 94.31 356 ASP A C 1
ATOM 2795 O O . ASP A 1 356 ? -17.723 1.373 7.557 1.00 94.31 356 ASP A O 1
ATOM 2799 N N . GLY A 1 357 ? -15.587 1.721 8.148 1.00 91.19 357 GLY A N 1
ATOM 2800 C CA . GLY A 1 357 ? -15.391 2.945 7.371 1.00 91.19 357 GLY A CA 1
ATOM 2801 C C . GLY A 1 357 ? -15.644 2.784 5.870 1.00 91.19 357 GLY A C 1
ATOM 2802 O O . GLY A 1 357 ? -16.090 3.728 5.222 1.00 91.19 357 GLY A O 1
ATOM 2803 N N . ALA A 1 358 ? -15.452 1.580 5.318 1.00 86.81 358 ALA A N 1
ATOM 2804 C CA . ALA A 1 358 ? -15.802 1.264 3.928 1.00 86.81 358 ALA A CA 1
ATOM 2805 C C . ALA A 1 358 ? -17.320 1.336 3.661 1.00 86.81 358 ALA A C 1
ATOM 2807 O O . ALA A 1 358 ? -17.739 1.609 2.538 1.00 86.81 358 ALA A O 1
ATOM 2808 N N . SER A 1 359 ? -18.142 1.140 4.698 1.00 89.62 359 SER A N 1
ATOM 2809 C CA . SER A 1 359 ? -19.599 1.338 4.656 1.00 89.62 359 SER A CA 1
ATOM 2810 C C . SER A 1 359 ? -20.014 2.761 5.049 1.00 89.62 359 SER A C 1
ATOM 2812 O O . SER A 1 359 ? -21.206 3.036 5.184 1.00 89.62 359 SER A O 1
ATOM 2814 N N . PHE A 1 360 ? -19.042 3.665 5.211 1.00 91.12 360 PHE A N 1
ATOM 2815 C CA . PHE A 1 360 ? -19.213 5.027 5.715 1.00 91.12 360 PHE A CA 1
ATOM 2816 C C . PHE A 1 360 ? -19.802 5.091 7.130 1.00 91.12 360 PHE A C 1
ATOM 2818 O O . PHE A 1 360 ? -20.483 6.054 7.475 1.00 91.12 360 PHE A O 1
ATOM 2825 N N . GLU A 1 361 ? -19.531 4.075 7.951 1.00 95.38 361 GLU A N 1
ATOM 2826 C CA . GLU A 1 361 ? -19.877 4.057 9.371 1.00 95.38 361 GLU A CA 1
ATOM 2827 C C . GLU A 1 361 ? -18.603 4.178 10.213 1.00 95.38 361 GLU A C 1
ATOM 2829 O O . GLU A 1 361 ? -17.594 3.535 9.929 1.00 95.38 361 GLU A O 1
ATOM 2834 N N . GLY A 1 362 ? -18.633 5.012 11.244 1.00 97.50 362 GLY A N 1
ATOM 2835 C CA . GLY A 1 362 ? -17.453 5.293 12.060 1.00 97.50 362 GLY A CA 1
ATOM 2836 C C . GLY A 1 362 ? -17.619 6.568 12.868 1.00 97.50 362 GLY A C 1
ATOM 2837 O O . GLY A 1 362 ? -18.683 7.190 12.853 1.00 97.50 362 GLY A O 1
ATOM 2838 N N . ALA A 1 363 ? -16.565 6.973 13.567 1.00 98.19 363 ALA A N 1
ATOM 2839 C CA . ALA A 1 363 ? -16.515 8.245 14.271 1.00 98.19 363 ALA A CA 1
ATOM 2840 C C . ALA A 1 363 ? -15.465 9.166 13.643 1.00 98.19 363 ALA A C 1
ATOM 2842 O O . ALA A 1 363 ? -14.295 8.814 13.498 1.00 98.19 363 ALA A O 1
ATOM 2843 N N . VAL A 1 364 ? -15.877 10.383 13.283 1.00 97.06 364 VAL A N 1
ATOM 2844 C CA . VAL A 1 364 ? -14.924 11.425 12.880 1.00 97.06 364 VAL A CA 1
ATOM 2845 C C . VAL A 1 364 ? -13.989 11.716 14.055 1.00 97.06 364 VAL A C 1
ATOM 2847 O O . VAL A 1 364 ? -14.440 11.892 15.187 1.00 97.06 364 VAL A O 1
ATOM 2850 N N . GLY A 1 365 ? -12.689 11.768 13.775 1.00 97.44 365 GLY A N 1
ATOM 2851 C CA . GLY A 1 365 ? -11.638 11.906 14.774 1.00 97.44 365 GLY A CA 1
ATOM 2852 C C . GLY A 1 365 ? -11.131 10.582 15.343 1.00 97.44 365 GLY A C 1
ATOM 2853 O O . GLY A 1 365 ? -10.297 10.631 16.239 1.00 97.44 365 GLY A O 1
ATOM 2854 N N . SER A 1 366 ? -11.587 9.421 14.852 1.00 98.75 366 SER A N 1
ATOM 2855 C CA . SER A 1 366 ? -10.920 8.149 15.158 1.00 98.75 366 SER A CA 1
ATOM 2856 C C . SER A 1 366 ? -9.521 8.136 14.550 1.00 98.75 366 SER A C 1
ATOM 2858 O O . SER A 1 366 ? -9.380 8.293 13.337 1.00 98.75 366 SER A O 1
ATOM 2860 N N . VAL A 1 367 ? -8.493 7.939 15.375 1.00 98.69 367 VAL A N 1
ATOM 2861 C CA . VAL A 1 367 ? -7.086 7.958 14.962 1.00 98.69 367 VAL A CA 1
ATOM 2862 C C . VAL A 1 367 ? -6.407 6.640 15.306 1.00 98.69 367 VAL A C 1
ATOM 2864 O O . VAL A 1 367 ? -6.383 6.233 16.465 1.00 98.69 367 VAL A O 1
ATOM 2867 N N . LEU A 1 368 ? -5.824 5.997 14.298 1.00 98.88 368 LEU A N 1
ATOM 2868 C CA . LEU A 1 368 ? -4.970 4.821 14.418 1.00 98.88 368 LEU A CA 1
ATOM 2869 C C . LEU A 1 368 ? -3.549 5.193 13.983 1.00 98.88 368 LEU A C 1
ATOM 2871 O O . LEU A 1 368 ? -3.331 5.593 12.842 1.00 98.88 368 LEU A O 1
ATOM 2875 N N . TYR A 1 369 ? -2.583 5.011 14.875 1.00 98.88 369 TYR A N 1
ATOM 2876 C CA . TYR A 1 369 ? -1.163 5.038 14.535 1.00 98.88 369 TYR A CA 1
ATOM 2877 C C . TYR A 1 369 ? -0.656 3.610 14.393 1.00 98.88 369 TYR A C 1
ATOM 2879 O O . TYR A 1 369 ? -1.021 2.762 15.209 1.00 98.88 369 TYR A O 1
ATOM 2887 N N . VAL A 1 370 ? 0.186 3.350 13.395 1.00 98.88 370 VAL A N 1
ATOM 2888 C CA . VAL A 1 370 ? 0.804 2.036 13.166 1.00 98.88 370 VAL A CA 1
ATOM 2889 C C . VAL A 1 370 ? 2.286 2.215 12.883 1.00 98.88 370 VAL A C 1
ATOM 2891 O O . VAL A 1 370 ? 2.670 3.161 12.191 1.00 98.88 370 VAL A O 1
ATOM 2894 N N . ASP A 1 371 ? 3.093 1.306 13.423 1.00 98.81 371 ASP A N 1
ATOM 2895 C CA . ASP A 1 371 ? 4.526 1.281 13.169 1.00 98.81 371 ASP A CA 1
ATOM 2896 C C . ASP A 1 371 ? 5.150 -0.117 13.333 1.00 98.81 371 ASP A C 1
ATOM 2898 O O . ASP A 1 371 ? 4.544 -1.004 13.950 1.00 98.81 371 ASP A O 1
ATOM 2902 N N . GLU A 1 372 ? 6.352 -0.295 12.778 1.00 98.62 372 GLU A N 1
ATOM 2903 C CA . GLU A 1 372 ? 7.219 -1.474 12.901 1.00 98.62 372 GLU A CA 1
ATOM 2904 C C . GLU A 1 372 ? 6.490 -2.799 12.627 1.00 98.62 372 GLU A C 1
ATOM 2906 O O . GLU A 1 372 ? 6.452 -3.719 13.452 1.00 98.62 372 GLU A O 1
ATOM 2911 N N . VAL A 1 373 ? 5.855 -2.890 11.455 1.00 98.75 373 VAL A N 1
ATOM 2912 C CA . VAL A 1 373 ? 5.083 -4.068 11.048 1.00 98.75 373 VAL A CA 1
ATOM 2913 C C . VAL A 1 373 ? 5.987 -5.113 10.408 1.00 98.75 373 VAL A C 1
ATOM 2915 O O . VAL A 1 373 ? 6.689 -4.832 9.447 1.00 98.75 373 VAL A O 1
ATOM 2918 N N . GLU A 1 374 ? 5.912 -6.357 10.870 1.00 98.38 374 GLU A N 1
ATOM 2919 C CA . GLU A 1 374 ? 6.682 -7.478 10.331 1.00 98.38 374 GLU A CA 1
ATOM 2920 C C . GLU A 1 374 ? 5.777 -8.652 9.953 1.00 98.38 374 GLU A C 1
ATOM 2922 O O . GLU A 1 374 ? 4.871 -9.018 10.707 1.00 98.38 374 GLU A O 1
ATOM 2927 N N . VAL A 1 375 ? 6.054 -9.273 8.803 1.00 98.12 375 VAL A N 1
ATOM 2928 C CA . VAL A 1 375 ? 5.442 -10.534 8.365 1.00 98.12 375 VAL A CA 1
ATOM 2929 C C . VAL A 1 375 ? 6.466 -11.656 8.465 1.00 98.12 375 VAL A C 1
ATOM 2931 O O . VAL A 1 375 ? 7.564 -11.554 7.921 1.00 98.12 375 VAL A O 1
ATOM 2934 N N . SER A 1 376 ? 6.089 -12.755 9.114 1.00 96.50 376 SER A N 1
ATOM 2935 C CA . SER A 1 376 ? 6.862 -13.997 9.099 1.00 96.50 376 SER A CA 1
ATOM 2936 C C . SER A 1 376 ? 6.199 -15.046 8.213 1.00 96.50 376 SER A C 1
ATOM 2938 O O . SER A 1 376 ? 4.970 -15.095 8.115 1.00 96.50 376 SER A O 1
ATOM 2940 N N . PHE A 1 377 ? 7.013 -15.923 7.636 1.00 94.94 377 PHE A N 1
ATOM 2941 C CA . PHE A 1 377 ? 6.603 -16.931 6.660 1.00 94.94 377 PHE A CA 1
ATOM 2942 C C . PHE A 1 377 ? 6.890 -18.343 7.169 1.00 94.94 377 PHE A C 1
ATOM 2944 O O . PHE A 1 377 ? 7.612 -18.507 8.152 1.00 94.94 377 PHE A O 1
ATOM 2951 N N . GLU A 1 378 ? 6.295 -19.341 6.519 1.00 89.94 378 GLU A N 1
ATOM 2952 C CA . GLU A 1 378 ? 6.676 -20.743 6.700 1.00 89.94 378 GLU A CA 1
ATOM 2953 C C . GLU A 1 378 ? 8.141 -20.929 6.270 1.00 89.94 378 GLU A C 1
ATOM 2955 O O . GLU A 1 378 ? 8.614 -20.258 5.346 1.00 89.94 378 GLU A O 1
ATOM 2960 N N . ASP A 1 379 ? 8.860 -21.819 6.956 1.00 77.94 379 ASP A N 1
ATOM 2961 C CA . ASP A 1 379 ? 10.209 -22.200 6.545 1.00 77.94 379 ASP A CA 1
ATOM 2962 C C . ASP A 1 379 ? 10.134 -22.879 5.168 1.00 77.94 379 ASP A C 1
ATOM 2964 O O . ASP A 1 379 ? 9.265 -23.716 4.918 1.00 77.94 379 ASP A O 1
ATOM 2968 N N . ILE A 1 380 ? 11.036 -22.508 4.259 1.00 63.62 380 ILE A N 1
ATOM 2969 C CA . ILE A 1 380 ? 11.166 -23.202 2.977 1.00 63.62 380 ILE A CA 1
ATOM 2970 C C . ILE A 1 380 ? 11.959 -24.476 3.268 1.00 63.62 380 ILE A C 1
ATOM 2972 O O . ILE A 1 380 ? 13.146 -24.394 3.580 1.00 63.62 380 ILE A O 1
ATOM 2976 N N . ASP A 1 381 ? 11.313 -25.640 3.192 1.00 50.72 381 ASP A N 1
ATOM 2977 C CA . ASP A 1 381 ? 12.015 -26.922 3.266 1.00 50.72 381 ASP A CA 1
ATOM 2978 C C . ASP A 1 381 ? 12.990 -27.018 2.076 1.00 50.72 381 ASP A C 1
ATOM 2980 O O . ASP A 1 381 ? 12.594 -27.292 0.942 1.00 50.72 381 ASP A O 1
ATOM 2984 N N . GLU A 1 382 ? 14.278 -26.766 2.324 1.00 37.84 382 GLU A N 1
ATOM 2985 C CA . GLU A 1 382 ? 15.359 -27.051 1.377 1.00 37.84 382 GLU A CA 1
ATOM 2986 C C . GLU A 1 382 ? 15.516 -28.577 1.257 1.00 37.84 382 GLU A C 1
ATOM 2988 O O . GLU A 1 382 ? 16.261 -29.196 2.020 1.00 37.84 382 GLU A O 1
ATOM 2993 N N . ASN A 1 383 ? 14.777 -29.197 0.331 1.00 33.94 383 ASN A N 1
ATOM 2994 C CA . ASN A 1 383 ? 14.969 -30.601 -0.059 1.00 33.94 383 ASN A CA 1
ATOM 2995 C C . ASN A 1 383 ? 15.940 -30.750 -1.231 1.00 33.94 383 ASN A C 1
ATOM 2997 O O . ASN A 1 383 ? 15.740 -30.063 -2.260 1.00 33.94 383 ASN A O 1
#

pLDDT: mean 87.71, std 13.59, range [32.91, 98.88]

Mean predicted aligned error: 10.65 Å

Secondary structure (DSSP, 8-state):
---PPP-------------PPPPPP----EEEEEE-SHHHHTTBSSTTTTEE-S--TT--EEEEEES-STT--S-EEEEEEESTT-EEESPTT-EE--TTS-EEEEEE-TTS--EEEEEEEEEEPPPS-SEE----EEEEE-STT-EEEEE-EE-TTS-EE--EE-SHHHHHHH--S--GGGSSEEEES--SSS-EEEEE-EE-HHHHHHTT--EE--EEEEEEE-GGGTTT-GGGGEEE-EE-SS-EEEEEEEEEEE--S-EE-TTS-B-TT-----EEEEEEEESB-TTS-B--B-TTTTTT-TTEEEEEE-S----EEEEEEEEEE-EE----HHHHHTT-EEEEEEEESSTTGGGT-EETT-EEEEEEEEEEE------

Foldseek 3Di:
DDDDDDDDDDDDDPPDPPPDPDDFWQFFDFQKKFFDDPVCQQFAQHRVLRIDGRDDRVAQEAERATQALVPHDQWTFMATDTDPQKAKPVHGRGTHGCNVHWDKMWIAGNVRPDIGIHTYHYDHDADQAQWPFQQDWDWAQDPQLEIAIQTWDAHPVRDTGRQKDWCQNLLRVLDHNDYRVRTQKHKACDGPPGIFIKGFWAASPPSCLVLLQGIGWGKMKGGAADNVCSSPPVQQRGWHWGFALFAWWKKKWWKAKDFADFWAASNRDTDPPDTFFKWKKKFKFFQADPVRHGDIDTNVPRPPDPRTAWMWIFPGDDHDPDTDMTMTTIDGHDDDNVCSNSSRMTMMIMITLGPCVSSVIGHGGIMMIIGGMGIDGDDDPPD

Radius of gyration: 28.19 Å; Cα contacts (8 Å, |Δi|>4): 950; chains: 1; bounding box: 74×108×80 Å